Protein AF-A0AAD5L8I1-F1 (afdb_monomer)

Secondary structure (DSSP, 8-state):
--PPPP--PPPP-----------S---S------HHHHHHHHHHHHHHHHHHHHHHHHHHHHHHHGGGSTTHHHHHHH--S--GGGHHHHHHHHHHHHHHHHHHHHHHHHHHHHHHHHHHHHS----TTSHHHHHHHHHTT--HHHHHHHHHHHHHHSTTSTT-TT-TTHHHHHHHHHHHHHHHHHHHHHHHHHH---HHHHHHHHHHHHHHHHHHHHHHHH---HHHHHHHHHHHHHHHHHIIIIIHHHHHHHHTTTTEETTTTEE-HHHHT-HHHHHHHHHHHHHHHTSSHHHHHHHHHHHHHHHHHHHHHHHHSSSS--------HHHHHHHHHHHHHHHHHHHHHHHHHHTSPPPTTEEEE---SS--SB-EEEEEEE--TTSTT--TT--HHHHHHHHHTB-TTT--EEEEES-SS-------

Foldseek 3Di:
DDDDDDDDDDDDDDPDPPPDDDDPDDDPADDDDDPVRLVVLLVVLLVLLVLLLVQLLVLLVVLLCCVVFPVLVLLVVLLQFDRSVCSNVLSVVSNVLSVVSVVLSLVLVVVVVVVVVVVCVVPPDDDPPPDPVVVVSVVVCPDPVVVVVVVVCCQDENCPHPLHPVDLCNLVVVLVLLLLLLVLLLVVLLLCLQQALPPVLSVLSLVLSLCSLVVLVVLVVPPPRPLVSLLSNLVSLLVSLCCQLGVSLVVLVVVCPVQQDPVNSGGPPVQCVVLVSVSNCSSSVCQSRPSDPSSSVSSVSSSVVSSSSSSVSSVSSDPDDDPDNDDPPPSSVVSSVVSNVSSVLSVVLSVVQVPDDDQQQAPRFRRRSPDPFGAGQEGEAELDPPDPSHCVPPDPVNVCVSVVRYDPSRYNYYYYYPDPPDDDDDDD

pLDDT: mean 75.73, std 18.33, range [29.12, 96.94]

Solvent-accessible surface area (backbone atoms only — not comparable to full-atom values): 24523 Å² total; per-residue (Å²): 141,80,81,85,81,83,84,82,77,82,82,73,84,71,86,70,79,78,75,71,78,79,74,91,76,86,68,100,77,77,83,82,65,52,73,67,53,49,52,49,57,50,48,52,52,47,52,52,44,51,52,51,29,55,48,26,45,51,52,16,50,52,35,51,46,43,74,81,31,57,51,46,57,61,49,64,71,69,60,43,33,47,64,62,87,49,29,49,58,54,12,52,50,29,43,54,50,22,52,54,43,47,53,53,46,54,55,52,52,57,52,48,54,53,53,49,52,55,50,39,72,75,48,85,73,86,80,86,83,65,67,68,67,56,56,62,61,54,69,74,68,75,50,78,69,55,55,56,53,56,48,54,47,43,54,43,63,23,63,84,21,87,68,17,83,76,43,100,56,44,66,58,57,50,48,49,47,55,50,54,48,52,53,49,50,49,51,49,41,50,52,34,23,53,54,39,47,53,61,69,60,41,50,51,47,48,49,48,50,33,46,60,28,42,46,54,61,48,40,65,72,72,38,85,51,68,65,60,30,53,52,49,42,46,50,50,52,40,51,47,51,44,38,65,74,44,49,52,40,49,52,55,54,57,69,50,55,83,57,49,36,82,88,69,39,30,62,53,70,72,49,70,72,31,66,71,55,35,56,49,49,53,39,54,40,18,69,64,62,25,49,41,71,66,51,52,51,47,48,51,51,50,53,53,49,40,52,50,41,50,53,48,50,62,62,66,73,48,102,66,87,76,82,78,78,87,70,74,62,64,63,54,55,51,48,48,51,52,38,35,48,47,26,52,52,51,49,50,32,49,52,58,33,68,70,54,82,84,64,80,51,44,77,29,50,28,50,32,63,88,58,89,59,48,38,31,37,28,36,49,48,33,27,42,87,89,46,90,82,42,44,59,83,60,49,71,67,61,52,50,57,56,55,70,51,45,40,72,90,38,47,75,44,81,46,81,40,75,62,89,86,76,81,84,81,85,82,128

Nearest PDB structures (foldseek):
  6grj-assembly1_E  TM=1.477E-01  e=1.443E+00  Aeromonas hydrophila
  6h2f-assembly1_G  TM=1.610E-01  e=2.635E+00  Aeromonas hydrophila subsp. hydrophila AL09-71
  7r43-assembly1_L  TM=2.163E-01  e=3.881E+00  Bos taurus
  2wcd-assembly1_A  TM=1.870E-01  e=6.230E+00  Escherichia coli K-12

Organism: Pythium insidiosum (NCBI:txid114742)

Structure (mmCIF, N/CA/C/O backbone):
data_AF-A0AAD5L8I1-F1
#
_entry.id   AF-A0AAD5L8I1-F1
#
loop_
_atom_site.group_PDB
_atom_site.id
_atom_site.type_symbol
_atom_site.label_atom_id
_atom_site.label_alt_id
_atom_site.label_comp_id
_atom_site.label_asym_id
_atom_site.label_entity_id
_atom_site.label_seq_id
_atom_site.pdbx_PDB_ins_code
_atom_site.Cartn_x
_atom_site.Cartn_y
_atom_site.Cartn_z
_atom_site.occupancy
_atom_site.B_iso_or_equiv
_atom_site.auth_seq_id
_atom_site.auth_comp_id
_atom_site.auth_asym_id
_atom_site.auth_atom_id
_atom_site.pdbx_PDB_model_num
ATOM 1 N N . MET A 1 1 ? -50.549 -12.772 94.568 1.00 43.34 1 MET A N 1
ATOM 2 C CA . MET A 1 1 ? -49.186 -13.128 94.120 1.00 43.34 1 MET A CA 1
ATOM 3 C C . MET A 1 1 ? -49.274 -13.631 92.691 1.00 43.34 1 MET A C 1
ATOM 5 O O . MET A 1 1 ? -49.483 -14.811 92.450 1.00 43.34 1 MET A O 1
ATOM 9 N N . THR A 1 2 ? -49.234 -12.697 91.751 1.00 39.06 2 THR A N 1
ATOM 10 C CA . THR A 1 2 ? -49.361 -12.920 90.310 1.00 39.06 2 THR A CA 1
ATOM 11 C C . THR A 1 2 ? -47.970 -12.805 89.690 1.00 39.06 2 THR A C 1
ATOM 13 O O . THR A 1 2 ? -47.282 -11.804 89.871 1.00 39.06 2 THR A O 1
ATOM 16 N N . LYS A 1 3 ? -47.531 -13.884 89.032 1.00 35.38 3 LYS A N 1
ATOM 17 C CA . LYS A 1 3 ? -46.259 -13.980 88.300 1.00 35.38 3 LYS A CA 1
ATOM 18 C C . LYS A 1 3 ? -46.203 -12.934 87.171 1.00 35.38 3 LYS A C 1
ATOM 20 O O . LYS A 1 3 ? -47.226 -12.724 86.520 1.00 35.38 3 LYS A O 1
ATOM 25 N N . PRO A 1 4 ? -45.033 -12.337 86.889 1.00 37.59 4 PRO A N 1
ATOM 26 C CA . PRO A 1 4 ? -44.865 -11.426 85.765 1.00 37.59 4 PRO A CA 1
ATOM 27 C C . PRO A 1 4 ? -44.863 -12.192 84.433 1.00 37.59 4 PRO A C 1
ATOM 29 O O . PRO A 1 4 ? -44.172 -13.198 84.270 1.00 37.59 4 PRO A O 1
ATOM 32 N N . THR A 1 5 ? -45.655 -11.696 83.486 1.00 41.38 5 THR A N 1
ATOM 33 C CA . THR A 1 5 ? -45.680 -12.093 82.073 1.00 41.38 5 THR A CA 1
ATOM 34 C C . THR A 1 5 ? -44.367 -11.723 81.373 1.00 41.38 5 THR A C 1
ATOM 36 O O . THR A 1 5 ? -43.915 -10.586 81.521 1.00 41.38 5 THR A O 1
ATOM 39 N N . PRO A 1 6 ? -43.759 -12.628 80.584 1.00 36.66 6 PRO A N 1
ATOM 40 C CA . PRO A 1 6 ? -42.582 -12.308 79.790 1.00 36.66 6 PRO A CA 1
ATOM 41 C C . PRO A 1 6 ? -42.962 -11.482 78.553 1.00 36.66 6 PRO A C 1
ATOM 43 O O . PRO A 1 6 ? -43.906 -11.796 77.830 1.00 36.66 6 PRO A O 1
ATOM 46 N N . VAL A 1 7 ? -42.192 -10.419 78.328 1.00 37.28 7 VAL A N 1
ATOM 47 C CA . VAL A 1 7 ? -42.233 -9.556 77.144 1.00 37.28 7 VAL A CA 1
ATOM 48 C C . VAL A 1 7 ? -41.708 -10.348 75.944 1.00 37.28 7 VAL A C 1
ATOM 50 O O . VAL A 1 7 ? -40.542 -10.734 75.915 1.00 37.28 7 VAL A O 1
ATOM 53 N N . VAL A 1 8 ? -42.572 -10.593 74.959 1.00 37.41 8 VAL A N 1
ATOM 54 C CA . VAL A 1 8 ? -42.204 -11.164 73.657 1.00 37.41 8 VAL A CA 1
ATOM 55 C C . VAL A 1 8 ? -41.749 -10.016 72.753 1.00 37.41 8 VAL A C 1
ATOM 57 O O . VAL A 1 8 ? -42.535 -9.130 72.422 1.00 37.41 8 VAL A O 1
ATOM 60 N N . LEU A 1 9 ? -40.462 -10.008 72.401 1.00 36.94 9 LEU A N 1
ATOM 61 C CA . LEU A 1 9 ? -39.886 -9.131 71.377 1.00 36.94 9 LEU A CA 1
ATOM 62 C C . LEU A 1 9 ? -40.305 -9.628 69.981 1.00 36.94 9 LEU A C 1
ATOM 64 O O . LEU A 1 9 ? -40.369 -10.840 69.780 1.00 36.94 9 LEU A O 1
ATOM 68 N N . PRO A 1 10 ? -40.589 -8.730 69.021 1.00 36.06 10 PRO A N 1
ATOM 69 C CA . PRO A 1 10 ? -41.087 -9.121 67.709 1.00 36.06 10 PRO A CA 1
ATOM 70 C C . PRO A 1 10 ? -40.006 -9.814 66.876 1.00 36.06 10 PRO A C 1
ATOM 72 O O . PRO A 1 10 ? -38.883 -9.319 66.748 1.00 36.06 10 PRO A O 1
ATOM 75 N N . ASP A 1 11 ? -40.390 -10.945 66.284 1.00 35.94 11 ASP A N 1
ATOM 76 C CA . ASP A 1 11 ? -39.610 -11.697 65.310 1.00 35.94 11 ASP A CA 1
ATOM 77 C C . ASP A 1 11 ? -39.149 -10.789 64.163 1.00 35.94 11 ASP A C 1
ATOM 79 O O . ASP A 1 11 ? -39.946 -10.155 63.464 1.00 35.94 11 ASP A O 1
ATOM 83 N N . GLY A 1 12 ? -37.830 -10.724 63.975 1.00 33.53 12 GLY A N 1
ATOM 84 C CA . GLY A 1 12 ? -37.216 -10.043 62.844 1.00 33.53 12 GLY A CA 1
ATOM 85 C C . GLY A 1 12 ? -37.668 -10.673 61.521 1.00 33.53 12 GLY A C 1
ATOM 86 O O . GLY A 1 12 ? -37.890 -11.886 61.453 1.00 33.53 12 GLY A O 1
ATOM 87 N N . PRO A 1 13 ? -37.804 -9.882 60.444 1.00 36.78 13 PRO A N 1
ATOM 88 C CA . PRO A 1 13 ? -38.253 -10.407 59.170 1.00 36.78 13 PRO A CA 1
ATOM 89 C C . PRO A 1 13 ? -37.237 -11.424 58.647 1.00 36.78 13 PRO A C 1
ATOM 91 O O . PRO A 1 13 ? -36.091 -11.103 58.326 1.00 36.78 13 PRO A O 1
ATOM 94 N N . SER A 1 14 ? -37.707 -12.668 58.582 1.00 33.03 14 SER A N 1
ATOM 95 C CA . SER A 1 14 ? -37.165 -13.754 57.776 1.00 33.03 14 SER A CA 1
ATOM 96 C C . SER A 1 14 ? -36.602 -13.227 56.455 1.00 33.03 14 SER A C 1
ATOM 98 O O . SER A 1 14 ? -37.216 -12.395 55.787 1.00 33.03 14 SER A O 1
ATOM 100 N N . ALA A 1 15 ? -35.409 -13.705 56.094 1.00 36.78 15 ALA A N 1
ATOM 101 C CA . ALA A 1 15 ? -34.698 -13.351 54.874 1.00 36.78 15 ALA A CA 1
ATOM 102 C C . ALA A 1 15 ? -35.505 -13.767 53.631 1.00 36.78 15 ALA A C 1
ATOM 104 O O . ALA A 1 15 ? -35.252 -14.788 52.990 1.00 36.78 15 ALA A O 1
ATOM 105 N N . SER A 1 16 ? -36.491 -12.947 53.278 1.00 32.62 16 SER A N 1
ATOM 106 C CA . SER A 1 16 ? -37.147 -12.954 51.989 1.00 32.62 16 SER A CA 1
ATOM 107 C C . SER A 1 16 ? -36.071 -12.664 50.957 1.00 32.62 16 SER A C 1
ATOM 109 O O . SER A 1 16 ? -35.515 -11.566 50.902 1.00 32.62 16 SER A O 1
ATOM 111 N N . ARG A 1 17 ? -35.749 -13.684 50.163 1.00 34.34 17 ARG A N 1
ATOM 112 C CA . ARG A 1 17 ? -34.924 -13.601 48.962 1.00 34.34 17 ARG A CA 1
ATOM 113 C C . ARG A 1 17 ? -35.463 -12.436 48.122 1.00 34.34 17 ARG A C 1
ATOM 115 O O . ARG A 1 17 ? -36.494 -12.581 47.471 1.00 34.34 17 ARG A O 1
ATOM 122 N N . VAL A 1 18 ? -34.810 -11.274 48.200 1.00 31.14 18 VAL A N 1
ATOM 123 C CA . VAL A 1 18 ? -35.183 -10.068 47.453 1.00 31.14 18 VAL A CA 1
ATOM 124 C C . VAL A 1 18 ? -35.096 -10.424 45.972 1.00 31.14 18 VAL A C 1
ATOM 126 O O . VAL A 1 18 ? -34.017 -10.449 45.382 1.00 31.14 18 VAL A O 1
ATOM 129 N N . LYS A 1 19 ? -36.238 -10.760 45.365 1.00 31.47 19 LYS A N 1
ATOM 130 C CA . LYS A 1 19 ? -36.390 -10.737 43.914 1.00 31.47 19 LYS A CA 1
ATOM 131 C C . LYS A 1 19 ? -36.292 -9.269 43.525 1.00 31.47 19 LYS A C 1
ATOM 133 O O . LYS A 1 19 ? -37.266 -8.531 43.630 1.00 31.47 19 LYS A O 1
ATOM 138 N N . LEU A 1 20 ? -35.087 -8.852 43.135 1.00 32.81 20 LEU A N 1
ATOM 139 C CA . LEU A 1 20 ? -34.877 -7.602 42.414 1.00 32.81 20 LEU A CA 1
ATOM 140 C C . LEU A 1 20 ? -35.920 -7.535 41.285 1.00 32.81 20 LEU A C 1
ATOM 142 O O . LEU A 1 20 ? -36.077 -8.529 40.566 1.00 32.81 20 LEU A O 1
ATOM 146 N N . PRO A 1 21 ? -36.662 -6.425 41.147 1.00 29.12 21 PRO A N 1
ATOM 147 C CA . PRO A 1 21 ? -37.675 -6.309 40.113 1.00 29.12 21 PRO A CA 1
ATOM 148 C C . PRO A 1 21 ? -37.009 -6.500 38.750 1.00 29.12 21 PRO A C 1
ATOM 150 O O . PRO A 1 21 ? -36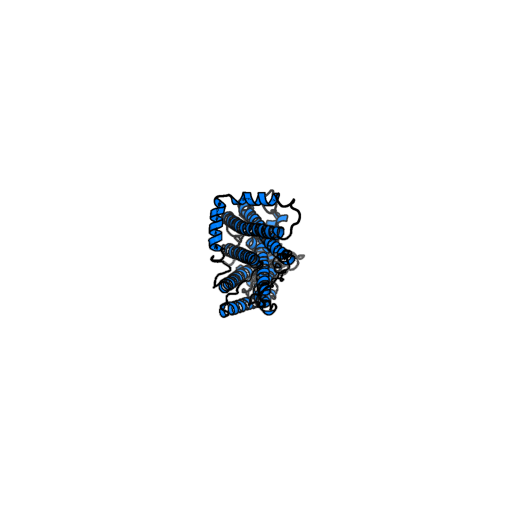.034 -5.821 38.421 1.00 29.12 21 PRO A O 1
ATOM 153 N N . ALA A 1 22 ? -37.523 -7.454 37.973 1.00 32.88 22 ALA A N 1
ATOM 154 C CA . ALA A 1 22 ? -37.152 -7.613 36.579 1.00 32.88 22 ALA A CA 1
ATOM 155 C C . ALA A 1 22 ? -37.431 -6.283 35.868 1.00 32.88 22 ALA A C 1
ATOM 157 O O . ALA A 1 22 ? -38.578 -5.839 35.805 1.00 32.88 22 ALA A O 1
ATOM 158 N N . CYS A 1 23 ? -36.383 -5.613 35.382 1.00 29.14 23 CYS A N 1
ATOM 159 C CA . CYS A 1 23 ? -36.555 -4.416 34.572 1.00 29.14 23 CYS A CA 1
ATOM 160 C C . CYS A 1 23 ? -37.359 -4.789 33.313 1.00 29.14 23 CYS A C 1
ATOM 162 O O . CYS A 1 23 ? -36.941 -5.690 32.581 1.00 29.14 23 CYS A O 1
ATOM 164 N N . PRO A 1 24 ? -38.480 -4.112 33.022 1.00 34.12 24 PRO A N 1
ATOM 165 C CA . PRO A 1 24 ? -39.236 -4.361 31.806 1.00 34.12 24 PRO A CA 1
ATOM 166 C C . PRO A 1 24 ? -38.445 -3.792 30.621 1.00 34.12 24 PRO A C 1
ATOM 168 O O . PRO A 1 24 ? -38.290 -2.579 30.495 1.00 34.12 24 PRO A O 1
ATOM 171 N N . GLY A 1 25 ? -37.887 -4.667 29.778 1.00 31.97 25 GLY A N 1
ATOM 172 C CA . GLY A 1 25 ? -37.191 -4.249 28.553 1.00 31.97 25 GLY A CA 1
ATOM 173 C C . GLY A 1 25 ? -36.072 -5.164 28.054 1.00 31.97 25 GLY A C 1
ATOM 174 O O . GLY A 1 25 ? -35.118 -4.666 27.449 1.00 31.97 25 GLY A O 1
ATOM 175 N N . ASP A 1 26 ? -36.137 -6.473 28.300 1.00 31.97 26 ASP A N 1
ATOM 176 C CA . ASP A 1 26 ? -35.226 -7.435 27.670 1.00 31.97 26 ASP A CA 1
ATOM 177 C C . ASP A 1 26 ? -35.725 -7.800 26.266 1.00 31.97 26 ASP A C 1
ATOM 179 O O . ASP A 1 26 ? -36.385 -8.808 26.035 1.00 31.97 26 ASP A O 1
ATOM 183 N N . GLY A 1 27 ? -35.396 -6.928 25.311 1.00 31.14 27 GLY A N 1
ATOM 184 C CA . GLY A 1 27 ? -35.338 -7.285 23.896 1.00 31.14 27 GLY A CA 1
ATOM 185 C C . GLY A 1 27 ? -34.046 -8.060 23.571 1.00 31.14 27 GLY A C 1
ATOM 186 O O . GLY A 1 27 ? -33.017 -7.858 24.226 1.00 31.14 27 GLY A O 1
ATOM 187 N N . PRO A 1 28 ? -34.048 -8.931 22.544 1.00 35.94 28 PRO A N 1
ATOM 188 C CA . PRO A 1 28 ? -32.955 -9.852 22.236 1.00 35.94 28 PRO A CA 1
ATOM 189 C C . PRO A 1 28 ? -31.828 -9.156 21.454 1.00 35.94 28 PRO A C 1
ATOM 191 O O . PRO A 1 28 ? -31.635 -9.400 20.267 1.00 35.94 28 PRO A O 1
ATOM 194 N N . THR A 1 29 ? -31.067 -8.257 22.082 1.00 38.78 29 THR A N 1
ATOM 195 C CA . THR A 1 29 ? -29.974 -7.536 21.393 1.00 38.78 29 THR A CA 1
ATOM 196 C C . THR A 1 29 ? -28.768 -7.271 22.293 1.00 38.78 29 THR A C 1
ATOM 198 O O . THR A 1 29 ? -28.293 -6.141 22.402 1.00 38.78 29 THR A O 1
ATOM 201 N N . ALA A 1 30 ? -28.239 -8.310 22.936 1.00 38.59 30 ALA A N 1
ATOM 202 C CA . ALA A 1 30 ? -26.958 -8.233 23.633 1.00 38.59 30 ALA A CA 1
ATOM 203 C C . ALA A 1 30 ? -26.091 -9.453 23.300 1.00 38.59 30 ALA A C 1
ATOM 205 O O . ALA A 1 30 ? -26.533 -10.595 23.399 1.00 38.59 30 ALA A O 1
ATOM 206 N N . VAL A 1 31 ? -24.847 -9.202 22.886 1.00 45.09 31 VAL A N 1
ATOM 207 C CA . VAL A 1 31 ? -23.821 -10.243 22.765 1.00 45.09 31 VAL A CA 1
ATOM 208 C C . VAL A 1 31 ? -23.055 -10.246 24.074 1.00 45.09 31 VAL A C 1
ATOM 210 O O . VAL A 1 31 ? -22.243 -9.363 24.340 1.00 45.09 31 VAL A O 1
ATOM 213 N N . TYR A 1 32 ? -23.350 -11.233 24.906 1.00 51.16 32 TYR A N 1
ATOM 214 C CA . TYR A 1 32 ? -22.566 -11.519 26.093 1.00 51.16 32 TYR A CA 1
ATOM 215 C C . TYR A 1 32 ? -21.377 -12.373 25.656 1.00 51.16 32 TYR A C 1
ATOM 217 O O . TYR A 1 32 ? -21.538 -13.551 25.345 1.00 51.16 32 TYR A O 1
ATOM 225 N N . LEU A 1 33 ? -20.187 -11.773 25.566 1.00 60.28 33 LEU A N 1
ATOM 226 C CA . LEU A 1 33 ? -18.966 -12.570 25.474 1.00 60.28 33 LEU A CA 1
ATOM 227 C C . LEU A 1 33 ? -18.700 -13.199 26.843 1.00 60.28 33 LEU A C 1
ATOM 229 O O . LEU A 1 33 ? -18.866 -12.545 27.875 1.00 60.28 33 LEU A O 1
ATOM 233 N N . SER A 1 34 ? -18.245 -14.453 26.847 1.00 66.38 34 SER A N 1
ATOM 234 C CA . SER A 1 34 ? -17.642 -15.041 28.041 1.00 66.38 34 SER A CA 1
ATOM 235 C C . SER A 1 34 ? -16.456 -14.180 28.489 1.00 66.38 34 SER A C 1
ATOM 237 O O . SER A 1 34 ? -15.844 -13.480 27.680 1.00 66.38 34 SER A O 1
ATOM 239 N N . PHE A 1 35 ? -16.099 -14.233 29.773 1.00 64.50 35 PHE A N 1
ATOM 240 C CA . PHE A 1 35 ? -14.941 -13.492 30.285 1.00 64.50 35 PHE A CA 1
ATOM 241 C C . PHE A 1 35 ? -13.662 -13.790 29.478 1.00 64.50 35 PHE A C 1
ATOM 243 O O . PHE A 1 35 ? -12.922 -12.870 29.128 1.00 64.50 35 PHE A O 1
ATOM 250 N N . GLY A 1 36 ? -13.468 -15.056 29.087 1.00 67.56 36 GLY A N 1
ATOM 251 C CA . GLY A 1 36 ? -12.388 -15.471 28.190 1.00 67.56 36 GLY A CA 1
ATOM 252 C C . GLY A 1 36 ? -12.485 -14.852 26.792 1.00 67.56 36 GLY A C 1
ATOM 253 O O . GLY A 1 36 ? -11.497 -14.324 26.293 1.00 67.56 36 GLY A O 1
ATOM 254 N N . GLY A 1 37 ? -13.674 -14.827 26.180 1.00 69.88 37 GLY A N 1
ATOM 255 C CA . GLY A 1 37 ? -13.884 -14.190 24.874 1.00 69.88 37 GLY A CA 1
ATOM 256 C C . GLY A 1 37 ? -13.658 -12.674 24.898 1.00 69.88 37 GLY A C 1
ATOM 257 O O . GLY A 1 37 ? -13.075 -12.118 23.971 1.00 69.88 37 GLY A O 1
ATOM 258 N N . TYR A 1 38 ? -14.061 -1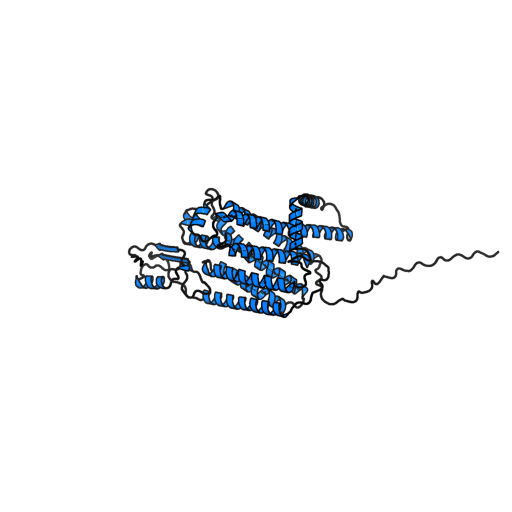2.003 25.979 1.00 72.38 38 TYR A N 1
ATOM 259 C CA . TYR A 1 38 ? -13.774 -10.586 26.209 1.00 72.38 38 TYR A CA 1
ATOM 260 C C . TYR A 1 38 ? -12.266 -10.323 26.305 1.00 72.38 38 TYR A C 1
ATOM 262 O O . TYR A 1 38 ? -11.762 -9.384 25.682 1.00 72.38 38 TYR A O 1
ATOM 270 N N . LEU A 1 39 ? -11.548 -11.151 27.072 1.00 75.19 39 LEU A N 1
ATOM 271 C CA . LEU A 1 39 ? -10.105 -11.021 27.247 1.00 75.19 39 LEU A CA 1
ATOM 272 C C . LEU A 1 39 ? -9.374 -11.243 25.919 1.00 75.19 39 LEU A C 1
ATOM 274 O O . LEU A 1 39 ? -8.536 -10.424 25.550 1.00 75.19 39 LEU A O 1
ATOM 278 N N . LEU A 1 40 ? -9.760 -12.287 25.179 1.00 81.06 40 LEU A N 1
ATOM 279 C CA . LEU A 1 40 ? -9.204 -12.615 23.870 1.00 81.06 40 LEU A CA 1
ATOM 280 C C . LEU A 1 40 ? -9.417 -11.475 22.868 1.00 81.06 40 LEU A C 1
ATOM 282 O O . LEU A 1 40 ? -8.448 -10.964 22.322 1.00 81.06 40 LEU A O 1
ATOM 286 N N . ALA A 1 41 ? -10.656 -11.009 22.684 1.00 78.75 41 ALA A N 1
ATOM 287 C CA . ALA A 1 41 ? -10.965 -9.951 21.720 1.00 78.75 41 ALA A CA 1
ATOM 288 C C . ALA A 1 41 ? -10.211 -8.644 22.023 1.00 78.75 41 ALA A C 1
ATOM 290 O O . ALA A 1 41 ? -9.709 -7.979 21.116 1.00 78.75 41 ALA A O 1
ATOM 291 N N . ARG A 1 42 ? -10.084 -8.273 23.304 1.00 82.44 42 ARG A N 1
ATOM 292 C CA . ARG A 1 42 ? -9.282 -7.107 23.701 1.00 82.44 42 ARG A CA 1
ATOM 293 C C . ARG A 1 42 ? -7.796 -7.319 23.461 1.00 82.44 42 ARG A C 1
ATOM 295 O O . ARG A 1 42 ? -7.151 -6.395 22.970 1.00 82.44 42 ARG A O 1
ATOM 302 N N . ALA A 1 43 ? -7.265 -8.489 23.812 1.00 84.81 43 ALA A N 1
ATOM 303 C CA . ALA A 1 43 ? -5.865 -8.822 23.587 1.00 84.81 43 ALA A CA 1
ATOM 304 C C . ALA A 1 43 ? -5.528 -8.742 22.094 1.00 84.81 43 ALA A C 1
ATOM 306 O O . ALA A 1 43 ? -4.565 -8.073 21.738 1.00 84.81 43 ALA A O 1
ATOM 307 N N . THR A 1 44 ? -6.370 -9.299 21.218 1.00 87.12 44 THR A N 1
ATOM 308 C CA . THR A 1 44 ? -6.194 -9.215 19.762 1.00 87.12 44 THR A CA 1
ATOM 309 C C . THR A 1 44 ? -6.132 -7.769 19.275 1.00 87.12 44 THR A C 1
ATOM 311 O O . THR A 1 44 ? -5.194 -7.405 18.573 1.00 87.12 44 THR A O 1
ATOM 314 N N . VAL A 1 45 ? -7.074 -6.909 19.681 1.00 87.19 45 VAL A N 1
ATOM 315 C CA . VAL A 1 45 ? -7.064 -5.499 19.249 1.00 87.19 45 VAL A CA 1
ATOM 316 C C . VAL A 1 45 ? -5.835 -4.750 19.775 1.00 87.19 45 VAL A C 1
ATOM 318 O O . VAL A 1 45 ? -5.246 -3.951 19.052 1.00 87.19 45 VAL A O 1
ATOM 321 N N . VAL A 1 46 ? -5.411 -5.013 21.015 1.00 88.38 46 VAL A N 1
ATOM 322 C CA . VAL A 1 46 ? -4.190 -4.414 21.579 1.00 88.38 46 VAL A CA 1
ATOM 323 C C . VAL A 1 46 ? -2.938 -4.897 20.844 1.00 88.38 46 VAL A C 1
ATOM 325 O O . VAL A 1 46 ? -2.069 -4.079 20.557 1.00 88.38 46 VAL A O 1
ATOM 328 N N . LEU A 1 47 ? -2.853 -6.181 20.492 1.00 90.75 47 LEU A N 1
ATOM 329 C CA . LEU A 1 47 ? -1.744 -6.731 19.707 1.00 90.75 47 LEU A CA 1
ATOM 330 C C . LEU A 1 47 ? -1.668 -6.087 18.320 1.00 90.75 47 LEU A C 1
ATOM 332 O O . LEU A 1 47 ? -0.586 -5.672 17.912 1.00 90.75 47 LEU A O 1
ATOM 336 N N . ILE A 1 48 ? -2.806 -5.921 17.638 1.00 91.12 48 ILE A N 1
ATOM 337 C CA . ILE A 1 48 ? -2.876 -5.215 16.350 1.00 91.12 48 ILE A CA 1
ATOM 338 C C . ILE A 1 48 ? -2.370 -3.774 16.501 1.00 91.12 48 ILE A C 1
ATOM 340 O O . ILE A 1 48 ? -1.530 -3.328 15.721 1.00 91.12 48 ILE A O 1
ATOM 344 N N . LEU A 1 49 ? -2.827 -3.048 17.527 1.00 91.38 49 LEU A N 1
ATOM 345 C CA . LEU A 1 49 ? -2.369 -1.679 17.777 1.00 91.38 49 LEU A CA 1
ATOM 346 C C . LEU A 1 49 ? -0.858 -1.617 18.045 1.00 91.38 49 LEU A C 1
ATOM 348 O O . LEU A 1 49 ? -0.189 -0.729 17.523 1.00 91.38 49 LEU A O 1
ATOM 352 N N . MET A 1 50 ? -0.312 -2.550 18.828 1.00 91.50 50 MET A N 1
ATOM 353 C CA . MET A 1 50 ? 1.128 -2.624 19.098 1.00 91.50 50 MET A CA 1
ATOM 354 C C . MET A 1 50 ? 1.937 -2.930 17.835 1.00 91.50 50 MET A C 1
ATOM 356 O O . MET A 1 50 ? 2.961 -2.287 17.609 1.00 91.50 50 MET A O 1
ATOM 360 N N . ALA A 1 51 ? 1.464 -3.848 16.988 1.00 93.62 51 ALA A N 1
ATOM 361 C CA . ALA A 1 51 ? 2.084 -4.135 15.697 1.00 93.62 51 ALA A CA 1
ATOM 362 C C . ALA A 1 51 ? 2.091 -2.893 14.787 1.00 93.62 51 ALA A C 1
ATOM 364 O O . ALA A 1 51 ? 3.117 -2.578 14.186 1.00 93.62 51 ALA A O 1
ATOM 365 N N . CYS A 1 52 ? 0.990 -2.131 14.759 1.00 94.56 52 CYS A N 1
ATOM 366 C CA . CYS A 1 52 ? 0.919 -0.866 14.024 1.00 94.56 52 CYS A CA 1
ATOM 367 C C . CYS A 1 52 ? 1.929 0.164 14.554 1.00 94.56 52 CYS A C 1
ATOM 369 O O . CYS A 1 52 ? 2.615 0.804 13.764 1.00 94.56 52 CYS A O 1
ATOM 371 N N . VAL A 1 53 ? 2.066 0.311 15.879 1.00 95.31 53 VAL A N 1
ATOM 372 C CA . VAL A 1 53 ? 3.066 1.214 16.484 1.00 95.31 53 VAL A CA 1
ATOM 373 C C . VAL A 1 53 ? 4.481 0.810 16.080 1.00 95.31 53 VAL A C 1
ATOM 375 O O . VAL A 1 53 ? 5.250 1.664 15.643 1.00 95.31 53 VAL A O 1
ATOM 378 N N . ALA A 1 54 ? 4.819 -0.476 16.201 1.00 95.69 54 ALA A N 1
ATOM 379 C CA . ALA A 1 54 ? 6.142 -0.984 15.850 1.00 95.69 54 ALA A CA 1
ATOM 380 C C . ALA A 1 54 ? 6.472 -0.711 14.376 1.00 95.69 54 ALA A C 1
ATOM 382 O O . ALA A 1 54 ? 7.542 -0.186 14.074 1.00 95.69 54 ALA A O 1
ATOM 383 N N . TYR A 1 55 ? 5.522 -0.985 13.476 1.00 95.62 55 TYR A N 1
ATOM 384 C CA . TYR A 1 55 ? 5.673 -0.695 12.055 1.00 95.62 55 TYR A CA 1
ATOM 385 C C . TYR A 1 55 ? 5.872 0.797 11.776 1.00 95.62 55 TYR A C 1
ATOM 387 O O . TYR A 1 55 ? 6.807 1.161 11.071 1.00 95.62 55 TYR A O 1
ATOM 395 N N . LEU A 1 56 ? 5.031 1.672 12.336 1.00 96.12 56 LEU A N 1
ATOM 396 C CA . LEU A 1 56 ? 5.113 3.115 12.088 1.00 96.12 56 LEU A CA 1
ATOM 397 C C . LEU A 1 56 ? 6.431 3.713 12.590 1.00 96.12 56 LEU A C 1
ATOM 399 O O . LEU A 1 56 ? 6.995 4.583 11.932 1.00 96.12 56 LEU A O 1
ATOM 403 N N . ILE A 1 57 ? 6.944 3.231 13.727 1.00 96.94 57 ILE A N 1
ATOM 404 C CA . ILE A 1 57 ? 8.263 3.630 14.228 1.00 96.94 57 ILE A CA 1
ATOM 405 C C . ILE A 1 57 ? 9.358 3.138 13.278 1.00 96.94 57 ILE A C 1
ATOM 407 O O . ILE A 1 57 ? 10.208 3.932 12.889 1.00 96.94 57 ILE A O 1
ATOM 411 N N . ALA A 1 58 ? 9.332 1.864 12.877 1.00 95.94 58 ALA A N 1
ATOM 412 C CA . ALA A 1 58 ? 10.332 1.300 11.972 1.00 95.94 58 ALA A CA 1
ATOM 413 C C . ALA A 1 58 ? 10.337 2.008 10.606 1.00 95.94 58 ALA A C 1
ATOM 415 O O . ALA A 1 58 ? 11.387 2.447 10.147 1.00 95.94 58 ALA A O 1
ATOM 416 N N . ALA A 1 59 ? 9.165 2.197 9.994 1.00 94.88 59 ALA A N 1
ATOM 417 C CA . ALA A 1 59 ? 9.010 2.919 8.735 1.00 94.88 59 ALA A CA 1
ATOM 418 C C . ALA A 1 59 ? 9.466 4.382 8.859 1.00 94.88 59 ALA A C 1
ATOM 420 O O . ALA A 1 59 ? 10.198 4.871 8.003 1.00 94.88 59 ALA A O 1
ATOM 421 N N . GLY A 1 60 ? 9.099 5.064 9.951 1.00 95.62 60 GLY A N 1
ATOM 422 C CA . GLY A 1 60 ? 9.554 6.427 10.230 1.00 95.62 60 GLY A CA 1
ATOM 423 C C . 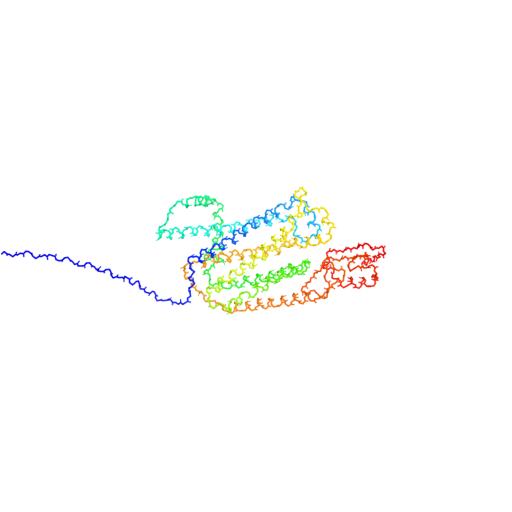GLY A 1 60 ? 11.075 6.531 10.367 1.00 95.62 60 GLY A C 1
ATOM 424 O O . GLY A 1 60 ? 11.676 7.453 9.821 1.00 95.62 60 GLY A O 1
ATOM 425 N N . LEU A 1 61 ? 11.713 5.564 11.038 1.00 95.19 61 LEU A N 1
ATOM 426 C CA . LEU A 1 61 ? 13.172 5.498 11.161 1.00 95.19 61 LEU A CA 1
ATOM 427 C C . LEU A 1 61 ? 13.840 5.295 9.800 1.00 95.19 61 LEU A C 1
ATOM 429 O O . LEU A 1 61 ? 14.753 6.047 9.470 1.00 95.19 61 LEU A O 1
ATOM 433 N N . VAL A 1 62 ? 13.361 4.338 9.000 1.00 93.25 62 VAL A N 1
ATOM 434 C CA . VAL A 1 62 ? 13.893 4.072 7.654 1.00 93.25 62 VAL A CA 1
ATOM 435 C C . VAL A 1 62 ? 13.798 5.325 6.781 1.00 93.25 62 VAL A C 1
ATOM 437 O O . VAL A 1 62 ? 14.805 5.753 6.221 1.00 93.25 62 VAL A O 1
ATOM 440 N N . LEU A 1 63 ? 12.632 5.977 6.731 1.00 93.75 63 LEU A N 1
ATOM 441 C CA . LEU A 1 63 ? 12.425 7.196 5.940 1.00 93.75 63 LEU A CA 1
ATOM 442 C C . LEU A 1 63 ? 13.346 8.347 6.368 1.00 93.75 63 LEU A C 1
ATOM 444 O O . LEU A 1 63 ? 13.863 9.066 5.519 1.00 93.75 63 LEU A O 1
ATOM 448 N N . CYS A 1 64 ? 13.601 8.506 7.668 1.00 94.50 64 CYS A N 1
ATOM 449 C CA . CYS A 1 64 ? 14.534 9.521 8.161 1.00 94.50 64 CYS A CA 1
ATOM 450 C C . CYS A 1 64 ? 16.011 9.168 7.917 1.00 94.50 64 CYS A C 1
ATOM 452 O O . CYS A 1 64 ? 16.846 10.070 7.883 1.00 94.50 64 CYS A O 1
ATOM 454 N N . MET A 1 65 ? 16.351 7.884 7.759 1.00 92.88 65 MET A N 1
ATOM 455 C CA . MET A 1 65 ? 17.723 7.438 7.504 1.00 92.88 65 MET A CA 1
ATOM 456 C C . MET A 1 65 ? 18.110 7.529 6.027 1.00 92.88 65 MET A C 1
ATOM 458 O O . MET A 1 65 ? 19.260 7.859 5.742 1.00 92.88 65 MET A O 1
ATOM 462 N N . ILE A 1 66 ? 17.178 7.281 5.096 1.00 91.25 66 ILE A N 1
ATOM 463 C CA . ILE A 1 66 ? 17.459 7.241 3.648 1.00 91.25 66 ILE A CA 1
ATOM 464 C C . ILE A 1 66 ? 18.223 8.479 3.138 1.00 91.25 66 ILE A C 1
ATOM 466 O O . ILE A 1 66 ? 19.211 8.278 2.432 1.00 91.25 66 ILE A O 1
ATOM 470 N N . PRO A 1 67 ? 17.882 9.733 3.508 1.00 90.56 67 PRO A N 1
ATOM 471 C CA . PRO A 1 67 ? 18.627 10.913 3.055 1.00 90.56 67 PRO A CA 1
ATOM 472 C C . PRO A 1 67 ? 20.127 10.910 3.402 1.00 90.56 67 PRO A C 1
ATOM 474 O O . PRO A 1 67 ? 20.903 11.597 2.747 1.00 90.56 67 PRO A O 1
ATOM 477 N N . GLY A 1 68 ? 20.545 10.150 4.422 1.00 88.56 68 GLY A N 1
ATOM 478 C CA . GLY A 1 68 ? 21.947 9.986 4.830 1.00 88.56 68 GLY A CA 1
ATOM 479 C C . GLY A 1 68 ? 22.654 8.766 4.221 1.00 88.56 68 GLY A C 1
ATOM 480 O O . GLY A 1 68 ? 23.731 8.388 4.695 1.00 88.56 68 GLY A O 1
ATOM 481 N N . THR A 1 69 ? 22.041 8.117 3.229 1.00 91.31 69 THR A N 1
ATOM 482 C CA . THR A 1 69 ? 22.555 6.918 2.548 1.00 91.31 69 THR A CA 1
ATOM 483 C C . THR A 1 69 ? 22.835 7.191 1.071 1.00 91.31 69 THR A C 1
ATOM 485 O O . THR A 1 69 ? 22.350 8.173 0.510 1.00 91.31 69 THR A O 1
ATOM 488 N N . ASN A 1 70 ? 23.586 6.302 0.419 1.00 89.38 70 ASN A N 1
ATOM 489 C CA . ASN A 1 70 ? 23.896 6.432 -1.009 1.00 89.38 70 ASN A CA 1
ATOM 490 C C . ASN A 1 70 ? 22.684 6.116 -1.913 1.00 89.38 70 ASN A C 1
ATOM 492 O O . ASN A 1 70 ? 22.666 6.511 -3.077 1.00 89.38 70 ASN A O 1
ATOM 496 N N . MET A 1 71 ? 21.609 5.552 -1.342 1.00 86.62 71 MET A N 1
ATOM 497 C CA . MET A 1 71 ? 20.316 5.307 -2.004 1.00 86.62 71 MET A CA 1
ATOM 498 C C . MET A 1 71 ? 19.652 6.544 -2.597 1.00 86.62 71 MET A C 1
ATOM 500 O O . MET A 1 71 ? 18.794 6.429 -3.470 1.00 86.62 71 MET A O 1
ATOM 504 N N . VAL A 1 72 ? 20.010 7.737 -2.124 1.00 89.56 72 VAL A N 1
ATOM 505 C CA . VAL A 1 72 ? 19.415 8.984 -2.615 1.00 89.56 72 VAL A CA 1
ATOM 506 C C . VAL A 1 72 ? 19.689 9.177 -4.106 1.00 89.56 72 VAL A C 1
ATOM 508 O O . VAL A 1 72 ? 18.819 9.680 -4.818 1.00 89.56 72 VAL A O 1
ATOM 511 N N . TRP A 1 73 ? 20.871 8.776 -4.589 1.00 86.19 73 TRP A N 1
ATOM 512 C CA . TRP A 1 73 ? 21.257 8.990 -5.982 1.00 86.19 73 TRP A CA 1
ATOM 513 C C . TRP A 1 73 ? 20.438 8.121 -6.952 1.00 86.19 73 TRP A C 1
ATOM 515 O O . TRP A 1 73 ? 19.807 8.699 -7.844 1.00 86.19 73 TRP A O 1
ATOM 525 N N . PRO A 1 74 ? 20.320 6.789 -6.761 1.00 85.94 74 PRO A N 1
ATOM 526 C CA . PRO A 1 74 ? 19.432 5.974 -7.588 1.00 85.94 74 PRO A CA 1
ATOM 527 C C . PRO A 1 74 ? 17.965 6.413 -7.503 1.00 85.94 74 PRO A C 1
ATOM 529 O O . PRO A 1 74 ? 17.325 6.596 -8.536 1.00 85.94 74 PRO A O 1
ATOM 532 N N . LEU A 1 75 ? 17.436 6.666 -6.299 1.00 88.00 75 LEU A N 1
ATOM 533 C CA . LEU A 1 75 ? 16.030 7.058 -6.121 1.00 88.00 75 LEU A CA 1
ATOM 534 C C . LEU A 1 75 ? 15.691 8.371 -6.843 1.00 88.00 75 LEU A C 1
ATOM 536 O O . LEU A 1 75 ? 14.644 8.480 -7.480 1.00 88.00 75 LEU A O 1
ATOM 540 N N . ARG A 1 76 ? 16.596 9.359 -6.802 1.00 88.06 76 ARG A N 1
ATOM 541 C CA . ARG A 1 76 ? 16.434 10.620 -7.544 1.00 88.06 76 ARG A CA 1
ATOM 542 C C . ARG A 1 76 ? 16.556 10.421 -9.056 1.00 88.06 76 ARG A C 1
ATOM 544 O O . ARG A 1 76 ? 15.872 11.113 -9.798 1.00 88.06 76 ARG A O 1
ATOM 551 N N . THR A 1 77 ? 17.410 9.502 -9.501 1.00 88.25 77 THR A N 1
ATOM 552 C CA . THR A 1 77 ? 17.664 9.253 -10.929 1.00 88.25 77 THR A CA 1
ATOM 553 C C . THR A 1 77 ? 16.459 8.623 -11.621 1.00 88.25 77 THR A C 1
ATOM 555 O O . THR A 1 77 ? 16.099 9.045 -12.714 1.00 88.25 77 THR A O 1
ATOM 558 N N . TYR A 1 78 ? 15.804 7.650 -10.980 1.00 84.44 78 TYR A N 1
ATOM 559 C CA . TYR A 1 78 ? 14.665 6.950 -11.582 1.00 84.44 78 TYR A CA 1
ATOM 560 C C . TYR A 1 78 ? 13.320 7.665 -11.381 1.00 84.44 78 TYR A C 1
ATOM 562 O O . TYR A 1 78 ? 12.364 7.363 -12.088 1.00 84.44 78 TYR A O 1
ATOM 570 N N . THR A 1 79 ? 13.228 8.648 -10.475 1.00 82.00 79 THR A N 1
ATOM 571 C CA . THR A 1 79 ? 12.038 9.506 -10.255 1.00 82.00 79 THR A CA 1
ATOM 572 C C . THR A 1 79 ? 10.717 8.768 -9.974 1.00 82.00 79 THR A C 1
ATOM 574 O O . THR A 1 79 ? 9.645 9.357 -10.086 1.00 82.00 79 THR A O 1
ATOM 577 N N . THR A 1 80 ? 10.763 7.491 -9.581 1.00 81.38 80 THR A N 1
ATOM 578 C CA . THR A 1 80 ? 9.563 6.682 -9.294 1.00 81.38 80 THR A CA 1
ATOM 579 C C . THR A 1 80 ? 9.028 6.858 -7.879 1.00 81.38 80 THR A C 1
ATOM 581 O O . THR A 1 80 ? 7.895 6.471 -7.597 1.00 81.38 80 THR A O 1
ATOM 584 N N . THR A 1 81 ? 9.828 7.436 -6.984 1.00 90.38 81 THR A N 1
ATOM 585 C CA . THR A 1 81 ? 9.443 7.752 -5.608 1.00 90.38 81 THR A CA 1
ATOM 586 C C . THR A 1 81 ? 9.342 9.259 -5.410 1.00 90.38 81 THR A C 1
ATOM 588 O O . THR A 1 81 ? 9.928 10.043 -6.158 1.00 90.38 81 THR A O 1
ATOM 591 N N . LEU A 1 82 ? 8.670 9.670 -4.336 1.00 91.50 82 LEU A N 1
ATOM 592 C CA . LEU A 1 82 ? 8.679 11.045 -3.857 1.00 91.50 82 LEU A CA 1
ATOM 593 C C . LEU A 1 82 ? 10.129 11.538 -3.695 1.00 91.50 82 LEU A C 1
ATOM 595 O O . LEU A 1 82 ? 11.016 10.761 -3.334 1.00 91.50 82 LEU A O 1
ATOM 599 N N . ASP A 1 83 ? 10.375 12.826 -3.960 1.00 91.06 83 ASP A N 1
ATOM 600 C CA . ASP A 1 83 ? 11.727 13.382 -3.846 1.00 91.06 83 ASP A CA 1
ATOM 601 C C . ASP A 1 83 ? 12.278 13.136 -2.424 1.00 91.06 83 ASP A C 1
ATOM 603 O O . ASP A 1 83 ? 11.606 13.500 -1.445 1.00 91.06 83 ASP A O 1
ATOM 607 N N . PRO A 1 84 ? 13.493 12.562 -2.292 1.00 88.81 84 PRO A N 1
ATOM 608 C CA . PRO A 1 84 ? 14.109 12.264 -1.002 1.00 88.81 84 PRO A CA 1
ATOM 609 C C . PRO A 1 84 ? 14.163 13.442 -0.017 1.00 88.81 84 PRO A C 1
ATOM 611 O O . PRO A 1 84 ? 14.213 13.217 1.193 1.00 88.81 84 PRO A O 1
ATOM 614 N N . GLN A 1 85 ? 14.092 14.694 -0.490 1.00 90.31 85 GLN A N 1
ATOM 615 C CA . GLN A 1 85 ? 13.997 15.881 0.374 1.00 90.31 85 GLN A CA 1
ATOM 616 C C . GLN A 1 85 ? 12.781 15.857 1.319 1.00 90.31 85 GLN A C 1
ATOM 618 O O . GLN A 1 85 ? 12.820 16.432 2.407 1.00 90.31 85 GLN A O 1
ATOM 623 N N . TYR A 1 86 ? 11.702 15.172 0.930 1.00 93.62 86 TYR A N 1
ATOM 624 C CA . TYR A 1 86 ? 10.471 15.083 1.713 1.00 93.62 86 TYR A CA 1
ATOM 625 C C . TYR A 1 86 ? 10.420 13.856 2.630 1.00 93.62 86 TYR A C 1
ATOM 627 O O . TYR A 1 86 ? 9.517 13.767 3.463 1.00 93.62 86 TYR A O 1
ATOM 635 N N . PHE A 1 87 ? 11.376 12.924 2.551 1.00 93.81 87 PHE A N 1
ATOM 636 C CA . PHE A 1 87 ? 11.328 11.688 3.340 1.00 93.81 87 PHE A CA 1
ATOM 637 C C . PHE A 1 87 ? 11.378 11.936 4.847 1.00 93.81 87 PHE A C 1
ATOM 639 O O . PHE A 1 87 ? 10.615 11.316 5.584 1.00 93.81 87 PHE A O 1
ATOM 646 N N . THR A 1 88 ? 12.163 12.908 5.317 1.00 94.06 88 THR A N 1
ATOM 647 C CA . THR A 1 88 ? 12.180 13.291 6.739 1.00 94.06 88 THR A CA 1
ATOM 648 C C . THR A 1 88 ? 10.826 13.837 7.201 1.00 94.06 88 THR A C 1
ATOM 650 O O . THR A 1 88 ? 10.378 13.553 8.312 1.00 94.06 88 THR A O 1
ATOM 653 N N . LEU A 1 89 ? 10.130 14.598 6.347 1.00 94.62 89 LEU A N 1
ATOM 654 C CA . LEU A 1 89 ? 8.787 15.098 6.648 1.00 94.62 89 LEU A CA 1
ATOM 655 C C . LEU A 1 89 ? 7.785 13.941 6.747 1.00 94.62 89 LEU A C 1
ATOM 657 O O . LEU A 1 89 ? 7.033 13.862 7.719 1.00 94.62 89 LEU A O 1
ATOM 661 N N . VAL A 1 90 ? 7.808 13.018 5.784 1.00 95.00 90 VAL A N 1
ATOM 662 C CA . VAL A 1 90 ? 6.944 11.829 5.795 1.00 95.00 90 VAL A CA 1
ATOM 663 C C . VAL A 1 90 ? 7.272 10.922 6.989 1.00 95.00 90 VAL A C 1
ATOM 665 O O . VAL A 1 90 ? 6.357 10.428 7.648 1.00 95.00 90 VAL A O 1
ATOM 668 N N . GLY A 1 91 ? 8.545 10.761 7.353 1.00 95.12 91 GLY A N 1
ATOM 669 C CA . GLY A 1 91 ? 8.972 10.033 8.551 1.00 95.12 91 GLY A CA 1
ATOM 670 C C . GLY A 1 91 ? 8.427 10.651 9.843 1.00 95.12 91 GLY A C 1
ATOM 671 O O . GLY A 1 91 ? 7.870 9.948 10.688 1.00 95.12 91 GLY A O 1
ATOM 672 N N . ASN A 1 92 ? 8.456 11.982 9.964 1.00 94.44 92 ASN A N 1
ATOM 673 C CA . ASN A 1 92 ? 7.842 12.695 11.090 1.00 94.44 92 ASN A CA 1
ATOM 674 C C . ASN A 1 92 ? 6.323 12.481 11.177 1.00 94.44 92 ASN A C 1
ATOM 676 O O . ASN A 1 92 ? 5.788 12.345 12.281 1.00 94.44 92 ASN A O 1
ATOM 680 N N . LEU A 1 93 ? 5.624 12.395 10.038 1.00 94.62 93 LEU A N 1
ATOM 681 C CA . LEU A 1 93 ? 4.201 12.037 10.013 1.00 94.62 93 LEU A CA 1
ATOM 682 C C . LEU A 1 93 ? 3.965 10.614 10.545 1.00 94.62 93 LEU A C 1
ATOM 684 O O . LEU A 1 93 ? 3.034 10.406 11.325 1.00 94.62 93 LEU A O 1
ATOM 688 N N . HIS A 1 94 ? 4.831 9.652 10.210 1.00 94.62 94 HIS A N 1
ATOM 689 C CA . HIS A 1 94 ? 4.751 8.291 10.756 1.00 94.62 94 HIS A CA 1
ATOM 690 C C . HIS A 1 94 ? 4.954 8.274 12.275 1.00 94.62 94 HIS A C 1
ATOM 692 O O . HIS A 1 94 ? 4.175 7.633 12.981 1.00 94.62 94 HIS A O 1
ATOM 698 N N . PHE A 1 95 ? 5.915 9.037 12.809 1.00 95.44 95 PHE A N 1
ATOM 699 C CA . PHE A 1 95 ? 6.092 9.172 14.260 1.00 95.44 95 PHE A CA 1
ATOM 700 C C . PHE A 1 95 ? 4.894 9.839 14.946 1.00 95.44 95 PHE A C 1
ATOM 702 O O . PHE A 1 95 ? 4.481 9.409 16.026 1.00 95.44 95 PHE A O 1
ATOM 709 N N . ALA A 1 96 ? 4.294 10.855 14.319 1.00 93.31 96 ALA A N 1
ATOM 710 C CA . ALA A 1 96 ? 3.082 11.487 14.832 1.00 93.31 96 ALA A CA 1
ATOM 711 C C . ALA A 1 96 ? 1.909 10.491 14.892 1.00 93.31 96 ALA A C 1
ATOM 713 O O . ALA A 1 96 ? 1.219 10.411 15.912 1.00 93.31 96 ALA A O 1
ATOM 714 N N . MET A 1 97 ? 1.720 9.675 13.849 1.00 92.88 97 MET A N 1
ATOM 715 C CA . MET A 1 97 ? 0.725 8.598 13.849 1.00 92.88 97 MET A CA 1
ATOM 716 C C . MET A 1 97 ? 1.046 7.530 14.902 1.00 92.88 97 MET A C 1
ATOM 718 O O . MET A 1 97 ? 0.158 7.147 15.663 1.00 92.88 97 MET A O 1
ATOM 722 N N . ALA A 1 98 ? 2.307 7.108 15.036 1.00 94.62 98 ALA A N 1
ATOM 723 C CA . ALA A 1 98 ? 2.727 6.145 16.055 1.00 94.62 98 ALA A CA 1
ATOM 724 C C . ALA A 1 98 ? 2.384 6.630 17.473 1.00 94.62 98 ALA A C 1
ATOM 726 O O . ALA A 1 98 ? 1.890 5.854 18.292 1.00 94.62 98 ALA A O 1
ATOM 727 N N . ALA A 1 99 ? 2.565 7.925 17.753 1.00 90.75 99 ALA A N 1
ATOM 728 C CA . ALA A 1 99 ? 2.191 8.523 19.031 1.00 90.75 99 ALA A CA 1
ATOM 729 C C . ALA A 1 99 ? 0.672 8.468 19.291 1.00 90.75 99 ALA A C 1
ATOM 731 O O . ALA A 1 99 ? 0.253 8.198 20.420 1.00 90.75 99 ALA A O 1
ATOM 732 N N . LEU A 1 100 ? -0.160 8.678 18.262 1.00 89.94 100 LEU A N 1
ATOM 733 C CA . LEU A 1 100 ? -1.620 8.544 18.371 1.00 89.94 100 LEU A CA 1
ATOM 734 C C . LEU A 1 100 ? -2.033 7.099 18.675 1.00 89.94 100 LEU A C 1
ATOM 736 O O . LEU A 1 100 ? -2.829 6.865 19.589 1.00 89.94 100 LEU A O 1
ATOM 740 N N . TYR A 1 101 ? -1.461 6.132 17.955 1.00 90.88 101 TYR A N 1
ATOM 741 C CA . TYR A 1 101 ? -1.702 4.710 18.193 1.00 90.88 101 TYR A CA 1
ATOM 742 C C . TYR A 1 101 ? -1.274 4.297 19.604 1.00 90.88 101 TYR A C 1
ATOM 744 O O . TYR A 1 101 ? -2.056 3.688 20.336 1.00 90.88 101 TYR A O 1
ATOM 752 N N . LEU A 1 102 ? -0.075 4.703 20.033 1.00 89.81 102 LEU A N 1
ATOM 753 C CA . LEU A 1 102 ? 0.438 4.418 21.371 1.00 89.81 102 LEU A CA 1
ATOM 754 C C . LEU A 1 102 ? -0.474 4.996 22.462 1.00 89.81 102 LEU A C 1
ATOM 756 O O . LEU A 1 102 ? -0.762 4.318 23.449 1.00 89.81 102 LEU A O 1
ATOM 760 N N . ALA A 1 103 ? -0.993 6.213 22.276 1.00 86.00 103 ALA A N 1
ATOM 761 C CA . ALA A 1 103 ? -1.926 6.825 23.219 1.00 86.00 103 ALA A CA 1
ATOM 762 C C . ALA A 1 103 ? -3.228 6.015 23.372 1.00 86.00 103 ALA A C 1
ATOM 764 O O . ALA A 1 103 ? -3.721 5.840 24.493 1.00 86.00 103 ALA A O 1
ATOM 765 N N . VAL A 1 104 ? -3.779 5.488 22.271 1.00 84.31 104 VAL A N 1
ATOM 766 C CA . VAL A 1 104 ? -4.962 4.608 22.302 1.00 84.31 104 VAL A CA 1
ATOM 767 C C . VAL A 1 104 ? -4.642 3.286 23.001 1.00 84.31 104 VAL A C 1
ATOM 769 O O . VAL A 1 104 ? -5.422 2.848 23.853 1.00 84.31 104 VAL A O 1
ATOM 772 N N . THR A 1 105 ? -3.483 2.688 22.721 1.00 85.75 105 THR A N 1
ATOM 773 C CA . THR A 1 105 ? -3.039 1.445 23.364 1.00 85.75 105 THR A CA 1
ATOM 774 C C . THR A 1 105 ? -2.881 1.603 24.873 1.00 85.75 105 THR A C 1
ATOM 776 O O . THR A 1 105 ? -3.476 0.840 25.635 1.00 85.75 105 THR A O 1
ATOM 779 N N . VAL A 1 106 ? -2.171 2.641 25.327 1.00 83.31 106 VAL A N 1
ATOM 780 C CA . VAL A 1 106 ? -1.975 2.928 26.758 1.00 83.31 106 VAL A CA 1
ATOM 781 C C . VAL A 1 106 ? -3.316 3.153 27.456 1.00 83.31 106 VAL A C 1
ATOM 783 O O . VAL A 1 106 ? -3.570 2.576 28.514 1.00 83.31 106 VAL A O 1
ATOM 786 N N . LYS A 1 107 ? -4.227 3.927 26.851 1.00 81.06 107 LYS A N 1
ATOM 787 C CA . LYS A 1 107 ? -5.581 4.136 27.390 1.00 81.06 107 LYS A CA 1
ATOM 788 C C . LYS A 1 107 ? -6.354 2.817 27.510 1.00 81.06 107 LYS A C 1
ATOM 790 O O . LYS A 1 107 ? -7.081 2.618 28.486 1.00 81.06 107 LYS A O 1
ATOM 795 N N . SER A 1 108 ? -6.222 1.930 26.524 1.00 79.75 108 SER A N 1
ATOM 796 C CA . SER A 1 108 ? -6.872 0.617 26.526 1.00 79.75 108 SER A CA 1
ATOM 797 C C . SER A 1 108 ? -6.360 -0.274 27.661 1.00 79.75 108 SER A C 1
ATOM 799 O O . SER A 1 108 ? -7.170 -0.885 28.367 1.00 79.75 108 SER A O 1
ATOM 801 N N . LEU A 1 109 ? -5.042 -0.292 27.881 1.00 78.62 109 LEU A N 1
ATOM 802 C CA . LEU A 1 109 ? -4.390 -1.043 28.957 1.00 78.62 109 LEU A CA 1
ATOM 803 C C . LEU A 1 109 ? -4.769 -0.500 30.345 1.00 78.62 109 LEU A C 1
ATOM 805 O O . LEU A 1 109 ? -5.209 -1.263 31.201 1.00 78.62 109 LEU A O 1
ATOM 809 N N . GLN A 1 110 ? -4.737 0.822 30.545 1.00 76.81 110 GLN A N 1
ATOM 810 C CA . GLN A 1 110 ? -5.135 1.456 31.814 1.00 76.81 110 GLN A CA 1
ATOM 811 C C . GLN A 1 110 ? -6.591 1.160 32.195 1.00 76.81 110 GLN A C 1
ATOM 813 O O . GLN A 1 110 ? -6.927 0.980 33.366 1.00 76.81 110 GLN A O 1
ATOM 818 N N . LEU A 1 111 ? -7.489 1.123 31.208 1.00 69.25 111 LEU A N 1
ATOM 819 C CA . LEU A 1 111 ? -8.883 0.769 31.453 1.00 69.25 111 LEU A CA 1
ATOM 820 C C . LEU A 1 111 ? -9.029 -0.705 31.856 1.00 69.25 111 LEU A C 1
ATOM 822 O O . LEU A 1 111 ? -9.876 -1.019 32.690 1.00 69.25 111 LEU A O 1
ATOM 826 N N . HIS A 1 112 ? -8.217 -1.593 31.278 1.00 69.94 112 HIS A N 1
ATOM 827 C CA . HIS A 1 112 ? -8.219 -3.012 31.614 1.00 69.94 112 HIS A CA 1
ATOM 828 C C . HIS A 1 112 ? -7.797 -3.249 33.067 1.00 69.94 112 HIS A C 1
ATOM 830 O O . HIS A 1 112 ? -8.507 -3.952 33.782 1.00 69.94 112 HIS A O 1
ATOM 836 N N . GLU A 1 113 ? -6.728 -2.597 33.532 1.00 68.94 113 GLU A N 1
ATOM 837 C CA . GLU A 1 113 ? -6.282 -2.697 34.927 1.00 68.94 113 GLU A CA 1
ATOM 838 C C . GLU A 1 113 ? -7.354 -2.233 35.917 1.00 68.94 113 GLU A C 1
ATOM 840 O O . GLU A 1 113 ? -7.592 -2.895 36.922 1.00 68.94 113 GLU A O 1
ATOM 845 N N . ARG A 1 114 ? -8.068 -1.139 35.615 1.00 65.38 114 ARG A N 1
ATOM 846 C CA . ARG A 1 114 ? -9.174 -0.657 36.462 1.00 65.38 114 ARG A CA 1
ATOM 847 C C . ARG A 1 114 ? -10.327 -1.654 36.532 1.00 65.38 114 ARG A C 1
ATOM 849 O O . ARG A 1 114 ? -10.880 -1.871 37.603 1.00 65.38 114 ARG A O 1
ATOM 856 N N . VAL A 1 115 ? -10.684 -2.266 35.403 1.00 63.91 115 VAL A N 1
ATOM 857 C CA . VAL A 1 115 ? -11.737 -3.293 35.353 1.00 63.91 115 VAL A CA 1
ATOM 858 C C . VAL A 1 115 ? -11.301 -4.547 36.112 1.00 63.91 115 VAL A C 1
ATOM 860 O O . VAL A 1 115 ? -12.078 -5.069 36.905 1.00 63.91 115 VAL A O 1
ATOM 863 N N . LEU A 1 116 ? -10.057 -4.998 35.932 1.00 64.50 116 LEU A N 1
ATOM 864 C CA . LEU A 1 116 ? -9.496 -6.117 36.688 1.00 64.50 116 LEU A CA 1
ATOM 865 C C . LEU A 1 116 ? -9.419 -5.822 38.188 1.00 64.50 116 LEU A C 1
ATOM 867 O O . LEU A 1 116 ? -9.710 -6.710 38.975 1.00 64.50 116 LEU A O 1
ATOM 871 N N . ALA A 1 117 ? -9.076 -4.600 38.599 1.00 65.38 117 ALA A N 1
ATOM 872 C CA . ALA A 1 117 ? -9.052 -4.209 40.008 1.00 65.38 117 ALA A CA 1
ATOM 873 C C . ALA A 1 117 ? -10.452 -4.263 40.644 1.00 65.38 117 ALA A C 1
ATOM 875 O O . ALA A 1 117 ? -10.600 -4.788 41.745 1.00 65.38 117 ALA A O 1
ATOM 876 N N . ILE A 1 118 ? -11.485 -3.801 39.929 1.00 62.97 118 ILE A N 1
ATOM 877 C CA . ILE A 1 118 ? -12.890 -3.874 40.371 1.00 62.97 118 ILE A CA 1
ATOM 878 C C . ILE A 1 118 ? -13.379 -5.332 40.436 1.00 62.97 118 ILE A C 1
ATOM 880 O O . ILE A 1 118 ? -14.072 -5.713 41.380 1.00 62.97 118 ILE A O 1
ATOM 884 N N . LEU A 1 119 ? -12.995 -6.165 39.460 1.00 58.66 119 LEU A N 1
ATOM 885 C CA . LEU A 1 119 ? -13.330 -7.594 39.438 1.00 58.66 119 LEU A CA 1
ATOM 886 C C . LEU A 1 119 ? -12.593 -8.378 40.534 1.00 58.66 119 LEU A C 1
ATOM 888 O O . LEU A 1 119 ? -13.206 -9.217 41.184 1.00 58.66 119 LEU A O 1
ATOM 892 N N . LYS A 1 120 ? -11.319 -8.065 40.806 1.00 56.88 120 LYS A N 1
ATOM 893 C CA . LYS A 1 120 ? -10.544 -8.625 41.929 1.00 56.88 120 LYS A CA 1
ATOM 894 C C . LYS A 1 120 ? -11.074 -8.173 43.292 1.00 56.88 120 LYS A C 1
ATOM 896 O O . LYS A 1 120 ? -10.959 -8.911 44.261 1.00 56.88 120 LYS A O 1
ATOM 901 N N . GLN A 1 121 ? -11.682 -6.988 43.375 1.00 58.50 121 GLN A N 1
ATOM 902 C CA . GLN A 1 121 ? -12.431 -6.560 44.562 1.00 58.50 121 GLN A CA 1
ATOM 903 C C . GLN A 1 121 ? -13.670 -7.432 44.816 1.00 58.50 121 GLN A C 1
ATOM 905 O O . GLN A 1 121 ? -14.063 -7.586 45.966 1.00 58.50 121 GLN A O 1
ATOM 910 N N . HIS A 1 122 ? -14.264 -8.007 43.764 1.00 51.66 122 HIS A N 1
ATOM 911 C CA . HIS A 1 122 ? -15.411 -8.914 43.868 1.00 51.66 122 HIS A CA 1
ATOM 912 C C . HIS A 1 122 ? -15.014 -10.398 43.988 1.00 51.66 122 HIS A C 1
ATOM 914 O O . HIS A 1 122 ? -15.811 -11.188 44.483 1.00 51.66 122 HIS A O 1
ATOM 920 N N . PHE A 1 123 ? -13.795 -10.778 43.583 1.00 45.69 123 PHE A N 1
ATOM 921 C CA . PHE A 1 123 ? -13.250 -12.137 43.699 1.00 45.69 123 PHE A CA 1
ATOM 922 C C . PHE A 1 123 ? -11.793 -12.088 44.196 1.00 45.69 123 PHE A C 1
ATOM 924 O O . PHE A 1 123 ? -10.880 -11.880 43.389 1.00 45.69 123 PHE A O 1
ATOM 931 N N . PRO A 1 124 ? -11.542 -12.254 45.507 1.00 40.19 124 PRO A N 1
ATOM 932 C CA . PRO A 1 124 ? -10.200 -12.137 46.057 1.00 40.19 124 PRO A CA 1
ATOM 933 C C . PRO A 1 124 ? -9.339 -13.331 45.627 1.00 40.19 124 PRO A C 1
ATOM 935 O O . PRO A 1 124 ? -9.618 -14.473 45.973 1.00 40.19 124 PRO A O 1
ATOM 938 N N . THR A 1 125 ? -8.272 -13.060 44.877 1.00 48.47 125 THR A N 1
ATOM 939 C CA . THR A 1 125 ? -7.128 -13.968 44.692 1.00 48.47 125 THR A CA 1
ATOM 940 C C . THR A 1 125 ? -5.823 -13.167 44.732 1.00 48.47 125 THR A C 1
ATOM 942 O O . THR A 1 125 ? -5.808 -11.963 44.464 1.00 48.47 125 THR A O 1
ATOM 945 N N . ASP A 1 126 ? -4.765 -13.853 45.160 1.00 43.88 126 ASP A N 1
ATOM 946 C CA . ASP A 1 126 ? -3.588 -13.347 45.876 1.00 43.88 126 ASP A CA 1
ATOM 947 C C . ASP A 1 126 ? -2.768 -12.224 45.189 1.00 43.88 126 ASP A C 1
ATOM 949 O O . ASP A 1 126 ? -2.732 -12.087 43.963 1.00 43.88 126 ASP A O 1
ATOM 953 N N . ARG A 1 127 ? -2.132 -11.369 46.004 1.00 52.59 127 ARG A N 1
ATOM 954 C CA . ARG A 1 127 ? -1.836 -9.947 45.706 1.00 52.59 127 ARG A CA 1
ATOM 955 C C . ARG A 1 127 ? -0.455 -9.603 45.124 1.00 52.59 127 ARG A C 1
ATOM 957 O O . ARG A 1 127 ? -0.220 -8.433 44.821 1.00 52.59 127 ARG A O 1
ATOM 964 N N . ASN A 1 128 ? 0.454 -10.547 44.902 1.00 42.25 128 ASN A N 1
ATOM 965 C CA . ASN A 1 128 ? 1.883 -10.180 44.888 1.00 42.25 128 ASN A CA 1
ATOM 966 C C . ASN A 1 128 ? 2.548 -9.888 43.524 1.00 42.25 128 ASN A C 1
ATOM 968 O O . ASN A 1 128 ? 3.717 -9.522 43.509 1.00 42.25 128 ASN A O 1
ATOM 972 N N . ALA A 1 129 ? 1.842 -9.946 42.386 1.00 45.12 129 ALA A N 1
ATOM 973 C CA . ALA A 1 129 ? 2.468 -9.758 41.058 1.00 45.12 129 ALA A CA 1
ATOM 974 C C . ALA A 1 129 ? 2.195 -8.403 40.357 1.00 45.12 129 ALA A C 1
ATOM 976 O O . ALA A 1 129 ? 2.752 -8.132 39.297 1.00 45.12 129 ALA A O 1
ATOM 977 N N . THR A 1 130 ? 1.332 -7.536 40.902 1.00 49.47 130 THR A N 1
ATOM 978 C CA . THR A 1 130 ? 0.759 -6.382 40.162 1.00 49.47 130 THR A CA 1
ATOM 979 C C . THR A 1 130 ? 1.397 -5.007 40.422 1.00 49.47 130 THR A C 1
ATOM 981 O O . THR A 1 130 ? 0.939 -4.018 39.854 1.00 49.47 130 THR A O 1
ATOM 984 N N . SER A 1 131 ? 2.430 -4.891 41.262 1.00 52.31 131 SER A N 1
ATOM 985 C CA . SER A 1 131 ? 2.933 -3.578 41.714 1.00 52.31 131 SER A CA 1
ATOM 986 C C . SER A 1 131 ? 3.952 -2.911 40.779 1.00 52.31 131 SER A C 1
ATOM 988 O O . SER A 1 131 ? 3.995 -1.683 40.722 1.00 52.31 131 SER A O 1
ATOM 990 N N . GLN A 1 132 ? 4.738 -3.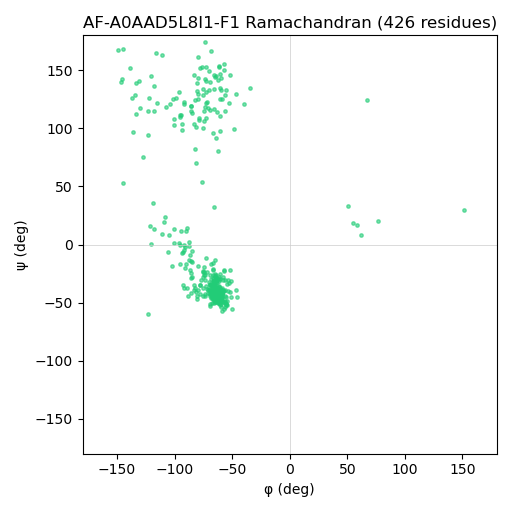676 40.013 1.00 46.78 132 GLN A N 1
ATOM 991 C CA . GLN A 1 132 ? 5.845 -3.112 39.223 1.00 46.78 132 GLN A CA 1
ATOM 992 C C . GLN A 1 132 ? 5.403 -2.504 37.878 1.00 46.78 132 GLN A C 1
ATOM 994 O O . GLN A 1 132 ? 5.891 -1.442 37.492 1.00 46.78 132 GLN A O 1
ATOM 999 N N . LEU A 1 133 ? 4.423 -3.104 37.189 1.00 42.78 133 LEU A N 1
ATOM 1000 C CA . LEU A 1 133 ? 3.929 -2.593 35.900 1.00 42.78 133 LEU A CA 1
ATOM 1001 C C . LEU A 1 133 ? 3.139 -1.278 36.058 1.00 42.78 133 LEU A C 1
ATOM 1003 O O . LEU A 1 133 ? 3.294 -0.350 35.264 1.00 42.78 133 LEU A O 1
ATOM 1007 N N . GLY A 1 134 ? 2.352 -1.161 37.134 1.00 46.16 134 GLY A N 1
ATOM 1008 C CA . GLY A 1 134 ? 1.548 0.032 37.418 1.00 46.16 134 GLY A CA 1
ATOM 1009 C C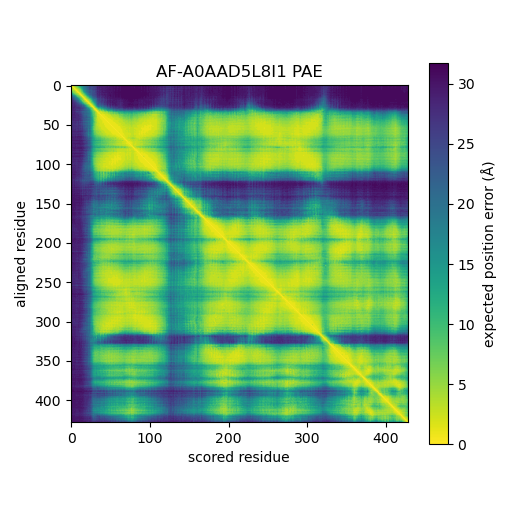 . GLY A 1 134 ? 2.386 1.279 37.724 1.00 46.16 134 GLY A C 1
ATOM 1010 O O . GLY A 1 134 ? 1.996 2.387 37.352 1.00 46.16 134 GLY A O 1
ATOM 1011 N N . GLN A 1 135 ? 3.562 1.112 38.341 1.00 46.84 135 GLN A N 1
ATOM 1012 C CA . GLN A 1 135 ? 4.484 2.220 38.619 1.00 46.84 135 GLN A CA 1
ATOM 1013 C C . GLN A 1 135 ? 5.156 2.746 37.342 1.00 46.84 135 GLN A C 1
ATOM 1015 O O . GLN A 1 135 ? 5.268 3.960 37.168 1.00 46.84 135 GLN A O 1
ATOM 1020 N N . MET A 1 136 ? 5.515 1.860 36.405 1.00 41.59 136 MET A N 1
ATOM 1021 C CA . MET A 1 136 ? 6.082 2.263 35.114 1.00 41.59 136 MET A CA 1
ATOM 1022 C C . MET A 1 136 ? 5.060 3.020 34.247 1.00 41.59 136 MET A C 1
ATOM 1024 O O . MET A 1 136 ? 5.419 3.981 33.579 1.00 41.59 136 MET A O 1
ATOM 1028 N N . VAL A 1 137 ? 3.771 2.659 34.290 1.00 48.22 137 VAL A N 1
ATOM 1029 C CA . VAL A 1 137 ? 2.713 3.326 33.502 1.00 48.22 137 VAL A CA 1
ATOM 1030 C C . VAL A 1 137 ? 2.356 4.720 34.044 1.00 48.22 137 VAL A C 1
ATOM 1032 O O . VAL A 1 137 ? 1.981 5.606 33.270 1.00 48.22 137 VAL A O 1
ATOM 1035 N N . GLN A 1 138 ? 2.470 4.949 35.357 1.00 49.25 138 GLN A N 1
ATOM 1036 C CA . GLN A 1 138 ? 2.126 6.240 35.969 1.00 49.25 138 GLN A CA 1
ATOM 1037 C C . GLN A 1 138 ? 3.146 7.343 35.653 1.00 49.25 138 GLN A C 1
ATOM 1039 O O . GLN A 1 138 ? 2.740 8.483 35.400 1.00 49.25 138 GLN A O 1
ATOM 1044 N N . SER A 1 139 ? 4.440 7.019 35.572 1.00 46.34 139 SER A N 1
ATOM 1045 C CA . SER A 1 139 ? 5.506 7.995 35.290 1.00 46.34 139 SER A CA 1
ATOM 1046 C C . SER A 1 139 ? 5.398 8.629 33.893 1.00 46.34 139 SER A C 1
ATOM 1048 O O . SER A 1 139 ? 5.702 9.811 33.728 1.00 46.34 139 SER A O 1
ATOM 1050 N N . PHE A 1 140 ? 4.839 7.920 32.904 1.00 47.62 140 PHE A N 1
ATOM 1051 C CA . PHE A 1 140 ? 4.597 8.459 31.557 1.00 47.62 140 PHE A CA 1
ATOM 1052 C C . PHE A 1 140 ? 3.519 9.561 31.498 1.00 47.62 140 PHE A C 1
ATOM 1054 O O . PHE A 1 140 ? 3.445 10.302 30.516 1.00 47.62 140 PHE A O 1
ATOM 1061 N N . THR A 1 141 ? 2.673 9.712 32.526 1.00 46.66 141 THR A N 1
ATOM 1062 C CA . THR A 1 141 ? 1.475 10.576 32.458 1.00 46.66 141 THR A CA 1
ATOM 1063 C C . THR A 1 141 ? 1.668 12.025 32.931 1.00 46.66 141 THR A C 1
ATOM 1065 O O . THR A 1 141 ? 0.759 12.842 32.764 1.00 46.66 141 THR A O 1
ATOM 1068 N N . ALA A 1 142 ? 2.844 12.382 33.459 1.00 45.22 142 ALA A N 1
ATOM 1069 C CA . ALA A 1 142 ? 3.080 13.663 34.137 1.00 45.22 142 ALA A CA 1
ATOM 1070 C C . ALA A 1 142 ? 3.606 14.819 33.249 1.00 45.22 142 ALA A C 1
ATOM 1072 O O . ALA A 1 142 ? 3.800 15.933 33.739 1.00 45.22 142 ALA A O 1
ATOM 1073 N N . SER A 1 143 ? 3.832 14.621 31.943 1.00 51.84 143 SER A N 1
ATOM 1074 C CA . SER A 1 143 ? 4.477 15.651 31.105 1.00 51.84 143 SER A CA 1
ATOM 1075 C C . SER A 1 143 ? 3.513 16.732 30.569 1.00 51.84 143 SER A C 1
ATOM 1077 O O . SER A 1 143 ? 2.355 16.485 30.222 1.00 51.84 143 SER A O 1
ATOM 1079 N N . ARG A 1 144 ? 4.000 17.979 30.447 1.00 51.00 144 ARG A N 1
ATOM 1080 C CA . ARG A 1 144 ? 3.234 19.143 29.940 1.00 51.00 144 ARG A CA 1
ATOM 1081 C C . ARG A 1 144 ? 2.802 18.974 28.471 1.00 51.00 144 ARG A C 1
ATOM 1083 O O . ARG A 1 144 ? 1.728 19.452 28.115 1.00 51.00 144 ARG A O 1
ATOM 1090 N N . ARG A 1 145 ? 3.569 18.221 27.667 1.00 52.78 145 ARG A N 1
ATOM 1091 C CA . ARG A 1 145 ? 3.256 17.861 26.268 1.00 52.78 145 ARG A CA 1
ATOM 1092 C C . ARG A 1 145 ? 2.074 16.885 26.156 1.00 52.78 145 ARG A C 1
ATOM 1094 O O . ARG A 1 145 ? 1.248 17.038 25.260 1.00 52.78 145 ARG A O 1
ATOM 1101 N N . LEU A 1 146 ? 1.904 15.965 27.114 1.00 53.50 146 LEU A N 1
ATOM 1102 C CA . LEU A 1 146 ? 0.764 15.036 27.139 1.00 53.50 146 LEU A CA 1
ATOM 1103 C C . LEU A 1 146 ? -0.592 15.739 27.323 1.00 53.50 146 LEU A C 1
ATOM 1105 O O . LEU A 1 146 ? -1.615 15.221 26.881 1.00 53.50 146 LEU A O 1
ATOM 1109 N N . ARG A 1 147 ? -0.631 16.925 27.947 1.00 53.03 147 ARG A N 1
ATOM 1110 C CA . ARG A 1 147 ? -1.880 17.686 28.140 1.00 53.03 147 ARG A CA 1
ATOM 1111 C C . ARG A 1 147 ? -2.447 18.235 26.828 1.00 53.03 147 ARG A C 1
ATOM 1113 O O . ARG A 1 147 ? -3.656 18.152 26.634 1.00 53.03 147 ARG A O 1
ATOM 1120 N N . ALA A 1 148 ? -1.598 18.722 25.922 1.00 55.09 148 ALA A N 1
ATOM 1121 C CA . ALA A 1 148 ? -2.018 19.187 24.597 1.00 55.09 148 ALA A CA 1
ATOM 1122 C C . ALA A 1 148 ? -2.540 18.022 23.738 1.00 55.09 148 ALA A C 1
ATOM 1124 O O . ALA A 1 148 ? -3.633 18.105 23.178 1.00 55.09 148 ALA A O 1
ATOM 1125 N N . VAL A 1 149 ? -1.828 16.888 23.755 1.00 56.72 149 VAL A N 1
ATOM 1126 C CA . VAL A 1 149 ? -2.251 15.635 23.101 1.00 56.72 149 VAL A CA 1
ATOM 1127 C C . VAL A 1 149 ? -3.597 15.151 23.651 1.00 56.72 149 VAL A C 1
ATOM 1129 O O . VAL A 1 149 ? -4.494 14.794 22.892 1.00 56.72 149 VAL A O 1
ATOM 1132 N N . LYS A 1 150 ? -3.801 15.219 24.972 1.00 59.50 150 LYS A N 1
ATOM 1133 C CA . LYS A 1 150 ? -5.066 14.855 25.630 1.00 59.50 150 LYS A CA 1
ATOM 1134 C C . LYS A 1 150 ? -6.225 15.793 25.268 1.00 59.50 150 LYS A C 1
ATOM 1136 O O . LYS A 1 150 ? -7.382 15.383 25.350 1.00 59.50 150 LYS A O 1
ATOM 1141 N N . THR A 1 151 ? -5.955 17.041 24.893 1.00 56.88 151 THR A N 1
ATOM 1142 C CA . THR A 1 151 ? -6.975 17.997 24.432 1.00 56.88 151 THR A CA 1
ATOM 1143 C C . THR A 1 151 ? -7.331 17.765 22.964 1.00 56.88 151 THR A C 1
ATOM 1145 O O . THR A 1 151 ? -8.514 17.608 22.672 1.00 56.88 151 THR A O 1
ATOM 1148 N N . GLY A 1 152 ? -6.345 17.604 22.074 1.00 59.53 152 GLY A N 1
ATOM 1149 C CA . GLY A 1 152 ? -6.593 17.245 20.668 1.00 59.53 152 GLY A CA 1
ATOM 1150 C C . GLY A 1 152 ? -7.307 15.896 20.518 1.00 59.53 152 GLY A C 1
ATOM 1151 O O . GLY A 1 152 ? -8.292 15.779 19.792 1.00 59.53 152 GLY A O 1
ATOM 1152 N N . TYR A 1 153 ? -6.904 14.897 21.310 1.00 58.88 153 TYR A N 1
ATOM 1153 C CA . TYR A 1 153 ? -7.570 13.594 21.363 1.00 58.88 153 TYR A CA 1
ATOM 1154 C C . TYR A 1 153 ? -9.032 13.688 21.829 1.00 58.88 153 TYR A C 1
ATOM 1156 O O . TYR A 1 153 ? -9.893 12.977 21.316 1.00 58.88 153 TYR A O 1
ATOM 1164 N N . ARG A 1 154 ? -9.346 14.564 22.795 1.00 60.31 154 ARG A N 1
ATOM 1165 C CA . ARG A 1 154 ? -10.732 14.774 23.249 1.00 60.31 154 ARG A CA 1
ATOM 1166 C C . ARG A 1 154 ? -11.589 15.462 22.183 1.00 60.31 154 ARG A C 1
ATOM 1168 O O . ARG A 1 154 ? -12.761 15.124 22.065 1.00 60.31 154 ARG A O 1
ATOM 1175 N N . LEU A 1 155 ? -11.018 16.371 21.397 1.00 56.94 155 LEU A N 1
ATOM 1176 C CA . LEU A 1 155 ? -11.742 17.050 20.321 1.00 56.94 155 LEU A CA 1
ATOM 1177 C C . LEU A 1 155 ? -12.132 16.078 19.192 1.00 56.94 155 LEU A C 1
ATOM 1179 O O . LEU A 1 155 ? -13.273 16.079 18.738 1.00 56.94 155 LEU A O 1
ATOM 1183 N N . LEU A 1 156 ? -11.206 15.204 18.789 1.00 58.00 156 LEU A N 1
ATOM 1184 C CA . LEU A 1 156 ? -11.413 14.281 17.668 1.00 58.00 156 LEU A CA 1
ATOM 1185 C C . LEU A 1 156 ? -12.119 12.970 18.074 1.00 58.00 156 LEU A C 1
ATOM 1187 O O . LEU A 1 156 ? -13.022 12.524 17.371 1.00 58.00 156 LEU A O 1
ATOM 1191 N N . TRP A 1 157 ? -11.759 12.376 19.222 1.00 55.84 157 TRP A N 1
ATOM 1192 C CA . TRP A 1 157 ? -12.174 11.023 19.644 1.00 55.84 157 TRP A CA 1
ATOM 1193 C C . TRP A 1 157 ? -12.934 10.963 20.986 1.00 55.84 157 TRP A C 1
ATOM 1195 O O . TRP A 1 157 ? -13.055 9.883 21.580 1.00 55.84 157 TRP A O 1
ATOM 1205 N N . SER A 1 158 ? -13.458 12.077 21.523 1.00 55.06 158 SER A N 1
ATOM 1206 C CA . SER A 1 158 ? -14.409 11.964 22.647 1.00 55.06 158 SER A CA 1
ATOM 1207 C C . SER A 1 158 ? -15.733 11.336 22.202 1.00 55.06 158 SER A C 1
ATOM 1209 O O . SER A 1 158 ? -16.024 11.237 21.013 1.00 55.06 158 SER A O 1
ATOM 1211 N N . ARG A 1 159 ? -16.564 10.926 23.170 1.00 52.22 159 ARG A N 1
ATOM 1212 C CA . ARG A 1 159 ? -17.911 10.385 22.908 1.00 52.22 159 ARG A CA 1
ATOM 1213 C C . ARG A 1 159 ? -18.768 11.284 22.006 1.00 52.22 159 ARG A C 1
ATOM 1215 O O . ARG A 1 159 ? -19.558 10.752 21.240 1.00 52.22 159 ARG A O 1
ATOM 1222 N N . GLN A 1 160 ? -18.558 12.600 22.076 1.00 44.81 160 GLN A N 1
ATOM 1223 C CA . GLN A 1 160 ? -19.251 13.631 21.292 1.00 44.81 160 GLN A CA 1
ATOM 1224 C C . GLN A 1 160 ? -18.333 14.323 20.261 1.00 44.81 160 GLN A C 1
ATOM 1226 O O . GLN A 1 160 ? -18.711 15.340 19.694 1.00 44.81 160 GLN A O 1
ATOM 1231 N N . GLY A 1 161 ? -17.107 13.828 20.053 1.00 53.88 161 GLY A N 1
ATOM 1232 C CA . GLY A 1 161 ? -16.172 14.394 19.076 1.00 53.88 161 GLY A CA 1
ATOM 1233 C C . GLY A 1 161 ? -16.569 14.069 17.634 1.00 53.88 161 GLY A C 1
ATOM 1234 O O . GLY A 1 161 ? -17.472 13.268 17.400 1.00 53.88 161 GLY A O 1
ATOM 1235 N N . LEU A 1 162 ? -15.844 14.635 16.665 1.00 50.94 162 LEU A N 1
ATOM 1236 C CA . LEU A 1 162 ? -16.077 14.429 15.223 1.00 50.94 162 LEU A CA 1
ATOM 1237 C C . LEU A 1 162 ? -16.103 12.943 14.806 1.00 50.94 162 LEU A C 1
ATOM 1239 O O . LEU A 1 162 ? -16.846 12.574 13.902 1.00 50.94 162 LEU A O 1
ATOM 1243 N N . PHE A 1 163 ? -15.349 12.080 15.498 1.00 53.44 163 PHE A N 1
ATOM 1244 C CA . PHE A 1 163 ? -15.350 10.624 15.295 1.00 53.44 163 PHE A CA 1
ATOM 1245 C C . PHE A 1 163 ? -16.003 9.839 16.450 1.00 53.44 163 PHE A C 1
ATOM 1247 O O . PHE A 1 163 ? -15.744 8.642 16.614 1.00 53.44 163 PHE A O 1
ATOM 1254 N N . GLY A 1 164 ? -16.822 10.505 17.267 1.00 48.03 164 GLY A N 1
ATOM 1255 C CA . GLY A 1 164 ? -17.497 9.946 18.436 1.00 48.03 164 GLY A CA 1
ATOM 1256 C C . GLY A 1 164 ? -18.537 8.873 18.098 1.00 48.03 164 GLY A C 1
ATOM 1257 O O . GLY A 1 164 ? -19.215 8.922 17.076 1.00 48.03 164 GLY A O 1
ATOM 1258 N N . ILE A 1 165 ? -18.653 7.880 18.982 1.00 51.91 165 ILE A N 1
ATOM 1259 C CA . ILE A 1 165 ? -19.516 6.693 18.822 1.00 51.91 165 ILE A CA 1
ATOM 1260 C C . ILE A 1 165 ? -21.005 7.011 19.058 1.00 51.91 165 ILE A C 1
ATOM 1262 O O . ILE A 1 165 ? -21.858 6.294 18.548 1.00 51.91 165 ILE A O 1
ATOM 1266 N N . ASP A 1 166 ? -21.317 8.087 19.788 1.00 50.97 166 ASP A N 1
ATOM 1267 C CA . ASP A 1 166 ? -22.683 8.420 20.226 1.00 50.97 166 ASP A CA 1
ATOM 1268 C C . ASP A 1 166 ? -23.352 9.509 19.347 1.00 50.97 166 ASP A C 1
ATOM 1270 O O . ASP A 1 166 ? -24.363 10.091 19.738 1.00 50.97 166 ASP A O 1
ATOM 1274 N N . GLY A 1 167 ? -22.787 9.826 18.173 1.00 51.97 167 GLY A N 1
ATOM 1275 C CA . GLY A 1 167 ? -23.312 10.857 17.269 1.00 51.97 167 GLY A CA 1
ATOM 1276 C C . GLY A 1 167 ? -24.505 10.381 16.418 1.00 51.97 167 GLY A C 1
ATOM 1277 O O . GLY A 1 167 ? -24.487 9.252 15.924 1.00 51.97 167 GLY A O 1
ATOM 1278 N N . PRO A 1 168 ? -25.514 11.236 16.153 1.00 53.25 168 PRO A N 1
ATOM 1279 C CA . PRO A 1 168 ? -26.707 10.866 15.378 1.00 53.25 168 PRO A CA 1
ATOM 1280 C C . PRO A 1 168 ? -26.427 10.508 13.903 1.00 53.25 168 PRO A C 1
ATOM 1282 O O . PRO A 1 168 ? -27.278 9.918 13.246 1.00 53.25 168 PRO A O 1
ATOM 1285 N N . HIS A 1 169 ? -25.233 10.819 13.382 1.00 60.38 169 HIS A N 1
ATOM 1286 C CA . HIS A 1 169 ? -24.808 10.552 11.997 1.00 60.38 169 HIS A CA 1
ATOM 1287 C C . HIS A 1 169 ? -23.760 9.429 11.880 1.00 60.38 169 HIS A C 1
ATOM 1289 O O . HIS A 1 169 ? -22.996 9.380 10.918 1.00 60.38 169 HIS A O 1
ATOM 1295 N N . PHE A 1 170 ? -23.694 8.527 12.863 1.00 59.88 170 PHE A N 1
ATOM 1296 C CA . PHE A 1 170 ? -22.658 7.492 12.953 1.00 59.88 170 PHE A CA 1
ATOM 1297 C C . PHE A 1 170 ? -22.556 6.597 11.706 1.00 59.88 170 PHE A C 1
ATOM 1299 O O . PHE A 1 170 ? -21.466 6.440 11.154 1.00 59.88 170 PHE A O 1
ATOM 1306 N N . ASP A 1 171 ? -23.677 6.033 11.246 1.00 65.75 171 ASP A N 1
ATOM 1307 C CA . ASP A 1 171 ? -23.682 5.114 10.098 1.00 65.75 171 ASP A CA 1
ATOM 1308 C C . ASP A 1 171 ? -23.352 5.838 8.782 1.00 65.75 171 ASP A C 1
ATOM 1310 O O . ASP A 1 171 ? -22.739 5.258 7.892 1.00 65.75 171 ASP A O 1
ATOM 1314 N N . LEU A 1 172 ? -23.696 7.127 8.681 1.00 69.81 172 LEU A N 1
ATOM 1315 C CA . LEU A 1 172 ? -23.369 7.969 7.530 1.00 69.81 172 LEU A CA 1
ATOM 1316 C C . LEU A 1 172 ? -21.859 8.226 7.441 1.00 69.81 172 LEU A C 1
ATOM 1318 O O . LEU A 1 172 ? -21.274 8.072 6.375 1.00 69.81 172 LEU A O 1
ATOM 1322 N N . LEU A 1 173 ? -21.219 8.574 8.563 1.00 69.12 173 LEU A N 1
ATOM 1323 C CA . LEU A 1 173 ? -19.767 8.775 8.626 1.00 69.12 173 LEU A CA 1
ATOM 1324 C C . LEU A 1 173 ? -18.998 7.477 8.358 1.00 69.12 173 LEU A C 1
ATOM 1326 O O . LEU A 1 173 ? -17.931 7.511 7.750 1.00 69.12 173 LEU A O 1
ATOM 1330 N N . PHE A 1 174 ? -19.535 6.341 8.809 1.00 69.69 174 PHE A N 1
ATOM 1331 C CA . PHE A 1 174 ? -18.958 5.028 8.540 1.00 69.69 174 PHE A CA 1
ATOM 1332 C C . PHE A 1 174 ? -19.057 4.660 7.053 1.00 69.69 174 PHE A C 1
ATOM 1334 O O . PHE A 1 174 ? -18.037 4.365 6.440 1.00 69.69 174 PHE A O 1
ATOM 1341 N N . ALA A 1 175 ? -20.244 4.777 6.454 1.00 75.50 175 ALA A N 1
ATOM 1342 C CA . ALA A 1 175 ? -20.442 4.519 5.029 1.00 75.50 175 ALA A CA 1
ATOM 1343 C C . ALA A 1 175 ? -19.620 5.474 4.145 1.00 75.50 175 ALA A C 1
ATOM 1345 O O . ALA A 1 175 ? -19.052 5.054 3.143 1.00 75.50 175 ALA A O 1
ATOM 1346 N N . TRP A 1 176 ? -19.502 6.751 4.527 1.00 80.25 176 TRP A N 1
ATOM 1347 C CA . TRP A 1 176 ? -18.620 7.699 3.841 1.00 80.25 176 TRP A CA 1
ATOM 1348 C C . TRP A 1 176 ? -17.155 7.260 3.897 1.00 80.25 176 TRP A C 1
ATOM 1350 O O . TRP A 1 176 ? -16.471 7.294 2.876 1.00 80.25 176 TRP A O 1
ATOM 1360 N N . ARG A 1 177 ? -16.678 6.815 5.067 1.00 81.88 177 ARG A N 1
ATOM 1361 C CA . ARG A 1 177 ? -15.316 6.293 5.213 1.00 81.88 177 ARG A CA 1
ATOM 1362 C C . ARG A 1 177 ? -15.085 5.092 4.299 1.00 81.88 177 ARG A C 1
ATOM 1364 O O . ARG A 1 177 ? -14.113 5.120 3.560 1.00 81.88 177 ARG A O 1
ATOM 1371 N N . GLU A 1 178 ? -15.977 4.099 4.311 1.00 82.75 178 GLU A N 1
ATOM 1372 C CA . GLU A 1 178 ? -15.867 2.915 3.442 1.00 82.75 178 GLU A CA 1
ATOM 1373 C C . GLU A 1 178 ? -15.822 3.300 1.953 1.00 82.75 178 GLU A C 1
ATOM 1375 O O . GLU A 1 178 ? -15.044 2.731 1.190 1.00 82.75 178 GLU A O 1
ATOM 1380 N N . VAL A 1 179 ? -16.607 4.297 1.525 1.00 86.88 179 VAL A N 1
ATOM 1381 C CA . VAL A 1 179 ? -16.575 4.796 0.139 1.00 86.88 179 VAL A CA 1
ATOM 1382 C C . VAL A 1 179 ? -15.235 5.455 -0.184 1.00 86.88 179 VAL A C 1
ATOM 1384 O O . VAL A 1 179 ? -14.618 5.109 -1.190 1.00 86.88 179 VAL A O 1
ATOM 1387 N N . VAL A 1 180 ? -14.768 6.386 0.655 1.00 88.00 180 VAL A N 1
ATOM 1388 C CA . VAL A 1 180 ? -13.475 7.067 0.456 1.00 88.00 180 VAL A CA 1
ATOM 1389 C C . VAL A 1 180 ? -12.335 6.053 0.423 1.00 88.00 180 VAL A C 1
ATOM 1391 O O . VAL A 1 180 ? -11.469 6.120 -0.445 1.00 88.00 180 VAL A O 1
ATOM 1394 N N . GLU A 1 181 ? -12.363 5.088 1.334 1.00 86.38 181 GLU A N 1
ATOM 1395 C CA . GLU A 1 181 ? -11.391 4.009 1.425 1.00 86.38 181 GLU A CA 1
ATOM 1396 C C . GLU A 1 181 ? -11.385 3.139 0.170 1.00 86.38 181 GLU A C 1
ATOM 1398 O O . GLU A 1 181 ? -10.336 2.964 -0.443 1.00 86.38 181 GLU A O 1
ATOM 1403 N N . THR A 1 182 ? -12.561 2.707 -0.290 1.00 89.56 182 THR A N 1
ATOM 1404 C CA . THR A 1 182 ? -12.713 1.922 -1.522 1.00 89.56 182 THR A CA 1
ATOM 1405 C C . THR A 1 182 ? -12.172 2.671 -2.741 1.00 89.56 182 THR A C 1
ATOM 1407 O O . THR A 1 182 ? -11.483 2.079 -3.572 1.00 89.56 182 THR A O 1
ATOM 1410 N N . VAL A 1 183 ? -12.446 3.974 -2.864 1.00 90.81 183 VAL A N 1
ATOM 1411 C CA . VAL A 1 183 ? -11.956 4.796 -3.984 1.00 90.81 183 VAL A CA 1
ATOM 1412 C C . VAL A 1 183 ? -10.432 4.895 -3.960 1.00 90.81 183 VAL A C 1
ATOM 1414 O O . VAL A 1 183 ? -9.784 4.660 -4.980 1.00 90.81 183 VAL A O 1
ATOM 1417 N N . LEU A 1 184 ? -9.847 5.192 -2.798 1.00 89.56 184 LEU A N 1
ATOM 1418 C CA . LEU A 1 184 ? -8.396 5.302 -2.651 1.00 89.56 184 LEU A CA 1
ATOM 1419 C C . LEU A 1 184 ? -7.699 3.947 -2.851 1.00 89.56 184 LEU A C 1
ATOM 1421 O O . LEU A 1 184 ? -6.668 3.895 -3.516 1.00 89.56 184 LEU A O 1
ATOM 1425 N N . GLN A 1 185 ? -8.269 2.847 -2.346 1.00 90.25 185 GLN A N 1
ATOM 1426 C CA . GLN A 1 185 ? -7.751 1.492 -2.566 1.00 90.25 185 GLN A CA 1
ATOM 1427 C C . GLN A 1 185 ? -7.873 1.082 -4.045 1.00 90.25 185 GLN A C 1
ATOM 1429 O O . GLN A 1 185 ? -6.971 0.437 -4.572 1.00 90.25 185 GLN A O 1
ATOM 1434 N N . THR A 1 186 ? -8.933 1.506 -4.747 1.00 91.94 186 THR A N 1
ATOM 1435 C CA . THR A 1 186 ? -9.088 1.288 -6.200 1.00 91.94 186 THR A CA 1
ATOM 1436 C C . THR A 1 186 ? -8.038 2.058 -6.994 1.00 91.94 186 THR A C 1
ATOM 1438 O O . THR A 1 186 ? -7.422 1.492 -7.893 1.00 91.94 186 THR A O 1
ATOM 1441 N N . TYR A 1 187 ? -7.783 3.320 -6.633 1.00 90.06 187 TYR A N 1
ATOM 1442 C CA . TYR A 1 187 ? -6.714 4.117 -7.237 1.00 90.06 187 TYR A CA 1
ATOM 1443 C C . TYR A 1 187 ? -5.342 3.466 -7.033 1.00 90.06 187 TYR A C 1
ATOM 1445 O O . TYR A 1 187 ? -4.591 3.300 -7.992 1.00 90.06 187 TYR A O 1
ATOM 1453 N N . GLN A 1 188 ? -5.036 3.040 -5.805 1.00 87.25 188 GLN A N 1
ATOM 1454 C CA . GLN A 1 188 ? -3.784 2.346 -5.519 1.00 87.25 188 GLN A CA 1
ATOM 1455 C C . GLN A 1 188 ? -3.680 1.048 -6.317 1.00 87.25 188 GLN A C 1
ATOM 1457 O O . GLN A 1 188 ? -2.687 0.835 -6.995 1.00 87.25 188 GLN A O 1
ATOM 1462 N N . ALA A 1 189 ? -4.708 0.202 -6.321 1.00 89.31 189 ALA A N 1
ATOM 1463 C CA . ALA A 1 189 ? -4.666 -1.058 -7.053 1.00 89.31 189 ALA A CA 1
ATOM 1464 C C . ALA A 1 189 ? -4.552 -0.857 -8.581 1.00 89.31 189 ALA A C 1
ATOM 1466 O O . ALA A 1 189 ? -3.870 -1.632 -9.251 1.00 89.31 189 ALA A O 1
ATOM 1467 N N . TYR A 1 190 ? -5.115 0.226 -9.126 1.00 89.94 190 TYR A N 1
ATOM 1468 C CA . TYR A 1 190 ? -4.875 0.627 -10.512 1.00 89.94 190 TYR A CA 1
ATOM 1469 C C . TYR A 1 190 ? -3.408 1.006 -10.755 1.00 89.94 190 TYR A C 1
ATOM 1471 O O . TYR A 1 190 ? -2.799 0.467 -11.678 1.00 89.94 190 TYR A O 1
ATOM 1479 N N . GLN A 1 191 ? -2.814 1.862 -9.914 1.00 86.06 191 GLN A N 1
ATOM 1480 C CA . GLN A 1 191 ? -1.389 2.215 -10.022 1.00 86.06 191 GLN A CA 1
ATOM 1481 C C . GLN A 1 191 ? -0.503 0.968 -9.977 1.00 86.06 191 GLN A C 1
ATOM 1483 O O . GLN A 1 191 ? 0.434 0.819 -10.755 1.00 86.06 191 GLN A O 1
ATOM 1488 N N . MET A 1 192 ? -0.870 0.009 -9.135 1.00 84.62 192 MET A N 1
ATOM 1489 C CA . MET A 1 192 ? -0.176 -1.265 -9.006 1.00 84.62 192 MET A CA 1
ATOM 1490 C C . MET A 1 192 ? -0.301 -2.128 -10.258 1.00 84.62 192 MET A C 1
ATOM 1492 O O . MET A 1 192 ? 0.666 -2.772 -10.643 1.00 84.62 192 MET A O 1
ATOM 1496 N N . SER A 1 193 ? -1.442 -2.099 -10.949 1.00 87.50 193 SER A N 1
ATOM 1497 C CA . SER A 1 193 ? -1.604 -2.801 -12.229 1.00 87.50 193 SER A CA 1
ATOM 1498 C C . SER A 1 193 ? -0.712 -2.251 -13.350 1.00 87.50 193 SER A C 1
ATOM 1500 O O . SER A 1 193 ? -0.356 -2.997 -14.262 1.00 87.50 193 SER A O 1
ATOM 1502 N N . VAL A 1 194 ? -0.352 -0.966 -13.269 1.00 85.44 194 VAL A N 1
ATOM 1503 C CA . VAL A 1 194 ? 0.482 -0.262 -14.253 1.00 85.44 194 VAL A CA 1
ATOM 1504 C C . VAL A 1 194 ? 1.967 -0.405 -13.918 1.00 85.44 194 VAL A C 1
ATOM 1506 O O . VAL A 1 194 ? 2.774 -0.656 -14.806 1.00 85.44 194 VAL A O 1
ATOM 1509 N N . LEU A 1 195 ? 2.327 -0.243 -12.642 1.00 79.56 195 LEU A N 1
ATOM 1510 C CA . LEU A 1 195 ? 3.719 -0.123 -12.211 1.00 79.56 195 LEU A CA 1
ATOM 1511 C C . LEU A 1 195 ? 4.347 -1.463 -11.818 1.00 79.56 195 LEU A C 1
ATOM 1513 O O . LEU A 1 195 ? 5.539 -1.656 -12.040 1.00 79.56 195 LEU A O 1
ATOM 1517 N N . LEU A 1 196 ? 3.597 -2.403 -11.229 1.00 83.44 196 LEU A N 1
ATOM 1518 C CA . LEU A 1 196 ? 4.182 -3.645 -10.715 1.00 83.44 196 LEU A CA 1
ATOM 1519 C C . LEU A 1 196 ? 4.303 -4.733 -11.786 1.00 83.44 196 LEU A C 1
ATOM 1521 O O . LEU A 1 196 ? 3.282 -5.278 -12.214 1.00 83.44 196 LEU A O 1
ATOM 1525 N N . PRO A 1 197 ? 5.525 -5.202 -12.095 1.00 79.62 197 PRO A N 1
ATOM 1526 C CA . PRO A 1 197 ? 5.698 -6.338 -12.993 1.00 79.62 197 PRO A CA 1
ATOM 1527 C C . PRO A 1 197 ? 5.449 -7.687 -12.301 1.00 79.62 197 PRO A C 1
ATOM 1529 O O . PRO A 1 197 ? 5.204 -8.711 -12.939 1.00 79.62 197 PRO A O 1
ATOM 1532 N N . ARG A 1 198 ? 5.488 -7.730 -10.962 1.00 83.25 198 ARG A N 1
ATOM 1533 C CA . ARG A 1 198 ? 5.176 -8.944 -10.198 1.00 83.25 198 ARG A CA 1
ATOM 1534 C C . ARG A 1 198 ? 3.670 -9.193 -10.164 1.00 83.25 198 ARG A C 1
ATOM 1536 O O . ARG A 1 198 ? 2.952 -8.673 -9.307 1.00 83.25 198 ARG A O 1
ATOM 1543 N N . ALA A 1 199 ? 3.214 -10.106 -11.019 1.00 82.62 199 ALA A N 1
ATOM 1544 C CA . ALA A 1 199 ? 1.813 -10.525 -11.090 1.00 82.62 199 ALA A CA 1
ATOM 1545 C C . ALA A 1 199 ? 1.242 -11.013 -9.742 1.00 82.62 199 ALA A C 1
ATOM 1547 O O . ALA A 1 199 ? 0.072 -10.774 -9.451 1.00 82.62 199 ALA A O 1
ATOM 1548 N N . ALA A 1 200 ? 2.052 -11.664 -8.898 1.00 86.19 200 ALA A N 1
ATOM 1549 C CA . ALA A 1 200 ? 1.610 -12.137 -7.585 1.00 86.19 200 ALA A CA 1
ATOM 1550 C C . ALA A 1 200 ? 1.212 -10.984 -6.646 1.00 86.19 200 ALA A C 1
ATOM 1552 O O . ALA A 1 200 ? 0.160 -11.051 -6.013 1.00 86.19 200 ALA A O 1
ATOM 1553 N N . LEU A 1 201 ? 2.008 -9.909 -6.597 1.00 85.19 201 LEU A N 1
ATOM 1554 C CA . LEU A 1 201 ? 1.706 -8.739 -5.769 1.00 85.19 201 LEU A CA 1
ATOM 1555 C C . LEU A 1 201 ? 0.457 -8.019 -6.282 1.00 85.19 201 LEU A C 1
ATOM 1557 O O . LEU A 1 201 ? -0.447 -7.743 -5.498 1.00 85.19 201 LEU A O 1
ATOM 1561 N N . ASN A 1 202 ? 0.357 -7.807 -7.598 1.00 88.75 202 ASN A N 1
ATOM 1562 C CA . ASN A 1 202 ? -0.825 -7.204 -8.218 1.00 88.75 202 ASN A CA 1
ATOM 1563 C C . ASN A 1 202 ? -2.113 -7.984 -7.871 1.00 88.75 202 ASN A C 1
ATOM 1565 O O . ASN A 1 202 ? -3.104 -7.404 -7.429 1.00 88.75 202 ASN A O 1
ATOM 1569 N N . ARG A 1 203 ? -2.074 -9.323 -7.954 1.00 91.00 203 ARG A N 1
ATOM 1570 C CA . ARG A 1 203 ? -3.201 -10.190 -7.567 1.00 91.00 203 ARG A CA 1
ATOM 1571 C C . ARG A 1 203 ? -3.572 -10.060 -6.090 1.00 91.00 203 ARG A C 1
ATOM 1573 O O . ARG A 1 203 ? -4.760 -10.072 -5.770 1.00 91.00 203 ARG A O 1
ATOM 1580 N N . ILE A 1 204 ? -2.594 -9.923 -5.191 1.00 90.19 204 ILE A N 1
ATOM 1581 C CA . ILE A 1 204 ? -2.852 -9.722 -3.755 1.00 90.19 204 ILE A CA 1
ATOM 1582 C C . ILE A 1 204 ? -3.608 -8.407 -3.527 1.00 90.19 204 ILE A C 1
ATOM 1584 O O . ILE A 1 204 ? -4.629 -8.423 -2.844 1.00 90.19 204 ILE A O 1
ATOM 1588 N N . PHE A 1 205 ? -3.176 -7.296 -4.134 1.00 88.81 205 PHE A N 1
ATOM 1589 C CA . PHE A 1 205 ? -3.863 -6.003 -3.991 1.00 88.81 205 PHE A CA 1
ATOM 1590 C C . PHE A 1 205 ? -5.294 -6.035 -4.525 1.00 88.81 205 PHE A C 1
ATOM 1592 O O . PHE A 1 205 ? -6.211 -5.576 -3.845 1.00 88.81 205 PHE A O 1
ATOM 1599 N N . VAL A 1 206 ? -5.507 -6.641 -5.696 1.00 92.12 206 VAL A N 1
ATOM 1600 C CA . VAL A 1 206 ? -6.856 -6.825 -6.250 1.00 92.12 206 VAL A CA 1
ATOM 1601 C C . VAL A 1 206 ? -7.717 -7.677 -5.330 1.00 92.12 206 VAL A C 1
ATOM 1603 O O . VAL A 1 206 ? -8.864 -7.330 -5.065 1.00 92.12 206 VAL A O 1
ATOM 1606 N N . THR A 1 207 ? -7.166 -8.769 -4.801 1.00 92.50 207 THR A N 1
ATOM 1607 C CA . THR A 1 207 ? -7.899 -9.661 -3.897 1.00 92.50 207 THR A CA 1
ATOM 1608 C C . THR A 1 207 ? -8.294 -8.940 -2.610 1.00 92.50 207 THR A C 1
ATOM 1610 O O . THR A 1 207 ? -9.435 -9.072 -2.174 1.00 92.50 207 THR A O 1
ATOM 1613 N N . LEU A 1 208 ? -7.393 -8.145 -2.024 1.00 91.81 208 LEU A N 1
ATOM 1614 C CA . LEU A 1 208 ? -7.683 -7.339 -0.835 1.00 91.81 208 LEU A CA 1
ATOM 1615 C C . LEU A 1 208 ? -8.778 -6.301 -1.108 1.00 91.81 208 LEU A C 1
ATOM 1617 O O . LEU A 1 208 ? -9.713 -6.189 -0.319 1.00 91.81 208 LEU A O 1
ATOM 1621 N N . LEU A 1 209 ? -8.718 -5.609 -2.248 1.00 92.62 209 LEU A N 1
ATOM 1622 C CA . LEU A 1 209 ? -9.731 -4.634 -2.656 1.00 92.62 209 LEU A CA 1
ATOM 1623 C C . LEU A 1 209 ? -11.104 -5.285 -2.881 1.00 92.62 209 LEU A C 1
ATOM 1625 O O . LEU A 1 209 ? -12.117 -4.796 -2.382 1.00 92.62 209 LEU A O 1
ATOM 1629 N N . VAL A 1 210 ? -11.157 -6.414 -3.591 1.00 94.31 210 VAL A N 1
ATOM 1630 C CA . VAL A 1 210 ? -12.407 -7.157 -3.825 1.00 94.31 210 VAL A CA 1
ATOM 1631 C C . VAL A 1 210 ? -12.971 -7.695 -2.508 1.00 94.31 210 VAL A C 1
ATOM 1633 O O . VAL A 1 210 ? -14.175 -7.589 -2.264 1.00 94.31 210 VAL A O 1
ATOM 1636 N N . ALA A 1 211 ? -12.114 -8.213 -1.623 1.00 92.31 211 ALA A N 1
ATOM 1637 C CA . ALA A 1 211 ? -12.517 -8.656 -0.293 1.00 92.31 211 ALA A CA 1
ATOM 1638 C C . ALA A 1 211 ? -13.085 -7.499 0.540 1.00 92.31 211 ALA A C 1
ATOM 1640 O O . ALA A 1 211 ? -14.139 -7.667 1.154 1.00 92.31 211 ALA A O 1
ATOM 1641 N N . SER A 1 212 ? -12.450 -6.323 0.507 1.00 90.75 212 SER A N 1
ATOM 1642 C CA . SER A 1 212 ? -12.957 -5.104 1.148 1.00 90.75 212 SER A CA 1
ATOM 1643 C C . SER A 1 212 ? -14.363 -4.779 0.637 1.00 90.75 212 SER A C 1
ATOM 1645 O O . SER A 1 212 ? -15.311 -4.694 1.420 1.00 90.75 212 SER A O 1
ATOM 1647 N N . CYS A 1 213 ? -14.543 -4.782 -0.689 1.00 92.12 213 CYS A N 1
ATOM 1648 C CA . CYS A 1 213 ? -15.813 -4.453 -1.334 1.00 92.12 213 CYS A CA 1
ATOM 1649 C C . CYS A 1 213 ? -16.965 -5.417 -0.990 1.00 92.12 213 CYS A C 1
ATOM 1651 O O . CYS A 1 213 ? -18.136 -5.027 -0.976 1.00 92.12 213 CYS A O 1
ATOM 1653 N N . TRP A 1 214 ? -16.668 -6.699 -0.773 1.00 93.25 214 TRP A N 1
ATOM 1654 C CA . TRP A 1 214 ? -17.692 -7.733 -0.581 1.00 93.25 214 TRP A CA 1
ATOM 1655 C C . TRP A 1 214 ? -17.890 -8.149 0.876 1.00 93.25 214 TRP A C 1
ATOM 1657 O O . TRP A 1 214 ? -18.942 -8.704 1.205 1.00 93.25 214 TRP A O 1
ATOM 1667 N N . SER A 1 215 ? -16.933 -7.861 1.759 1.00 89.69 215 SER A N 1
ATOM 1668 C CA . SER A 1 215 ? -16.965 -8.275 3.164 1.00 89.69 215 SER A CA 1
ATOM 1669 C C . SER A 1 215 ? -18.201 -7.750 3.902 1.00 89.69 215 SER A C 1
ATOM 1671 O O . SER A 1 215 ? -19.006 -8.541 4.401 1.00 89.69 215 SER A O 1
ATOM 1673 N N . THR A 1 216 ? -18.412 -6.433 3.916 1.00 84.25 216 THR A N 1
ATOM 1674 C CA . THR A 1 216 ? -19.545 -5.782 4.585 1.00 84.25 216 THR A CA 1
ATOM 1675 C C . THR A 1 216 ? -20.905 -6.307 4.097 1.00 84.25 216 THR A C 1
ATOM 1677 O O . THR A 1 216 ? -21.682 -6.784 4.937 1.00 84.25 216 THR A O 1
ATOM 1680 N N . PRO A 1 217 ? -21.233 -6.315 2.787 1.00 84.56 217 PRO A N 1
ATOM 1681 C CA . PRO A 1 217 ? -22.525 -6.817 2.317 1.00 84.56 217 PRO A CA 1
ATOM 1682 C C . PRO A 1 217 ? -22.710 -8.327 2.535 1.00 84.56 217 PRO A C 1
ATOM 1684 O O . PRO A 1 217 ? -23.835 -8.766 2.789 1.00 84.56 217 PRO A O 1
ATOM 1687 N N . LEU A 1 218 ? -21.644 -9.134 2.473 1.00 87.50 218 LEU A N 1
ATOM 1688 C CA . LEU A 1 218 ? -21.723 -10.572 2.741 1.00 87.50 218 LEU A CA 1
ATOM 1689 C C . LEU A 1 218 ? -22.037 -10.848 4.216 1.00 87.50 218 LEU A C 1
ATOM 1691 O O . LEU A 1 218 ? -22.953 -11.614 4.521 1.00 87.50 218 LEU A O 1
ATOM 1695 N N . VAL A 1 219 ? -21.345 -10.170 5.136 1.00 85.94 219 VAL A N 1
ATOM 1696 C CA . VAL A 1 219 ? -21.584 -10.296 6.582 1.00 85.94 219 VAL A CA 1
ATOM 1697 C C . VAL A 1 219 ? -23.014 -9.887 6.944 1.00 85.94 219 VAL A C 1
ATOM 1699 O O . VAL A 1 219 ? -23.652 -10.566 7.748 1.00 85.94 219 VAL A O 1
ATOM 1702 N N . HIS A 1 220 ? -23.555 -8.843 6.304 1.00 81.44 220 HIS A N 1
ATOM 1703 C CA . HIS A 1 220 ? -24.948 -8.415 6.484 1.00 81.44 220 HIS A CA 1
ATOM 1704 C C . HIS A 1 220 ? -25.977 -9.464 6.040 1.00 81.44 220 HIS A C 1
ATOM 1706 O O . HIS A 1 220 ? -27.068 -9.514 6.605 1.00 81.44 220 HIS A O 1
ATOM 1712 N N . ARG A 1 221 ? -25.657 -10.297 5.041 1.00 85.06 221 ARG A N 1
ATOM 1713 C CA . ARG A 1 221 ? -26.550 -11.374 4.581 1.00 85.06 221 ARG A CA 1
ATOM 1714 C C . ARG A 1 221 ? -26.462 -12.625 5.449 1.00 85.06 221 ARG A C 1
ATOM 1716 O O . ARG A 1 221 ? -27.485 -13.249 5.716 1.00 85.06 221 ARG A O 1
ATOM 1723 N N . VAL A 1 222 ? -25.253 -13.005 5.862 1.00 87.44 222 VAL A N 1
ATOM 1724 C CA . VAL A 1 222 ? -25.005 -14.279 6.556 1.00 87.44 222 VAL A CA 1
ATOM 1725 C C . VAL A 1 222 ? -25.298 -14.179 8.056 1.00 87.44 222 VAL A C 1
ATOM 1727 O O . VAL A 1 222 ? -25.857 -15.105 8.644 1.00 87.44 222 VAL A O 1
ATOM 1730 N N . ILE A 1 223 ? -24.946 -13.062 8.701 1.00 82.25 223 ILE A N 1
ATOM 1731 C CA . ILE A 1 223 ? -25.018 -12.927 10.160 1.00 82.25 223 ILE A CA 1
ATOM 1732 C C . ILE A 1 223 ? -26.272 -12.156 10.575 1.00 82.25 223 ILE A C 1
ATOM 1734 O O . ILE A 1 223 ? -26.335 -10.938 10.482 1.00 82.25 223 ILE A O 1
ATOM 1738 N N . GLN A 1 224 ? -27.245 -12.868 11.146 1.00 79.62 224 GLN A N 1
ATOM 1739 C CA . GLN A 1 224 ? -28.516 -12.289 11.615 1.00 79.62 224 GLN A CA 1
ATOM 1740 C C . GLN A 1 224 ? -28.381 -11.499 12.933 1.00 79.62 224 GLN A C 1
ATOM 1742 O O . GLN A 1 224 ? -29.188 -10.626 13.260 1.00 79.62 224 GLN A O 1
ATOM 1747 N N . ARG A 1 225 ? -27.351 -11.801 13.737 1.00 74.19 225 ARG A N 1
ATOM 1748 C CA . ARG A 1 225 ? -27.115 -11.137 15.029 1.00 74.19 225 ARG A CA 1
ATOM 1749 C C . ARG A 1 225 ? -26.412 -9.798 14.815 1.00 74.19 225 ARG A C 1
ATOM 1751 O O . ARG A 1 225 ? -25.188 -9.764 14.716 1.00 74.19 225 ARG A O 1
ATOM 1758 N N . ARG A 1 226 ? -27.166 -8.692 14.869 1.00 69.69 226 ARG A N 1
ATOM 1759 C CA . ARG A 1 226 ? -26.675 -7.316 14.616 1.00 69.69 226 ARG A CA 1
ATOM 1760 C C . ARG A 1 226 ? -25.367 -6.946 15.328 1.00 69.69 226 ARG A C 1
ATOM 1762 O O . ARG A 1 226 ? -24.523 -6.266 14.757 1.00 69.69 226 ARG A O 1
ATOM 1769 N N . ALA A 1 227 ? -25.182 -7.372 16.575 1.00 66.56 227 ALA A N 1
ATOM 1770 C CA . ALA A 1 227 ? -23.967 -7.059 17.331 1.00 66.56 227 ALA A CA 1
ATOM 1771 C C . ALA A 1 227 ? -22.746 -7.893 16.890 1.00 66.56 227 ALA A C 1
ATOM 1773 O O . ALA A 1 227 ? -21.648 -7.348 16.812 1.00 66.56 227 ALA A O 1
ATOM 1774 N N . VAL A 1 228 ? -22.931 -9.173 16.540 1.00 71.12 228 VAL A N 1
ATOM 1775 C CA . VAL A 1 228 ? -21.857 -10.016 15.973 1.00 71.12 228 VAL A CA 1
ATOM 1776 C C . VAL A 1 228 ? -21.503 -9.536 14.570 1.00 71.12 228 VAL A C 1
ATOM 1778 O O . VAL A 1 228 ? -20.332 -9.401 14.246 1.00 71.12 228 VAL A O 1
ATOM 1781 N N . GLN A 1 229 ? -22.518 -9.211 13.774 1.00 76.19 229 GLN A N 1
ATOM 1782 C CA . GLN A 1 229 ? -22.384 -8.661 12.431 1.00 76.19 229 GLN A CA 1
ATOM 1783 C C . GLN A 1 229 ? -21.507 -7.401 12.424 1.00 76.19 229 GLN A C 1
ATOM 1785 O O . GLN A 1 229 ? -20.518 -7.347 11.704 1.00 76.19 229 GLN A O 1
ATOM 1790 N N . ARG A 1 230 ? -21.809 -6.418 13.287 1.00 74.81 230 ARG A N 1
ATOM 1791 C CA . ARG A 1 230 ? -21.016 -5.181 13.410 1.00 74.81 230 ARG A CA 1
ATOM 1792 C C . ARG A 1 230 ? -19.579 -5.445 13.849 1.00 74.81 230 ARG A C 1
ATOM 1794 O O . ARG A 1 230 ? -18.662 -4.848 13.298 1.00 74.81 230 ARG A O 1
ATOM 1801 N N . LEU A 1 231 ? -19.381 -6.325 14.831 1.00 73.56 231 LEU A N 1
ATOM 1802 C CA . LEU A 1 231 ? -18.042 -6.668 15.308 1.00 73.56 231 LEU A CA 1
ATOM 1803 C C . LEU A 1 231 ? -17.211 -7.344 14.210 1.00 73.56 231 LEU A C 1
ATOM 1805 O O . LEU A 1 231 ? -16.039 -7.021 14.052 1.00 73.56 231 LEU A O 1
ATOM 1809 N N . LEU A 1 232 ? -17.829 -8.246 13.445 1.00 80.75 232 LEU A N 1
ATOM 1810 C CA . LEU A 1 232 ? -17.176 -8.966 12.360 1.00 80.75 232 LEU A CA 1
ATOM 1811 C C . LEU A 1 232 ? -16.828 -8.036 11.191 1.00 80.75 232 LEU A C 1
ATOM 1813 O O . LEU A 1 232 ? -15.705 -8.106 10.709 1.00 80.75 232 LEU A O 1
ATOM 1817 N N . CYS A 1 233 ? -17.731 -7.129 10.797 1.00 80.25 233 CYS A N 1
ATOM 1818 C CA . CYS A 1 233 ? -17.436 -6.088 9.806 1.00 80.25 233 CYS A CA 1
ATOM 1819 C C . CYS A 1 233 ? -16.216 -5.260 10.220 1.00 80.25 233 CYS A C 1
ATOM 1821 O O . CYS A 1 233 ? -15.260 -5.186 9.463 1.00 80.25 233 CYS A O 1
ATOM 1823 N N . ILE A 1 234 ? -16.207 -4.724 11.448 1.00 79.12 234 ILE A N 1
ATOM 1824 C CA . ILE A 1 234 ? -15.091 -3.906 11.955 1.00 79.12 234 ILE A CA 1
ATOM 1825 C C . ILE A 1 234 ? -13.778 -4.698 11.987 1.00 79.12 234 ILE A C 1
ATOM 1827 O O . ILE A 1 234 ? -12.717 -4.138 11.730 1.00 79.12 234 ILE A O 1
ATOM 1831 N N . PHE A 1 235 ? -13.826 -5.982 12.345 1.00 82.75 235 PHE A N 1
ATOM 1832 C CA . PHE A 1 235 ? -12.622 -6.804 12.428 1.00 82.75 235 PHE A CA 1
ATOM 1833 C C . PHE A 1 235 ? -12.067 -7.170 11.047 1.00 82.75 235 PHE A C 1
ATOM 1835 O O . PHE A 1 235 ? -10.861 -7.084 10.848 1.00 82.75 235 PHE A O 1
ATOM 1842 N N . ILE A 1 236 ? -12.929 -7.563 10.104 1.00 87.50 236 ILE A N 1
ATOM 1843 C CA . ILE A 1 236 ? -12.517 -7.901 8.735 1.00 87.50 236 ILE A CA 1
ATOM 1844 C C . ILE A 1 236 ? -11.931 -6.670 8.039 1.00 87.50 236 ILE A C 1
ATOM 1846 O O . ILE A 1 236 ? -10.823 -6.757 7.522 1.00 87.50 236 ILE A O 1
ATOM 1850 N N . ASP A 1 237 ? -12.633 -5.537 8.106 1.00 85.50 237 ASP A N 1
ATOM 1851 C CA . ASP A 1 237 ? -12.177 -4.218 7.644 1.00 85.50 237 ASP A CA 1
ATOM 1852 C C . ASP A 1 237 ? -10.782 -3.899 8.203 1.00 85.50 237 ASP A C 1
ATOM 1854 O O . ASP A 1 237 ? -9.814 -3.795 7.455 1.00 85.50 237 ASP A O 1
ATOM 1858 N N . ALA A 1 238 ? -10.626 -3.945 9.532 1.00 85.69 238 ALA A N 1
ATOM 1859 C CA . ALA A 1 238 ? -9.345 -3.674 10.175 1.00 85.69 238 ALA A CA 1
ATOM 1860 C C . ALA A 1 238 ? -8.203 -4.608 9.722 1.00 85.69 238 ALA A C 1
ATOM 1862 O O . ALA A 1 238 ? -7.058 -4.169 9.616 1.00 85.69 238 ALA A O 1
ATOM 1863 N N . VAL A 1 239 ? -8.474 -5.895 9.481 1.00 89.31 239 VAL A N 1
ATOM 1864 C CA . VAL A 1 239 ? -7.457 -6.853 9.011 1.00 89.31 239 VAL A CA 1
ATOM 1865 C C . VAL A 1 239 ? -7.061 -6.578 7.561 1.00 89.31 239 VAL A C 1
ATOM 1867 O O . VAL A 1 239 ? -5.871 -6.645 7.236 1.00 89.31 239 VAL A O 1
ATOM 1870 N N . ILE A 1 240 ? -8.033 -6.278 6.699 1.00 90.38 240 ILE A N 1
ATOM 1871 C CA . ILE A 1 240 ? -7.795 -5.965 5.287 1.00 90.38 240 ILE A CA 1
ATOM 1872 C C . ILE A 1 240 ? -6.971 -4.681 5.173 1.00 90.38 240 ILE A C 1
ATOM 1874 O O . ILE A 1 240 ? -5.918 -4.701 4.532 1.00 90.38 240 ILE A O 1
ATOM 1878 N N . ASP A 1 241 ? -7.363 -3.618 5.878 1.00 88.62 241 ASP A N 1
ATOM 1879 C CA . ASP A 1 241 ? -6.663 -2.330 5.833 1.00 88.62 241 ASP A CA 1
ATOM 1880 C C . ASP A 1 241 ? -5.256 -2.434 6.420 1.00 88.62 241 ASP A C 1
ATOM 1882 O O . ASP A 1 241 ? -4.297 -1.895 5.867 1.00 88.62 241 ASP A O 1
ATOM 1886 N N . MET A 1 242 ? -5.090 -3.192 7.511 1.00 90.56 242 MET A N 1
ATOM 1887 C CA . MET A 1 242 ? -3.766 -3.482 8.065 1.00 90.56 242 MET A CA 1
ATOM 1888 C C . MET A 1 242 ? -2.905 -4.241 7.053 1.00 90.56 242 MET A C 1
ATOM 1890 O O . MET A 1 242 ? -1.717 -3.951 6.899 1.00 90.56 242 MET A O 1
ATOM 1894 N N . THR A 1 243 ? -3.480 -5.210 6.346 1.00 91.38 243 THR A N 1
ATOM 1895 C CA . THR A 1 243 ? -2.720 -6.006 5.385 1.00 91.38 243 THR A CA 1
ATOM 1896 C C . THR A 1 243 ? -2.270 -5.146 4.206 1.00 91.38 243 THR A C 1
ATOM 1898 O O . THR A 1 243 ? -1.089 -5.162 3.861 1.00 91.38 243 THR A O 1
ATOM 1901 N N . ALA A 1 244 ? -3.170 -4.333 3.652 1.00 89.12 244 ALA A N 1
ATOM 1902 C CA . ALA A 1 244 ? -2.870 -3.439 2.540 1.00 89.12 244 ALA A CA 1
ATOM 1903 C C . ALA A 1 244 ? -1.883 -2.318 2.923 1.00 89.12 244 ALA A C 1
ATOM 1905 O O . ALA A 1 244 ? -0.907 -2.085 2.212 1.00 89.12 244 ALA A O 1
ATOM 1906 N N . ALA A 1 245 ? -2.095 -1.638 4.056 1.00 89.69 245 ALA A N 1
ATOM 1907 C CA . ALA A 1 245 ? -1.326 -0.446 4.424 1.00 89.69 245 ALA A CA 1
ATOM 1908 C C . ALA A 1 245 ? -0.014 -0.742 5.171 1.00 89.69 245 ALA A C 1
ATOM 1910 O O . ALA A 1 245 ? 0.880 0.112 5.197 1.00 89.69 245 ALA A O 1
ATOM 1911 N N . ILE A 1 246 ? 0.106 -1.911 5.808 1.00 92.00 246 ILE A N 1
ATOM 1912 C CA . ILE A 1 246 ? 1.242 -2.259 6.674 1.00 92.00 246 ILE A CA 1
ATOM 1913 C C . ILE A 1 246 ? 1.928 -3.539 6.204 1.00 92.00 246 ILE A C 1
ATOM 1915 O O . ILE A 1 246 ? 3.116 -3.503 5.889 1.00 92.00 246 ILE A O 1
ATOM 1919 N N . VAL A 1 247 ? 1.203 -4.661 6.153 1.00 92.19 247 VAL A N 1
ATOM 1920 C CA . VAL A 1 247 ? 1.825 -5.981 5.949 1.00 92.19 247 VAL A CA 1
ATOM 1921 C C . VAL A 1 247 ? 2.478 -6.078 4.577 1.00 92.19 247 VAL A C 1
ATOM 1923 O O . VAL A 1 247 ? 3.646 -6.445 4.498 1.00 92.19 247 VAL A O 1
ATOM 1926 N N . VAL A 1 248 ? 1.771 -5.720 3.503 1.00 90.88 248 VAL A N 1
ATOM 1927 C CA . VAL A 1 248 ? 2.317 -5.855 2.146 1.00 90.88 248 VAL A CA 1
ATOM 1928 C C . VAL A 1 248 ? 3.574 -4.994 1.948 1.00 90.88 248 VAL A C 1
ATOM 1930 O O . VAL A 1 248 ? 4.602 -5.551 1.561 1.00 90.88 248 VAL A O 1
ATOM 1933 N N . PRO A 1 249 ? 3.584 -3.688 2.278 1.00 91.69 249 PRO A N 1
ATOM 1934 C CA . PRO A 1 249 ? 4.791 -2.879 2.112 1.00 91.69 249 PRO A CA 1
ATOM 1935 C C . PRO A 1 249 ? 5.934 -3.295 3.048 1.00 91.69 249 PRO A C 1
ATOM 1937 O O . PRO A 1 249 ? 7.096 -3.193 2.665 1.00 91.69 249 PRO A O 1
ATOM 1940 N N . ALA A 1 250 ? 5.631 -3.796 4.253 1.00 92.56 250 ALA A N 1
ATOM 1941 C CA . ALA A 1 250 ? 6.646 -4.353 5.146 1.00 92.56 250 ALA A CA 1
ATOM 1942 C C . ALA A 1 250 ? 7.298 -5.610 4.554 1.00 92.56 250 ALA A C 1
ATOM 1944 O O . ALA A 1 250 ? 8.518 -5.724 4.578 1.00 92.56 250 ALA A O 1
ATOM 1945 N N . LEU A 1 251 ? 6.509 -6.533 3.995 1.00 92.19 251 LEU A N 1
ATOM 1946 C CA . LEU A 1 251 ? 7.029 -7.752 3.369 1.00 92.19 251 LEU A CA 1
ATOM 1947 C C . LEU A 1 251 ? 7.897 -7.444 2.147 1.00 92.19 251 LEU A C 1
ATOM 1949 O O . LEU A 1 251 ? 8.955 -8.050 1.993 1.00 92.19 251 LEU A O 1
ATOM 1953 N N . ILE A 1 252 ? 7.487 -6.477 1.321 1.00 91.31 252 ILE A N 1
ATOM 1954 C CA . ILE A 1 252 ? 8.299 -6.007 0.191 1.00 91.31 252 ILE A CA 1
ATOM 1955 C C . ILE A 1 252 ? 9.628 -5.452 0.713 1.00 91.31 252 ILE A C 1
ATOM 1957 O O . ILE A 1 252 ? 10.681 -5.926 0.299 1.00 91.31 252 ILE A O 1
ATOM 1961 N N . ALA A 1 253 ? 9.602 -4.529 1.679 1.00 91.50 253 ALA A N 1
ATOM 1962 C CA . ALA A 1 253 ? 10.821 -3.950 2.246 1.00 91.50 253 ALA A CA 1
ATOM 1963 C C . ALA A 1 253 ? 11.755 -5.010 2.861 1.00 91.50 253 ALA A C 1
ATOM 1965 O O . ALA A 1 253 ? 12.964 -4.973 2.645 1.00 91.50 253 ALA A O 1
ATOM 1966 N N . LEU A 1 254 ? 11.199 -5.988 3.583 1.00 91.75 254 LEU A N 1
ATOM 1967 C CA . LEU A 1 254 ? 11.963 -7.085 4.181 1.00 91.75 254 LEU A CA 1
ATOM 1968 C C . LEU A 1 254 ? 12.598 -8.000 3.131 1.00 91.75 254 LEU A C 1
ATOM 1970 O O . LEU A 1 254 ? 13.681 -8.524 3.377 1.00 91.75 254 LEU A O 1
ATOM 1974 N N . SER A 1 255 ? 11.969 -8.167 1.963 1.00 92.44 255 SER A N 1
ATOM 1975 C CA . SER A 1 255 ? 12.533 -8.985 0.884 1.00 92.44 255 SER A CA 1
ATOM 1976 C C . SER A 1 255 ? 13.841 -8.421 0.318 1.00 92.44 255 SER A C 1
ATOM 1978 O O . SER A 1 255 ? 14.674 -9.194 -0.139 1.00 92.44 255 SER A O 1
ATOM 1980 N N . TYR A 1 256 ? 14.056 -7.105 0.426 1.00 90.94 256 TYR A N 1
ATOM 1981 C CA . TYR A 1 256 ? 15.282 -6.429 -0.009 1.00 90.94 256 TYR A CA 1
ATOM 1982 C C . TYR A 1 256 ? 16.332 -6.290 1.099 1.00 90.94 256 TYR A C 1
ATOM 1984 O O . TYR A 1 256 ? 17.454 -5.868 0.834 1.00 90.94 256 TYR A O 1
ATOM 1992 N N . LEU A 1 257 ? 16.009 -6.649 2.346 1.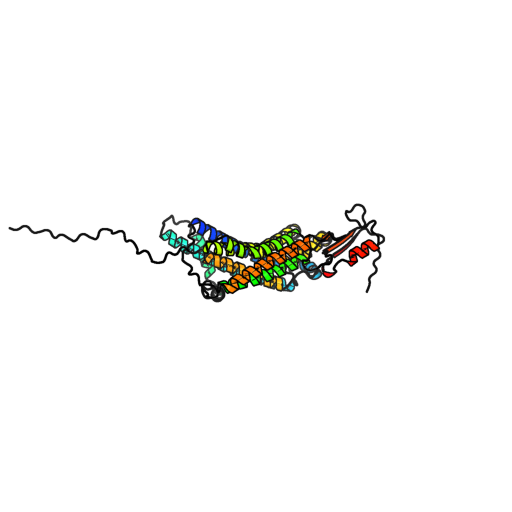00 89.06 257 LEU A N 1
ATOM 1993 C CA . LEU A 1 257 ? 16.926 -6.447 3.470 1.00 89.06 257 LEU A CA 1
ATOM 1994 C C . LEU A 1 257 ? 18.200 -7.300 3.348 1.00 89.06 257 LEU A C 1
ATOM 1996 O O . LEU A 1 257 ? 19.255 -6.872 3.801 1.00 89.06 257 LEU A O 1
ATOM 2000 N N . GLY A 1 258 ? 18.104 -8.483 2.731 1.00 88.75 258 GLY A N 1
ATOM 2001 C CA . GLY A 1 258 ? 19.253 -9.364 2.493 1.00 88.75 258 GLY A CA 1
ATOM 2002 C C . GLY A 1 258 ? 20.215 -8.864 1.411 1.00 88.75 258 GLY A C 1
ATOM 2003 O O . GLY A 1 258 ? 21.390 -9.213 1.446 1.00 88.75 258 GLY A O 1
ATOM 2004 N N . ASP A 1 259 ? 19.730 -8.024 0.494 1.00 90.00 259 ASP A N 1
ATOM 2005 C CA . ASP A 1 259 ? 20.516 -7.463 -0.611 1.00 90.00 259 ASP A CA 1
ATOM 2006 C C . ASP A 1 259 ? 21.246 -6.163 -0.208 1.00 90.00 259 ASP A C 1
ATOM 2008 O O . ASP A 1 259 ? 22.103 -5.667 -0.943 1.00 90.00 259 ASP A O 1
ATOM 2012 N N . TYR A 1 260 ? 20.883 -5.574 0.937 1.00 90.12 260 TYR A N 1
ATOM 2013 C CA . TYR A 1 260 ? 21.393 -4.286 1.406 1.00 90.12 260 TYR A CA 1
ATOM 2014 C C . TYR A 1 260 ? 22.754 -4.429 2.098 1.00 90.12 260 TYR A C 1
ATOM 2016 O O . TYR A 1 260 ? 22.875 -5.150 3.090 1.00 90.12 260 TYR A O 1
ATOM 2024 N N . ASP A 1 261 ? 23.767 -3.687 1.634 1.00 89.88 261 ASP A N 1
ATOM 2025 C CA . ASP A 1 261 ? 25.085 -3.659 2.267 1.00 89.88 261 ASP A CA 1
ATOM 2026 C C . ASP A 1 261 ? 25.191 -2.481 3.258 1.00 89.88 261 ASP A C 1
ATOM 2028 O O . ASP A 1 261 ? 25.245 -1.309 2.851 1.00 89.88 261 ASP A O 1
ATOM 2032 N N . PRO A 1 262 ? 25.264 -2.751 4.576 1.00 88.44 262 PRO A N 1
ATOM 2033 C CA . PRO A 1 262 ? 25.335 -1.700 5.583 1.00 88.44 262 PRO A CA 1
ATOM 2034 C C . PRO A 1 262 ? 26.642 -0.894 5.536 1.00 88.44 262 PRO A C 1
ATOM 2036 O O . PRO A 1 262 ? 26.659 0.237 6.023 1.00 88.44 262 PRO A O 1
ATOM 2039 N N . ASN A 1 263 ? 27.723 -1.425 4.952 1.00 87.88 263 ASN A N 1
ATOM 2040 C CA . ASN A 1 263 ? 29.011 -0.729 4.882 1.00 87.88 263 ASN A CA 1
ATOM 2041 C C . ASN A 1 263 ? 28.982 0.386 3.836 1.00 87.88 263 ASN A C 1
ATOM 2043 O O . ASN A 1 263 ? 29.429 1.504 4.096 1.00 87.88 263 ASN A O 1
ATOM 2047 N N . PHE A 1 264 ? 28.416 0.092 2.664 1.00 85.94 264 PHE A N 1
ATOM 2048 C CA . PHE A 1 264 ? 28.289 1.054 1.569 1.00 85.94 264 PHE A CA 1
ATOM 2049 C C . PHE A 1 264 ? 27.030 1.914 1.677 1.00 85.94 264 PHE A C 1
ATOM 2051 O O . PHE A 1 264 ? 26.894 2.882 0.927 1.00 85.94 264 PHE A O 1
ATOM 2058 N N . LYS A 1 265 ? 26.123 1.589 2.611 1.00 88.94 265 LYS A N 1
ATOM 2059 C CA . LYS A 1 265 ? 24.797 2.211 2.737 1.00 88.94 265 LYS A CA 1
ATOM 2060 C C . LYS A 1 265 ? 24.043 2.210 1.400 1.00 88.94 265 LYS A C 1
ATOM 2062 O O . LYS A 1 265 ? 23.310 3.155 1.098 1.00 88.94 265 LYS A O 1
ATOM 2067 N N . ASP A 1 266 ? 24.279 1.173 0.604 1.00 90.00 266 ASP A N 1
ATOM 2068 C CA . ASP A 1 266 ? 23.758 0.965 -0.744 1.00 90.00 266 ASP A CA 1
ATOM 2069 C C . ASP A 1 266 ? 23.489 -0.540 -0.966 1.00 90.00 266 ASP A C 1
ATOM 2071 O O . ASP A 1 266 ? 23.918 -1.381 -0.176 1.00 90.00 266 ASP A O 1
ATOM 2075 N N . PHE A 1 267 ? 22.795 -0.892 -2.042 1.00 89.94 267 PHE A N 1
ATOM 2076 C CA . PHE A 1 267 ? 22.736 -2.244 -2.573 1.00 89.94 267 PHE A CA 1
ATOM 2077 C C . PHE A 1 267 ? 24.042 -2.523 -3.314 1.00 89.94 267 PHE A C 1
ATOM 2079 O O . PHE A 1 267 ? 24.699 -1.609 -3.823 1.00 89.94 267 PHE A O 1
ATOM 2086 N N . THR A 1 268 ? 24.438 -3.793 -3.387 1.00 87.69 268 THR A N 1
ATOM 2087 C CA . THR A 1 268 ? 25.653 -4.174 -4.111 1.00 87.69 268 THR A CA 1
ATOM 2088 C C . THR A 1 268 ? 25.594 -3.676 -5.556 1.00 87.69 268 THR A C 1
ATOM 2090 O O . THR A 1 268 ? 24.607 -3.891 -6.255 1.00 87.69 268 THR A O 1
ATOM 2093 N N . LEU A 1 269 ? 26.675 -3.051 -6.032 1.00 84.56 269 LEU A N 1
ATOM 2094 C CA . LEU A 1 269 ? 26.736 -2.432 -7.361 1.00 84.56 269 LEU A CA 1
ATOM 2095 C C . LEU A 1 269 ? 26.322 -3.388 -8.497 1.00 84.56 269 LEU A C 1
ATOM 2097 O O . LEU A 1 269 ? 25.700 -2.966 -9.465 1.00 84.56 269 LEU A O 1
ATOM 2101 N N . THR A 1 270 ? 26.609 -4.684 -8.370 1.00 87.12 270 THR A N 1
ATOM 2102 C CA . THR A 1 270 ? 26.219 -5.721 -9.341 1.00 87.12 270 THR A CA 1
ATOM 2103 C C . THR A 1 270 ? 24.703 -5.854 -9.522 1.00 87.12 270 THR A C 1
ATOM 2105 O O . THR A 1 270 ? 24.244 -6.169 -10.621 1.00 87.12 270 THR A O 1
ATOM 2108 N N . LEU A 1 271 ? 23.915 -5.586 -8.477 1.00 89.19 271 LEU A N 1
ATOM 2109 C CA . LEU A 1 271 ? 22.455 -5.642 -8.519 1.00 89.19 271 LEU A CA 1
ATOM 2110 C C . LEU A 1 271 ? 21.878 -4.491 -9.348 1.00 89.19 271 LEU A C 1
ATOM 2112 O O . LEU A 1 271 ? 20.982 -4.718 -10.159 1.00 89.19 271 LEU A O 1
ATOM 2116 N N . TRP A 1 272 ? 22.460 -3.293 -9.242 1.00 86.69 272 TRP A N 1
ATOM 2117 C CA . TRP A 1 272 ? 22.062 -2.126 -10.037 1.00 86.69 272 TRP A CA 1
ATOM 2118 C C . TRP A 1 272 ? 22.246 -2.326 -11.551 1.00 86.69 272 TRP A C 1
ATOM 2120 O O . TRP A 1 272 ? 21.483 -1.761 -12.329 1.00 86.69 272 TRP A O 1
ATOM 2130 N N . TYR A 1 273 ? 23.200 -3.165 -11.973 1.00 86.06 273 TYR A N 1
ATOM 2131 C CA . TYR A 1 273 ? 23.406 -3.549 -13.382 1.00 86.06 273 TYR A CA 1
ATOM 2132 C C . TYR A 1 273 ? 22.576 -4.762 -13.825 1.00 86.06 273 TYR A C 1
ATOM 2134 O O . TYR A 1 273 ? 22.661 -5.200 -14.973 1.00 86.06 273 TYR A O 1
ATOM 2142 N N . THR A 1 274 ? 21.792 -5.346 -12.921 1.00 89.06 274 THR A N 1
ATOM 2143 C CA . THR A 1 274 ? 20.902 -6.457 -13.248 1.00 89.06 274 THR A CA 1
ATOM 2144 C C . THR A 1 274 ? 19.523 -5.901 -13.588 1.00 89.06 274 THR A C 1
ATOM 2146 O O . THR A 1 274 ? 18.723 -5.657 -12.688 1.00 89.06 274 THR A O 1
ATOM 2149 N N . ASP A 1 275 ? 19.220 -5.754 -14.883 1.00 87.62 275 ASP A N 1
ATOM 2150 C CA . ASP A 1 275 ? 17.991 -5.124 -15.408 1.00 87.62 275 ASP A CA 1
ATOM 2151 C C . ASP A 1 275 ? 16.717 -5.606 -14.694 1.00 87.62 275 ASP A C 1
ATOM 2153 O O . ASP A 1 275 ? 15.875 -4.815 -14.270 1.00 87.62 275 ASP A O 1
ATOM 2157 N N . LYS A 1 276 ? 16.598 -6.924 -14.483 1.00 88.56 276 LYS A N 1
ATOM 2158 C CA . LYS A 1 276 ? 15.451 -7.522 -13.790 1.00 88.56 276 LYS A CA 1
ATOM 2159 C C . LYS A 1 276 ? 15.344 -7.078 -12.331 1.00 88.56 276 LYS A C 1
ATOM 2161 O O . LYS A 1 276 ? 14.238 -6.842 -11.850 1.00 88.56 276 LYS A O 1
ATOM 2166 N N . TRP A 1 277 ? 16.457 -7.038 -11.604 1.00 91.19 277 TRP A N 1
ATOM 2167 C CA . TRP A 1 277 ? 16.450 -6.610 -10.206 1.00 91.19 277 TRP A CA 1
ATOM 2168 C C . TRP A 1 277 ? 16.159 -5.111 -10.123 1.00 91.19 277 TRP A C 1
ATOM 2170 O O . TRP A 1 277 ? 15.276 -4.719 -9.367 1.00 91.19 277 TRP A O 1
ATOM 2180 N N . LEU A 1 278 ? 16.805 -4.313 -10.979 1.00 89.94 278 LEU A N 1
ATOM 2181 C CA . LEU A 1 278 ? 16.639 -2.866 -11.058 1.00 89.94 278 LEU A CA 1
ATOM 2182 C C . LEU A 1 278 ? 15.179 -2.471 -11.302 1.00 89.94 278 LEU A C 1
ATOM 2184 O O . LEU A 1 278 ? 14.613 -1.724 -10.509 1.00 89.94 278 LEU A O 1
ATOM 2188 N N . VAL A 1 279 ? 14.552 -2.990 -12.364 1.00 88.81 279 VAL A N 1
ATOM 2189 C CA . VAL A 1 279 ? 13.164 -2.638 -12.716 1.00 88.81 279 VAL A CA 1
ATOM 2190 C C . VAL A 1 279 ? 12.192 -3.067 -11.616 1.00 88.81 279 VAL A C 1
ATOM 2192 O O . VAL A 1 279 ? 11.293 -2.306 -11.260 1.00 88.81 279 VAL A O 1
ATOM 2195 N N . ASN A 1 280 ? 12.392 -4.248 -11.016 1.00 90.50 280 ASN A N 1
ATOM 2196 C CA . ASN A 1 280 ? 11.575 -4.668 -9.877 1.00 90.50 280 ASN A CA 1
ATOM 2197 C C . ASN A 1 280 ? 11.768 -3.733 -8.679 1.00 90.50 280 ASN A C 1
ATOM 2199 O O . ASN A 1 280 ? 10.782 -3.269 -8.126 1.00 90.50 280 ASN A O 1
ATOM 2203 N N . PHE A 1 281 ? 13.007 -3.410 -8.301 1.00 90.56 281 PHE A N 1
ATOM 2204 C CA . PHE A 1 281 ? 13.287 -2.526 -7.171 1.00 90.56 281 PHE A CA 1
ATOM 2205 C C . PHE A 1 281 ? 12.710 -1.118 -7.379 1.00 90.56 281 PHE A C 1
ATOM 2207 O O . PHE A 1 281 ? 12.037 -0.585 -6.499 1.00 90.56 281 PHE A O 1
ATOM 2214 N N . VAL A 1 282 ? 12.928 -0.515 -8.548 1.00 88.88 282 VAL A N 1
ATOM 2215 C CA . VAL A 1 282 ? 12.466 0.841 -8.881 1.00 88.88 282 VAL A CA 1
ATOM 2216 C C . VAL A 1 282 ? 10.938 0.938 -8.844 1.00 88.88 282 VAL A C 1
ATOM 2218 O O . VAL A 1 282 ? 10.399 1.909 -8.309 1.00 88.88 282 VAL A O 1
ATOM 2221 N N . ASN A 1 283 ? 10.235 -0.086 -9.331 1.00 88.06 283 ASN A N 1
ATOM 2222 C CA . ASN A 1 283 ? 8.776 -0.115 -9.301 1.00 88.06 283 ASN A CA 1
ATOM 2223 C C . ASN A 1 283 ? 8.238 -0.490 -7.911 1.00 88.06 283 ASN A C 1
ATOM 2225 O O . ASN A 1 283 ? 7.305 0.144 -7.422 1.00 88.06 283 ASN A O 1
ATOM 2229 N N . GLU A 1 284 ? 8.832 -1.473 -7.231 1.00 90.38 284 GLU A N 1
ATOM 2230 C CA . GLU A 1 284 ? 8.387 -1.923 -5.905 1.00 90.38 284 GLU A CA 1
ATOM 2231 C C . GLU A 1 284 ? 8.666 -0.890 -4.803 1.00 90.38 284 GLU A C 1
ATOM 2233 O O . GLU A 1 284 ? 7.879 -0.738 -3.864 1.00 90.38 284 GLU A O 1
ATOM 2238 N N . SER A 1 285 ? 9.749 -0.124 -4.933 1.00 89.00 285 SER A N 1
ATOM 2239 C CA . SER A 1 285 ? 10.095 0.947 -3.996 1.00 89.00 285 SER A CA 1
ATOM 2240 C C . SER A 1 285 ? 9.072 2.082 -3.997 1.00 89.00 285 SER A C 1
ATOM 2242 O O . SER A 1 285 ? 8.859 2.667 -2.940 1.00 89.00 285 SER A O 1
ATOM 2244 N N . SER A 1 286 ? 8.348 2.333 -5.094 1.00 88.44 286 SER A N 1
ATOM 2245 C CA . SER A 1 286 ? 7.251 3.321 -5.128 1.00 88.44 286 SER A CA 1
ATOM 2246 C C . SER A 1 286 ? 6.114 3.005 -4.140 1.00 88.44 286 SER A C 1
ATOM 2248 O O . SER A 1 286 ? 5.446 3.903 -3.631 1.00 88.44 286 SER A O 1
ATOM 2250 N N . ILE A 1 287 ? 5.940 1.733 -3.772 1.00 88.00 287 ILE A N 1
ATOM 2251 C CA . ILE A 1 287 ? 4.927 1.275 -2.806 1.00 88.00 287 ILE A CA 1
ATOM 2252 C C . ILE A 1 287 ? 5.394 1.521 -1.372 1.00 88.00 287 ILE A C 1
ATOM 2254 O O . ILE A 1 287 ? 4.615 1.869 -0.478 1.00 88.00 287 ILE A O 1
ATOM 2258 N N . VAL A 1 288 ? 6.684 1.288 -1.136 1.00 90.69 288 VAL A N 1
ATOM 2259 C CA . VAL A 1 288 ? 7.305 1.396 0.186 1.00 90.69 288 VAL A CA 1
ATOM 2260 C C . VAL A 1 288 ? 7.617 2.857 0.517 1.00 90.69 288 VAL A C 1
ATOM 2262 O O . VAL A 1 288 ? 7.333 3.303 1.626 1.00 90.69 288 VAL A O 1
ATOM 2265 N N . LEU A 1 289 ? 8.163 3.594 -0.451 1.00 91.38 289 LEU A N 1
ATOM 2266 C CA . LEU A 1 289 ? 8.686 4.959 -0.338 1.00 91.38 289 LEU A CA 1
ATOM 2267 C C . LEU A 1 289 ? 7.774 6.024 -0.954 1.00 91.38 289 LEU A C 1
ATOM 2269 O O . LEU A 1 289 ? 8.161 7.190 -0.983 1.00 91.38 289 LEU A O 1
ATOM 2273 N N . PHE A 1 290 ? 6.559 5.638 -1.354 1.00 91.44 290 PHE A N 1
ATOM 2274 C CA . PHE A 1 290 ? 5.521 6.495 -1.934 1.00 91.44 290 PHE A CA 1
ATOM 2275 C C . PHE A 1 290 ? 5.901 7.040 -3.317 1.00 91.44 290 PHE A C 1
ATOM 2277 O O . PHE A 1 290 ? 6.910 7.720 -3.462 1.00 91.44 290 PHE A O 1
ATOM 2284 N N . GLY A 1 291 ? 5.072 6.805 -4.337 1.00 87.75 291 GLY A N 1
ATOM 2285 C CA . GLY A 1 291 ? 5.264 7.400 -5.664 1.00 87.75 291 GLY A CA 1
ATOM 2286 C C . GLY A 1 291 ? 4.837 8.868 -5.715 1.00 87.75 291 GLY A C 1
ATOM 2287 O O . GLY A 1 291 ? 5.403 9.673 -6.447 1.00 87.75 291 GLY A O 1
ATOM 2288 N N . SER A 1 292 ? 3.847 9.241 -4.903 1.00 91.38 292 SER A N 1
ATOM 2289 C CA . SER A 1 292 ? 3.224 10.563 -4.936 1.00 91.38 292 SER A CA 1
ATOM 2290 C C . SER A 1 292 ? 2.709 11.027 -3.568 1.00 91.38 292 SER A C 1
ATOM 2292 O O . SER A 1 292 ? 2.536 10.250 -2.627 1.00 91.38 292 SER A O 1
ATOM 2294 N N . TRP A 1 293 ? 2.374 12.317 -3.464 1.00 91.75 293 TRP A N 1
ATOM 2295 C CA . TRP A 1 293 ? 1.685 12.864 -2.287 1.00 91.75 293 TRP A CA 1
ATOM 2296 C C . TRP A 1 293 ? 0.312 12.229 -2.048 1.00 91.75 293 TRP A C 1
ATOM 2298 O O . TRP A 1 293 ? -0.108 12.112 -0.897 1.00 91.75 293 TRP A O 1
ATOM 2308 N N . LEU A 1 294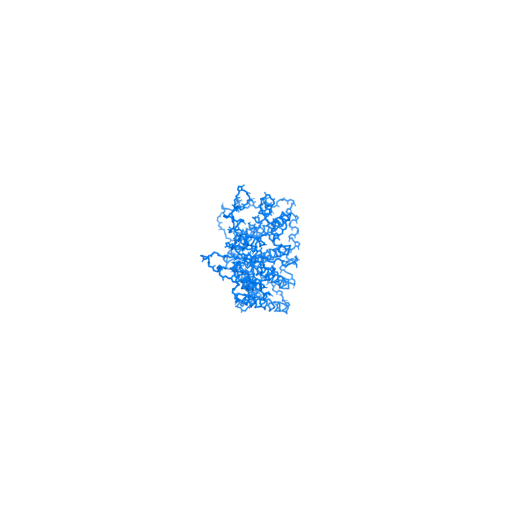 ? -0.378 11.787 -3.104 1.00 89.19 294 LEU A N 1
ATOM 2309 C CA . LEU A 1 294 ? -1.649 11.075 -2.964 1.00 89.19 294 LEU A CA 1
ATOM 2310 C C . LEU A 1 294 ? -1.457 9.719 -2.275 1.00 89.19 294 LEU A C 1
ATOM 2312 O O . LEU A 1 294 ? -2.313 9.323 -1.483 1.00 89.19 294 LEU A O 1
ATOM 2316 N N . ASP A 1 295 ? -0.321 9.052 -2.476 1.00 89.50 295 ASP A N 1
ATOM 2317 C CA . ASP A 1 295 ? -0.001 7.796 -1.786 1.00 89.50 295 ASP A CA 1
ATOM 2318 C C . ASP A 1 295 ? 0.253 8.037 -0.294 1.00 89.50 295 ASP A C 1
ATOM 2320 O O . ASP A 1 295 ? -0.219 7.285 0.558 1.00 89.50 295 ASP A O 1
ATOM 2324 N N . VAL A 1 296 ? 0.925 9.142 0.047 1.00 92.19 296 VAL A N 1
ATOM 2325 C CA . VAL A 1 296 ? 1.124 9.555 1.446 1.00 92.19 296 VAL A CA 1
ATOM 2326 C C . VAL A 1 296 ? -0.217 9.880 2.111 1.00 92.19 296 VAL A C 1
ATOM 2328 O O . VAL A 1 296 ? -0.509 9.390 3.203 1.00 92.19 296 VAL A O 1
ATOM 2331 N N . ILE A 1 297 ? -1.055 10.690 1.457 1.00 90.88 297 ILE A N 1
ATOM 2332 C CA . ILE A 1 297 ? -2.356 11.112 1.992 1.00 90.88 297 ILE A CA 1
ATOM 2333 C C . ILE A 1 297 ? -3.290 9.911 2.154 1.00 90.88 297 ILE A C 1
ATOM 2335 O O . ILE A 1 297 ? -3.888 9.745 3.217 1.00 90.88 297 ILE A O 1
ATOM 2339 N N . SER A 1 298 ? -3.397 9.057 1.135 1.00 89.12 298 SER A N 1
ATOM 2340 C CA . SER A 1 298 ? -4.249 7.864 1.185 1.00 89.12 298 SER A CA 1
ATOM 2341 C C . SER A 1 298 ? -3.834 6.923 2.310 1.00 89.12 298 SER A C 1
ATOM 2343 O O . SER A 1 298 ? -4.682 6.482 3.082 1.00 89.12 298 SER A O 1
ATOM 2345 N N . ARG A 1 299 ? -2.530 6.708 2.505 1.00 90.75 299 ARG A N 1
ATOM 2346 C CA . ARG A 1 299 ? -2.033 5.872 3.601 1.00 90.75 299 ARG A CA 1
ATOM 2347 C C . ARG A 1 299 ? -2.293 6.475 4.978 1.00 90.75 299 ARG A C 1
ATOM 2349 O O . ARG A 1 299 ? -2.658 5.745 5.895 1.00 90.75 299 ARG A O 1
ATOM 2356 N N . CYS A 1 300 ? -2.181 7.795 5.128 1.00 90.44 300 CYS A N 1
ATOM 2357 C CA . CYS A 1 300 ? -2.610 8.482 6.348 1.00 90.44 300 CYS A CA 1
ATOM 2358 C C . CYS A 1 300 ? -4.111 8.281 6.609 1.00 90.44 300 CYS A C 1
ATOM 2360 O O . CYS A 1 300 ? -4.497 8.009 7.744 1.00 90.44 300 CYS A O 1
ATOM 2362 N N . ILE A 1 301 ? -4.957 8.374 5.576 1.00 88.62 301 ILE A N 1
ATOM 2363 C CA . ILE A 1 301 ? -6.403 8.140 5.695 1.00 88.62 301 ILE A CA 1
ATOM 2364 C C . ILE A 1 301 ? -6.683 6.702 6.145 1.00 88.62 301 ILE A C 1
ATOM 2366 O O . ILE A 1 301 ? -7.437 6.525 7.100 1.00 88.62 301 ILE A O 1
ATOM 2370 N N . PHE A 1 302 ? -6.035 5.699 5.546 1.00 89.06 302 PHE A N 1
ATOM 2371 C CA . PHE A 1 302 ? -6.198 4.292 5.937 1.00 89.06 302 PHE A CA 1
ATOM 2372 C C . PHE A 1 302 ? -5.737 4.028 7.369 1.00 89.06 302 PHE A C 1
ATOM 2374 O O . PHE A 1 302 ? -6.453 3.411 8.150 1.00 89.06 302 PHE A O 1
ATOM 2381 N N . LEU A 1 303 ? -4.579 4.556 7.774 1.00 90.44 303 LEU A N 1
ATOM 2382 C CA . LEU A 1 303 ? -4.079 4.398 9.143 1.00 90.44 303 LEU A CA 1
ATOM 2383 C C . LEU A 1 303 ? -5.000 5.090 10.164 1.00 90.44 303 LEU A C 1
ATOM 2385 O O . LEU A 1 303 ? -5.321 4.537 11.215 1.00 90.44 303 LEU A O 1
ATOM 2389 N N . LEU A 1 304 ? -5.509 6.283 9.864 1.00 88.88 304 LEU A N 1
ATOM 2390 C CA . LEU A 1 304 ? -6.484 6.945 10.736 1.00 88.88 304 LEU A CA 1
ATOM 2391 C C . LEU A 1 304 ? -7.832 6.202 10.765 1.00 88.88 304 LEU A C 1
ATOM 2393 O O . LEU A 1 304 ? -8.460 6.106 11.827 1.00 88.88 304 LEU A O 1
ATOM 2397 N N . GLY A 1 305 ? -8.255 5.644 9.628 1.00 85.06 305 GLY A N 1
ATOM 2398 C CA . GLY A 1 305 ? -9.427 4.782 9.483 1.00 85.06 305 GLY A CA 1
ATOM 2399 C C . GLY A 1 305 ? -9.326 3.529 10.351 1.00 85.06 305 GLY A C 1
ATOM 2400 O O . GLY A 1 305 ? -10.213 3.295 11.180 1.00 85.06 305 GLY A O 1
ATOM 2401 N N . LEU A 1 306 ? -8.203 2.816 10.256 1.00 88.50 306 LEU A N 1
ATOM 2402 C CA . LEU A 1 306 ? -7.854 1.642 11.052 1.00 88.50 306 LEU A CA 1
ATOM 2403 C C . LEU A 1 306 ? -7.811 1.964 12.552 1.00 88.50 306 LEU A C 1
ATOM 2405 O O . LEU A 1 306 ? -8.423 1.261 13.359 1.00 88.50 306 LEU A O 1
ATOM 2409 N N . LEU A 1 307 ? -7.155 3.059 12.954 1.00 87.81 307 LEU A N 1
ATOM 2410 C CA . LEU A 1 307 ? -7.124 3.498 14.355 1.00 87.81 307 LEU A CA 1
ATOM 2411 C C . LEU A 1 307 ? -8.537 3.765 14.896 1.00 87.81 307 LEU A C 1
ATOM 2413 O O . LEU A 1 307 ? -8.864 3.388 16.027 1.00 87.81 307 LEU A O 1
ATOM 2417 N N . SER A 1 308 ? -9.388 4.396 14.083 1.00 81.81 308 SER A N 1
ATOM 2418 C CA . SER A 1 308 ? -10.794 4.631 14.411 1.00 81.81 308 SER A CA 1
ATOM 2419 C C . SER A 1 308 ? -11.563 3.311 14.558 1.00 81.81 308 SER A C 1
ATOM 2421 O O . SER A 1 308 ? -12.238 3.135 15.576 1.00 81.81 308 SER A O 1
ATOM 2423 N N . SER A 1 309 ? -11.407 2.360 13.624 1.00 79.38 309 SER A N 1
ATOM 2424 C CA . SER A 1 309 ? -11.995 1.007 13.689 1.00 79.38 309 SER A CA 1
ATOM 2425 C C . SER A 1 309 ? -11.605 0.278 14.977 1.00 79.38 309 SER A C 1
ATOM 2427 O O . SER A 1 309 ? -12.472 -0.181 15.724 1.00 79.38 309 SER A O 1
ATOM 2429 N N . LEU A 1 310 ? -10.311 0.230 15.304 1.00 83.19 310 LEU A N 1
ATOM 2430 C CA . LEU A 1 310 ? -9.798 -0.483 16.479 1.00 83.19 310 LEU A CA 1
ATOM 2431 C C . LEU A 1 310 ? -10.245 0.170 17.796 1.00 83.19 310 LEU A C 1
ATOM 2433 O O . LEU A 1 310 ? -10.661 -0.518 18.732 1.00 83.19 310 LEU A O 1
ATOM 2437 N N . ASN A 1 311 ? -10.235 1.504 17.878 1.00 79.56 311 ASN A N 1
ATOM 2438 C CA . ASN A 1 311 ? -10.742 2.220 19.052 1.00 79.56 311 ASN A CA 1
ATOM 2439 C C . ASN A 1 311 ? -12.259 2.012 19.237 1.00 79.56 311 ASN A C 1
ATOM 2441 O O . ASN A 1 311 ? -12.729 1.866 20.371 1.00 79.56 311 ASN A O 1
ATOM 2445 N N . ARG A 1 312 ? -13.026 1.934 18.139 1.00 72.12 312 ARG A N 1
ATOM 2446 C CA . ARG A 1 312 ? -14.453 1.570 18.164 1.00 72.12 312 ARG A CA 1
ATOM 2447 C C . ARG A 1 312 ? -14.641 0.133 18.641 1.00 72.12 312 ARG A C 1
ATOM 2449 O O . ARG A 1 312 ? -15.429 -0.072 19.563 1.00 72.12 312 ARG A O 1
ATOM 2456 N N . ALA A 1 313 ? -13.879 -0.832 18.126 1.00 74.38 313 ALA A N 1
ATOM 2457 C CA . ALA A 1 313 ? -13.919 -2.219 18.590 1.00 74.38 313 ALA A CA 1
ATOM 2458 C C . ALA A 1 313 ? -13.689 -2.309 20.110 1.00 74.38 313 ALA A C 1
ATOM 2460 O O . ALA A 1 313 ? -14.508 -2.876 20.830 1.00 74.38 313 ALA A O 1
ATOM 2461 N N . LEU A 1 314 ? -12.661 -1.635 20.641 1.00 74.81 314 LEU A N 1
ATOM 2462 C CA . LEU A 1 314 ? -12.389 -1.580 22.087 1.00 74.81 314 LEU A CA 1
ATOM 2463 C C . LEU A 1 314 ? -13.519 -0.950 22.912 1.00 74.81 314 LEU A C 1
ATOM 2465 O O . LEU A 1 314 ? -13.681 -1.277 24.093 1.00 74.81 314 LEU A O 1
ATOM 2469 N N . SER A 1 315 ? -14.271 -0.018 22.326 1.00 67.25 315 SER A N 1
ATOM 2470 C CA . SER A 1 315 ? -15.415 0.621 22.980 1.00 67.25 315 SER A CA 1
ATOM 2471 C C . SER A 1 315 ? -16.663 -0.266 22.997 1.00 67.25 315 SER A C 1
ATOM 2473 O O . SER A 1 315 ? -17.389 -0.250 23.992 1.00 67.25 315 SER A O 1
ATOM 2475 N N . LEU A 1 316 ? -16.866 -1.055 21.935 1.00 63.75 316 LEU A N 1
ATOM 2476 C CA . LEU A 1 316 ? -17.970 -2.003 21.780 1.00 63.75 316 LEU A CA 1
ATOM 2477 C C . LEU A 1 316 ? -17.760 -3.261 22.625 1.00 63.75 316 LEU A C 1
ATOM 2479 O O . LEU A 1 316 ? -18.727 -3.852 23.097 1.00 63.75 316 LEU A O 1
ATOM 2483 N N . ILE A 1 317 ? -16.504 -3.632 22.892 1.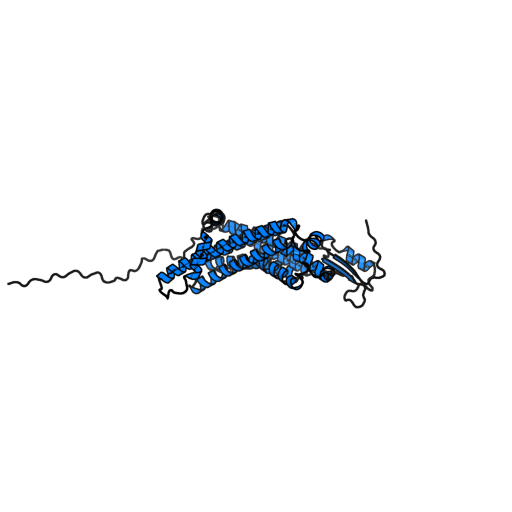00 64.25 317 ILE A N 1
ATOM 2484 C CA . ILE A 1 317 ? -16.134 -4.710 23.819 1.00 64.25 317 ILE A CA 1
ATOM 2485 C C . ILE A 1 317 ? -16.297 -4.227 25.281 1.00 64.25 317 ILE A C 1
ATOM 2487 O O . ILE A 1 317 ? -15.375 -4.278 26.090 1.00 64.25 317 ILE A O 1
ATOM 2491 N N . LYS A 1 318 ? -17.477 -3.710 25.650 1.00 57.38 318 LYS A N 1
ATOM 2492 C CA . LYS A 1 318 ? -17.864 -3.345 27.025 1.00 57.38 318 LYS A CA 1
ATOM 2493 C C . LYS A 1 318 ? -19.238 -3.926 27.358 1.00 57.38 318 LYS A C 1
ATOM 2495 O O . LYS A 1 318 ? -20.148 -3.889 26.543 1.00 57.38 318 LYS A O 1
ATOM 2500 N N . TYR A 1 319 ? -19.390 -4.408 28.591 1.00 40.62 319 TYR A N 1
ATOM 2501 C CA . TYR A 1 319 ? -20.565 -5.101 29.149 1.00 40.62 319 TYR A CA 1
ATOM 2502 C C . TYR A 1 319 ? -21.854 -4.237 29.278 1.00 40.62 319 TYR A C 1
ATOM 2504 O O . TYR A 1 319 ? -22.651 -4.432 30.188 1.00 40.62 319 TYR A O 1
ATOM 2512 N N . ARG A 1 320 ? -22.134 -3.250 28.413 1.00 41.44 320 ARG A N 1
ATOM 2513 C CA . ARG A 1 320 ? -23.402 -2.499 28.530 1.00 41.44 320 ARG A CA 1
ATOM 2514 C C . ARG A 1 320 ? -23.989 -2.032 27.204 1.00 41.44 320 ARG A C 1
ATOM 2516 O O . ARG A 1 320 ? -23.270 -1.589 26.318 1.00 41.44 320 ARG A O 1
ATOM 2523 N N . ARG A 1 321 ? -25.323 -2.148 27.146 1.00 40.00 321 ARG A N 1
ATOM 2524 C CA . ARG A 1 321 ? -26.248 -1.887 26.033 1.00 40.00 321 ARG A CA 1
ATOM 2525 C C . ARG A 1 321 ? -25.867 -0.634 25.235 1.00 40.00 321 ARG A C 1
ATOM 2527 O O . ARG A 1 321 ? -25.852 0.465 25.784 1.00 40.00 321 ARG A O 1
ATOM 2534 N N . VAL A 1 322 ? -25.625 -0.809 23.937 1.00 44.97 322 VAL A N 1
ATOM 2535 C CA . VAL A 1 322 ? -25.660 0.285 22.960 1.00 44.97 322 VAL A CA 1
ATOM 2536 C C . VAL A 1 322 ? -27.112 0.424 22.516 1.00 44.97 322 VAL A C 1
ATOM 2538 O O . VAL A 1 322 ? -27.664 -0.499 21.917 1.00 44.97 322 VAL A O 1
ATOM 2541 N N . ALA A 1 323 ? -27.737 1.557 22.833 1.00 37.44 323 ALA A N 1
ATOM 2542 C CA . ALA A 1 323 ? -28.972 1.958 22.176 1.00 37.44 323 ALA A CA 1
ATOM 2543 C C . ALA A 1 323 ? -28.628 2.243 20.709 1.00 37.44 323 ALA A C 1
ATOM 2545 O O . ALA A 1 323 ? -27.794 3.095 20.410 1.00 37.44 323 ALA A O 1
ATOM 2546 N N . VAL A 1 324 ? -29.200 1.463 19.796 1.00 44.62 324 VAL A N 1
ATOM 2547 C CA . VAL A 1 324 ? -28.979 1.639 18.362 1.00 44.62 324 VAL A CA 1
ATOM 2548 C C . VAL A 1 324 ? -29.856 2.798 17.904 1.00 44.62 324 VAL A C 1
ATOM 2550 O O . VAL A 1 324 ? -31.071 2.645 17.823 1.00 44.62 324 VAL A O 1
ATOM 2553 N N . ALA A 1 325 ? -29.244 3.947 17.617 1.00 44.22 325 ALA A N 1
ATOM 2554 C CA . ALA A 1 325 ? -29.912 5.005 16.871 1.00 44.22 325 ALA A CA 1
ATOM 2555 C C . ALA A 1 325 ? -30.331 4.456 15.496 1.00 44.22 325 ALA A C 1
ATOM 2557 O O . ALA A 1 325 ? -29.571 3.742 14.835 1.00 44.22 325 ALA A O 1
ATOM 2558 N N . GLN A 1 326 ? -31.575 4.722 15.106 1.00 44.34 326 GLN A N 1
ATOM 2559 C CA . GLN A 1 326 ? -32.161 4.237 13.864 1.00 44.34 326 GLN A CA 1
ATOM 2560 C C . GLN A 1 326 ? -31.585 5.034 12.685 1.00 44.34 326 GLN A C 1
ATOM 2562 O O . GLN A 1 326 ? -31.763 6.243 12.585 1.00 44.34 326 GLN A O 1
ATOM 2567 N N . SER A 1 327 ? -30.850 4.327 11.829 1.00 51.94 327 SER A N 1
ATOM 2568 C CA . SER A 1 327 ? -30.119 4.846 10.673 1.00 51.94 327 SER A CA 1
ATOM 2569 C C . SER A 1 327 ? -31.020 5.322 9.534 1.00 51.94 327 SER A C 1
ATOM 2571 O O . SER A 1 327 ? -32.050 4.703 9.251 1.00 51.94 327 SER A O 1
ATOM 2573 N N . THR A 1 328 ? -30.566 6.327 8.786 1.00 53.41 328 THR A N 1
ATOM 2574 C CA . THR A 1 328 ? -31.016 6.627 7.421 1.00 53.41 328 THR A CA 1
ATOM 2575 C C . THR A 1 328 ? -30.655 5.465 6.479 1.00 53.41 328 THR A C 1
ATOM 2577 O O . THR A 1 328 ? -29.580 5.409 5.889 1.00 53.41 328 THR A O 1
ATOM 2580 N N . GLN A 1 329 ? -31.588 4.520 6.325 1.00 65.56 329 GLN A N 1
ATOM 2581 C CA . GLN A 1 329 ? -31.428 3.247 5.596 1.00 65.56 329 GLN A CA 1
ATOM 2582 C C . GLN A 1 329 ? -31.016 3.392 4.120 1.00 65.56 329 GLN A C 1
ATOM 2584 O O . GLN A 1 329 ? -30.357 2.507 3.572 1.00 65.56 329 GLN A O 1
ATOM 2589 N N . LEU A 1 330 ? -31.410 4.482 3.456 1.00 69.31 330 LEU A N 1
ATOM 2590 C CA . LEU A 1 330 ? -31.241 4.624 2.009 1.00 69.31 330 LEU A CA 1
ATOM 2591 C C . LEU A 1 330 ? -29.769 4.776 1.610 1.00 69.31 330 LEU A C 1
ATOM 2593 O O . LEU A 1 330 ? -29.292 3.987 0.799 1.00 69.31 330 LEU A O 1
ATOM 2597 N N . PHE A 1 331 ? -29.031 5.722 2.200 1.00 73.44 331 PHE A N 1
ATOM 2598 C CA . PHE A 1 331 ? -27.634 5.978 1.818 1.00 73.44 331 PHE A CA 1
ATOM 2599 C C . PHE A 1 331 ? -26.735 4.762 2.058 1.00 73.44 331 PHE A C 1
ATOM 2601 O O . PHE A 1 331 ? -25.994 4.375 1.165 1.00 73.44 331 PHE A O 1
ATOM 2608 N N . VAL A 1 332 ? -26.866 4.114 3.219 1.00 72.94 332 VAL A N 1
ATOM 2609 C CA . VAL A 1 332 ? -26.082 2.921 3.583 1.00 72.94 332 VAL A CA 1
ATOM 2610 C C . VAL A 1 332 ? -26.367 1.750 2.635 1.00 72.94 332 VAL A C 1
ATOM 2612 O O . VAL A 1 332 ? -25.471 1.014 2.229 1.00 72.94 332 VAL A O 1
ATOM 2615 N N . THR A 1 333 ? -27.627 1.568 2.233 1.00 77.56 333 THR A N 1
ATOM 2616 C CA . THR A 1 333 ? -27.984 0.497 1.294 1.00 77.56 333 THR A CA 1
ATOM 2617 C C . THR A 1 333 ? -27.439 0.779 -0.107 1.00 77.56 333 THR A C 1
ATOM 2619 O O . THR A 1 333 ? -26.944 -0.135 -0.769 1.00 77.56 333 THR A O 1
ATOM 2622 N N . TRP A 1 334 ? -27.510 2.032 -0.563 1.00 83.12 334 TRP A N 1
ATOM 2623 C CA . TRP A 1 334 ? -26.946 2.445 -1.848 1.00 83.12 334 TRP A CA 1
ATOM 2624 C C . TRP A 1 334 ? -25.416 2.367 -1.858 1.00 83.12 334 TRP A C 1
ATOM 2626 O O . TRP A 1 334 ? -24.861 1.838 -2.819 1.00 83.12 334 TRP A O 1
ATOM 2636 N N . SER A 1 335 ? -24.737 2.795 -0.789 1.00 83.06 335 SER A N 1
ATOM 2637 C CA . SER A 1 335 ? -23.276 2.729 -0.688 1.00 83.06 335 SER A CA 1
ATOM 2638 C C . SER A 1 335 ? -22.777 1.288 -0.754 1.00 83.06 335 SER A C 1
ATOM 2640 O O . SER A 1 335 ? -21.917 0.990 -1.575 1.00 83.06 335 SER A O 1
ATOM 2642 N N . HIS A 1 336 ? -23.377 0.359 -0.001 1.00 84.44 336 HIS A N 1
ATOM 2643 C CA . HIS A 1 336 ? -22.991 -1.055 -0.063 1.00 84.44 336 HIS A CA 1
ATOM 2644 C C . HIS A 1 336 ? -23.200 -1.668 -1.456 1.00 84.44 336 HIS A C 1
ATOM 2646 O O . HIS A 1 336 ? -22.405 -2.502 -1.885 1.00 84.44 336 HIS A O 1
ATOM 2652 N N . ARG A 1 337 ? -24.257 -1.271 -2.184 1.00 86.81 337 ARG A N 1
ATOM 2653 C CA . ARG A 1 337 ? -24.488 -1.733 -3.565 1.00 86.81 337 ARG A CA 1
ATOM 2654 C C . ARG A 1 337 ? -23.428 -1.198 -4.523 1.00 86.81 337 ARG A C 1
ATOM 2656 O O . ARG A 1 337 ? -22.929 -1.967 -5.339 1.00 86.81 337 ARG A O 1
ATOM 2663 N N . LEU A 1 338 ? -23.082 0.084 -4.413 1.00 88.75 338 LEU A N 1
ATOM 2664 C CA . LEU A 1 338 ? -22.049 0.713 -5.239 1.00 88.75 338 LEU A CA 1
ATOM 2665 C C . LEU A 1 338 ? -20.667 0.110 -4.968 1.00 88.75 338 LEU A C 1
ATOM 2667 O O . LEU A 1 338 ? -19.959 -0.223 -5.911 1.00 88.75 338 LEU A O 1
ATOM 2671 N N . ILE A 1 339 ? -20.317 -0.103 -3.699 1.00 87.88 339 ILE A N 1
ATOM 2672 C CA . ILE A 1 339 ? -19.060 -0.744 -3.297 1.00 87.88 339 ILE A CA 1
ATOM 2673 C C . ILE A 1 339 ? -19.005 -2.190 -3.820 1.00 87.88 339 ILE A C 1
ATOM 2675 O O . ILE A 1 339 ? -18.017 -2.594 -4.431 1.00 87.88 339 ILE A O 1
ATOM 2679 N N . ALA A 1 340 ? -20.086 -2.962 -3.670 1.00 89.88 340 ALA A N 1
ATOM 2680 C CA . ALA A 1 340 ? -20.138 -4.327 -4.192 1.00 89.88 340 ALA A CA 1
ATOM 2681 C C . ALA A 1 340 ? -19.997 -4.374 -5.724 1.00 89.88 340 ALA A C 1
ATOM 2683 O O . ALA A 1 340 ? -19.281 -5.233 -6.246 1.00 89.88 340 ALA A O 1
ATOM 2684 N N . LEU A 1 341 ? -20.646 -3.439 -6.429 1.00 92.94 341 LEU A N 1
ATOM 2685 C CA . LEU A 1 341 ? -20.526 -3.281 -7.878 1.00 92.94 341 LEU A CA 1
ATOM 2686 C C . LEU A 1 341 ? -19.093 -2.918 -8.283 1.00 92.94 341 LEU A C 1
ATOM 2688 O O . LEU A 1 341 ? -18.577 -3.514 -9.224 1.00 92.94 341 LEU A O 1
ATOM 2692 N N . ASN A 1 342 ? -18.431 -2.015 -7.554 1.00 92.12 342 ASN A N 1
ATOM 2693 C CA . ASN A 1 342 ? -17.026 -1.679 -7.784 1.00 92.12 342 ASN A CA 1
ATOM 2694 C C . ASN A 1 342 ? -16.136 -2.926 -7.704 1.00 92.12 342 ASN A C 1
ATOM 2696 O O . ASN A 1 342 ? -15.327 -3.153 -8.597 1.00 92.12 342 ASN A O 1
ATOM 2700 N N . GLY A 1 343 ? -16.352 -3.791 -6.706 1.00 92.31 343 GLY A N 1
ATOM 2701 C CA . GLY A 1 343 ? -15.639 -5.068 -6.602 1.00 92.31 343 GLY A CA 1
ATOM 2702 C C . GLY A 1 343 ? -15.829 -5.977 -7.826 1.00 92.31 343 GLY A C 1
ATOM 2703 O O . GLY A 1 343 ? -14.865 -6.572 -8.299 1.00 92.31 343 GLY A O 1
ATOM 2704 N N . VAL A 1 344 ? -17.044 -6.047 -8.390 1.00 94.44 344 VAL A N 1
ATOM 2705 C CA . VAL A 1 344 ? -17.314 -6.815 -9.625 1.00 94.44 344 VAL A CA 1
ATOM 2706 C C . VAL A 1 344 ? -16.602 -6.201 -10.829 1.00 94.44 344 VAL A C 1
ATOM 2708 O O . VAL A 1 344 ? -15.979 -6.928 -11.600 1.00 94.44 344 VAL A O 1
ATOM 2711 N N . VAL A 1 345 ? -16.672 -4.877 -10.985 1.00 94.00 345 VAL A N 1
ATOM 2712 C CA . VAL A 1 345 ? -16.027 -4.159 -12.095 1.00 94.00 345 VAL A CA 1
ATOM 2713 C C . VAL A 1 345 ? -14.512 -4.336 -12.039 1.00 94.00 345 VAL A C 1
ATOM 2715 O O . VAL A 1 345 ? -13.918 -4.752 -13.029 1.00 94.00 345 VAL A O 1
ATOM 2718 N N . VAL A 1 346 ? -13.892 -4.093 -10.883 1.00 93.56 346 VAL A N 1
ATOM 2719 C CA . VAL A 1 346 ? -12.443 -4.242 -10.691 1.00 93.56 346 VAL A CA 1
ATOM 2720 C C . VAL A 1 346 ? -11.996 -5.678 -10.948 1.00 93.56 346 VAL A C 1
ATOM 2722 O O . VAL A 1 346 ? -11.019 -5.891 -11.664 1.00 93.56 346 VAL A O 1
ATOM 2725 N N . LEU A 1 347 ? -12.717 -6.673 -10.418 1.00 94.06 347 LEU A N 1
ATOM 2726 C CA . LEU A 1 347 ? -12.387 -8.075 -10.664 1.00 94.06 347 LEU A CA 1
ATOM 2727 C C . LEU A 1 347 ? -12.499 -8.419 -12.153 1.00 94.06 347 LEU A C 1
ATOM 2729 O O . LEU A 1 347 ? -11.603 -9.058 -12.695 1.00 94.06 347 LEU A O 1
ATOM 2733 N N . GLY A 1 348 ? -13.564 -7.970 -12.822 1.00 93.44 348 GLY A N 1
ATOM 2734 C CA . GLY A 1 348 ? -13.758 -8.176 -14.257 1.00 93.44 348 GLY A CA 1
ATOM 2735 C C . GLY A 1 348 ? -12.640 -7.554 -15.093 1.00 93.44 348 GLY A C 1
ATOM 2736 O O . GLY A 1 348 ? -12.088 -8.224 -15.963 1.00 93.44 348 GLY A O 1
ATOM 2737 N N . LEU A 1 349 ? -12.253 -6.314 -14.785 1.00 91.81 349 LEU A N 1
ATOM 2738 C CA . LEU A 1 349 ? -11.138 -5.630 -15.441 1.00 91.81 349 LEU A CA 1
ATOM 2739 C C . LEU A 1 349 ? -9.802 -6.349 -15.207 1.00 91.81 349 LEU A C 1
ATOM 2741 O O . LEU A 1 349 ? -9.040 -6.549 -16.151 1.00 91.81 349 LEU A O 1
ATOM 2745 N N . HIS A 1 350 ? -9.528 -6.788 -13.976 1.00 92.81 350 HIS A N 1
ATOM 2746 C CA . HIS A 1 350 ? -8.303 -7.521 -13.657 1.00 92.81 350 HIS A CA 1
ATOM 2747 C C . HIS A 1 350 ? -8.231 -8.871 -14.378 1.00 92.81 350 HIS A C 1
ATOM 2749 O O . HIS A 1 350 ? -7.185 -9.235 -14.917 1.00 92.81 350 HIS A O 1
ATOM 2755 N N . VAL A 1 351 ? -9.344 -9.607 -14.409 1.00 91.94 351 VAL A N 1
ATOM 2756 C CA . VAL A 1 351 ? -9.454 -10.885 -15.116 1.00 91.94 351 VAL A CA 1
ATOM 2757 C C . VAL A 1 351 ? -9.252 -10.678 -16.616 1.00 91.94 351 VAL A C 1
ATOM 2759 O O . VAL A 1 351 ? -8.431 -11.372 -17.211 1.00 91.94 351 VAL A O 1
ATOM 2762 N N . TYR A 1 352 ? -9.924 -9.687 -17.207 1.00 91.38 352 TYR A N 1
ATOM 2763 C CA . TYR A 1 352 ? -9.762 -9.332 -18.616 1.00 91.38 352 TYR A CA 1
ATOM 2764 C C . TYR A 1 352 ? -8.302 -9.003 -18.959 1.00 91.38 352 TYR A C 1
ATOM 2766 O O . TYR A 1 352 ? -7.750 -9.581 -19.892 1.00 91.38 352 TYR A O 1
ATOM 2774 N N . ALA A 1 353 ? -7.645 -8.155 -18.160 1.00 86.69 353 ALA A N 1
ATOM 2775 C CA . ALA A 1 353 ? -6.243 -7.794 -18.366 1.00 86.69 353 ALA A CA 1
ATOM 2776 C C . ALA A 1 353 ? -5.286 -8.993 -18.203 1.00 86.69 353 ALA A C 1
ATOM 2778 O O . ALA A 1 353 ? -4.276 -9.081 -18.894 1.00 86.69 353 ALA A O 1
ATOM 2779 N N . THR A 1 354 ? -5.604 -9.942 -17.316 1.00 87.25 354 THR A N 1
ATOM 2780 C CA . THR A 1 354 ? -4.765 -11.128 -17.055 1.00 87.25 354 THR A CA 1
ATOM 2781 C C . THR A 1 354 ? -4.837 -12.170 -18.176 1.00 87.25 354 THR A C 1
ATOM 2783 O O . THR A 1 354 ? -3.892 -12.935 -18.348 1.00 87.25 354 THR A O 1
ATOM 2786 N N . PHE A 1 355 ? -5.936 -12.215 -18.934 1.00 87.19 355 PHE A N 1
ATOM 2787 C CA . PHE A 1 355 ? -6.133 -13.174 -20.028 1.00 87.19 355 PHE A CA 1
ATOM 2788 C C . PHE A 1 355 ? -5.586 -12.708 -21.386 1.00 87.19 355 PHE A C 1
ATOM 2790 O O . PHE A 1 355 ? -5.731 -13.432 -22.372 1.00 87.19 355 PHE A O 1
ATOM 2797 N N . GLY A 1 356 ? -4.959 -11.531 -21.461 1.00 81.38 356 GLY A N 1
ATOM 2798 C CA . GLY A 1 356 ? -4.309 -11.080 -22.689 1.00 81.38 356 GLY A CA 1
ATOM 2799 C C . GLY A 1 356 ? -3.175 -12.023 -23.130 1.00 81.38 356 GLY A C 1
ATOM 2800 O O . GLY A 1 356 ? -2.562 -12.691 -22.292 1.00 81.38 356 GLY A O 1
ATOM 2801 N N . PRO A 1 357 ? -2.860 -12.092 -24.437 1.00 82.50 357 PRO A N 1
ATOM 2802 C CA . PRO A 1 357 ? -1.719 -12.866 -24.920 1.00 82.50 357 PRO A CA 1
ATOM 2803 C C . PRO A 1 357 ? -0.403 -12.322 -24.331 1.00 82.50 357 PRO A C 1
ATOM 2805 O O . PRO A 1 357 ? -0.352 -11.153 -23.938 1.00 82.50 357 PRO A O 1
ATOM 2808 N N . PRO A 1 358 ? 0.644 -13.153 -24.191 1.00 80.50 358 PRO A N 1
ATOM 2809 C CA . PRO A 1 358 ? 1.954 -12.692 -23.743 1.00 80.50 358 PRO A CA 1
ATOM 2810 C C . PRO A 1 358 ? 2.621 -11.814 -24.807 1.00 80.50 358 PRO A C 1
ATOM 2812 O O . PRO A 1 358 ? 2.569 -12.131 -25.997 1.00 80.50 358 PRO A O 1
ATOM 2815 N N . VAL A 1 359 ? 3.283 -10.746 -24.369 1.00 82.25 359 VAL A N 1
ATOM 2816 C CA . VAL A 1 359 ? 3.993 -9.819 -25.261 1.00 82.25 359 VAL A CA 1
ATOM 2817 C C . VAL A 1 359 ? 5.364 -10.380 -25.658 1.00 82.25 359 VAL A C 1
ATOM 2819 O O . VAL A 1 359 ? 6.141 -10.835 -24.814 1.00 82.25 359 VAL A O 1
ATOM 2822 N N . ALA A 1 360 ? 5.689 -10.344 -26.954 1.00 80.75 360 ALA A N 1
ATOM 2823 C CA . ALA A 1 360 ? 6.980 -10.810 -27.459 1.00 80.75 360 ALA A CA 1
ATOM 2824 C C . ALA A 1 360 ? 8.147 -9.983 -26.884 1.00 80.75 360 ALA A C 1
ATOM 2826 O O . ALA A 1 360 ? 8.048 -8.768 -26.744 1.00 80.75 360 ALA A O 1
ATOM 2827 N N . PHE A 1 361 ? 9.267 -10.646 -26.564 1.00 80.25 361 PHE A N 1
ATOM 2828 C CA . PHE A 1 361 ? 10.487 -10.035 -25.995 1.00 80.25 361 PHE A CA 1
ATOM 2829 C C . PHE A 1 361 ? 10.314 -9.351 -24.626 1.00 80.25 361 PHE A C 1
ATOM 2831 O O . PHE A 1 361 ? 11.242 -8.711 -24.124 1.00 80.25 361 PHE A O 1
ATOM 2838 N N . CYS A 1 362 ? 9.150 -9.506 -23.992 1.00 84.94 362 CYS A N 1
ATOM 2839 C CA . CYS A 1 362 ? 8.884 -8.944 -22.681 1.00 84.94 362 CYS A CA 1
ATOM 2840 C C . CYS A 1 362 ? 9.378 -9.871 -21.563 1.00 84.94 362 CYS A C 1
ATOM 2842 O O . CYS A 1 362 ? 8.912 -11.000 -21.418 1.00 84.94 362 CYS A O 1
ATOM 2844 N N . VAL A 1 363 ? 10.314 -9.386 -20.745 1.00 85.69 363 VAL A N 1
ATOM 2845 C CA . VAL A 1 363 ? 10.843 -10.117 -19.580 1.00 85.69 363 VAL A CA 1
ATOM 2846 C C . VAL A 1 363 ? 10.020 -9.828 -18.329 1.00 85.69 363 VAL A C 1
ATOM 2848 O O . VAL A 1 363 ? 9.809 -10.715 -17.499 1.00 85.69 363 VAL A O 1
ATOM 2851 N N . LEU A 1 364 ? 9.570 -8.580 -18.177 1.00 85.69 364 LEU A N 1
ATOM 2852 C CA . LEU A 1 364 ? 8.740 -8.137 -17.060 1.00 85.69 364 LEU A CA 1
ATOM 2853 C C . LEU A 1 364 ? 7.447 -7.532 -17.598 1.00 85.69 364 LEU A C 1
ATOM 2855 O O . LEU A 1 364 ? 7.388 -6.354 -17.946 1.00 85.69 364 LEU A O 1
ATOM 2859 N N . GLU A 1 365 ? 6.423 -8.371 -17.672 1.00 85.94 365 GLU A N 1
ATOM 2860 C CA . GLU A 1 365 ? 5.113 -8.002 -18.194 1.00 85.94 365 GLU A CA 1
ATOM 2861 C C . GLU A 1 365 ? 4.272 -7.267 -17.147 1.00 85.94 365 GLU A C 1
ATOM 2863 O O . GLU A 1 365 ? 4.244 -7.646 -15.974 1.00 85.94 365 GLU A O 1
ATOM 2868 N N . VAL A 1 366 ? 3.560 -6.229 -17.587 1.00 87.19 366 VAL A N 1
ATOM 2869 C CA . VAL A 1 366 ? 2.579 -5.497 -16.778 1.00 87.19 366 VAL A CA 1
ATOM 2870 C C . VAL A 1 366 ? 1.211 -5.586 -17.450 1.00 87.19 366 VAL A C 1
ATOM 2872 O O . VAL A 1 366 ? 1.101 -5.638 -18.670 1.00 87.19 366 VAL A O 1
ATOM 2875 N N . ARG A 1 367 ? 0.142 -5.654 -16.651 1.00 85.81 367 ARG A N 1
ATOM 2876 C CA . ARG A 1 367 ? -1.231 -5.872 -17.145 1.00 85.81 367 ARG A CA 1
ATOM 2877 C C . ARG A 1 367 ? -2.166 -4.785 -16.599 1.00 85.81 367 ARG A C 1
ATOM 2879 O O . ARG A 1 367 ? -2.921 -5.047 -15.654 1.00 85.81 367 ARG A O 1
ATOM 2886 N N . PRO A 1 368 ? -2.093 -3.562 -17.149 1.00 87.38 368 PRO A N 1
ATOM 2887 C CA . PRO A 1 368 ? -2.956 -2.452 -16.755 1.00 87.38 368 PRO A CA 1
ATOM 2888 C C . PRO A 1 368 ? -4.427 -2.720 -17.102 1.00 87.38 368 PRO A C 1
ATOM 2890 O O . PRO A 1 368 ? -4.748 -3.302 -18.131 1.00 87.38 368 PRO A O 1
ATOM 2893 N N . TRP A 1 369 ? -5.353 -2.271 -16.254 1.00 85.38 369 TRP A N 1
ATOM 2894 C CA . TRP A 1 369 ? -6.783 -2.597 -16.402 1.00 85.38 369 TRP A CA 1
ATOM 2895 C C . TRP A 1 369 ? -7.512 -1.868 -17.535 1.00 85.38 369 TRP A C 1
ATOM 2897 O O . TRP A 1 369 ? -8.528 -2.357 -18.022 1.00 85.38 369 TRP A O 1
ATOM 2907 N N . LEU A 1 370 ? -7.038 -0.681 -17.918 1.00 84.44 370 LEU A N 1
ATOM 2908 C CA . LEU A 1 370 ? -7.739 0.224 -18.842 1.00 84.44 370 LEU A CA 1
ATOM 2909 C C . LEU A 1 370 ? -6.936 0.542 -20.108 1.00 84.44 370 LEU A C 1
ATOM 2911 O O . LEU A 1 370 ? -7.408 1.290 -20.961 1.00 84.44 370 LEU A O 1
ATOM 2915 N N . ILE A 1 371 ? -5.741 -0.029 -20.239 1.00 80.38 371 ILE A N 1
ATOM 2916 C CA . ILE A 1 371 ? -4.886 0.130 -21.414 1.00 80.38 371 ILE A CA 1
ATOM 2917 C C . ILE A 1 371 ? -5.045 -1.139 -22.248 1.00 80.38 371 ILE A C 1
ATOM 2919 O O . ILE A 1 371 ? -4.929 -2.247 -21.733 1.00 80.38 371 ILE A O 1
ATOM 2923 N N . ARG A 1 372 ? -5.398 -0.965 -23.524 1.00 73.31 372 ARG A N 1
ATOM 2924 C CA . ARG A 1 372 ? -5.626 -2.075 -24.468 1.00 73.31 372 ARG A CA 1
ATOM 2925 C C . ARG A 1 372 ? -4.373 -2.489 -25.231 1.00 73.31 372 ARG A C 1
ATOM 2927 O O . ARG A 1 372 ? -4.384 -3.536 -25.862 1.00 73.31 372 ARG A O 1
ATOM 2934 N N . GLU A 1 373 ? -3.370 -1.628 -25.226 1.00 78.50 373 GLU A N 1
ATOM 2935 C CA . GLU A 1 373 ? -2.086 -1.847 -25.878 1.00 78.50 373 GLU A CA 1
ATOM 2936 C C . GLU A 1 373 ? -1.181 -2.751 -25.030 1.00 78.50 373 GLU A C 1
ATOM 2938 O O . GLU A 1 373 ? -1.393 -2.915 -23.822 1.00 78.50 373 GLU A O 1
ATOM 2943 N N . ASP A 1 374 ? -0.167 -3.326 -25.674 1.00 81.31 374 ASP A N 1
ATOM 2944 C CA . ASP A 1 374 ? 0.775 -4.233 -25.034 1.00 81.31 374 ASP A CA 1
ATOM 2945 C C . ASP A 1 374 ? 1.717 -3.451 -24.112 1.00 81.31 374 ASP A C 1
ATOM 2947 O O . ASP A 1 374 ? 2.435 -2.537 -24.526 1.00 81.31 374 ASP A O 1
ATOM 2951 N N . ALA A 1 375 ? 1.719 -3.817 -22.831 1.00 84.00 375 ALA A N 1
ATOM 2952 C CA . ALA A 1 375 ? 2.444 -3.103 -21.793 1.00 84.00 375 ALA A CA 1
ATOM 2953 C C . ALA A 1 375 ? 3.552 -3.988 -21.202 1.00 84.00 375 ALA A C 1
ATOM 2955 O O . ALA A 1 375 ? 3.307 -5.071 -20.667 1.00 84.00 375 ALA A O 1
ATOM 2956 N N . CYS A 1 376 ? 4.796 -3.517 -21.285 1.00 86.75 376 CYS A N 1
ATOM 2957 C CA . CYS A 1 376 ? 5.961 -4.245 -20.797 1.00 86.75 376 CYS A CA 1
ATOM 2958 C C . CYS A 1 376 ? 6.919 -3.314 -20.056 1.00 86.75 376 CYS A C 1
ATOM 2960 O O . CYS A 1 376 ? 7.370 -2.330 -20.630 1.00 86.75 376 CYS A O 1
ATOM 2962 N N . ALA A 1 377 ? 7.272 -3.652 -18.814 1.00 85.75 377 ALA A N 1
ATOM 2963 C CA . ALA A 1 377 ? 8.191 -2.856 -18.002 1.00 85.75 377 ALA A CA 1
ATOM 2964 C C . ALA A 1 377 ? 9.664 -3.068 -18.392 1.00 85.75 377 ALA A C 1
ATOM 2966 O O . ALA A 1 377 ? 10.452 -2.124 -18.337 1.00 85.75 377 ALA A O 1
ATOM 2967 N N . LEU A 1 378 ? 10.037 -4.289 -18.797 1.00 87.31 378 LEU A N 1
ATOM 2968 C CA . LEU A 1 378 ? 11.384 -4.629 -19.269 1.00 87.31 378 LEU A CA 1
ATOM 2969 C C . LEU A 1 378 ? 11.305 -5.439 -20.557 1.00 87.31 378 LEU A C 1
ATOM 2971 O O . LEU A 1 378 ? 10.911 -6.609 -20.530 1.00 87.31 378 LEU A O 1
ATOM 2975 N N . VAL A 1 379 ? 11.751 -4.831 -21.650 1.00 86.50 379 VAL A N 1
ATOM 2976 C CA . VAL A 1 379 ? 11.947 -5.513 -22.930 1.00 86.50 379 VAL A CA 1
ATOM 2977 C C . VAL A 1 379 ? 13.419 -5.871 -23.065 1.00 86.50 379 VAL A C 1
ATOM 2979 O O . VAL A 1 379 ? 14.285 -5.000 -22.961 1.00 86.50 379 VAL A O 1
ATOM 2982 N N . GLU A 1 380 ? 13.702 -7.148 -23.310 1.00 85.88 380 GLU A N 1
ATOM 2983 C CA . GLU A 1 380 ? 15.057 -7.626 -23.577 1.00 85.88 380 GLU A CA 1
ATOM 2984 C C . GLU A 1 380 ? 15.096 -8.343 -24.923 1.00 85.88 380 GLU A C 1
ATOM 2986 O O . GLU A 1 380 ? 14.511 -9.410 -25.113 1.00 85.88 380 GLU A O 1
ATOM 2991 N N . ILE A 1 381 ? 15.840 -7.766 -25.860 1.00 85.50 381 ILE A N 1
ATOM 2992 C CA . ILE A 1 381 ? 16.133 -8.391 -27.143 1.00 85.50 381 ILE A CA 1
ATOM 2993 C C . ILE A 1 381 ? 17.483 -9.082 -27.024 1.00 85.50 381 ILE A C 1
ATOM 2995 O O . ILE A 1 381 ? 18.528 -8.430 -26.963 1.00 85.50 381 ILE A O 1
ATOM 2999 N N . ASN A 1 382 ? 17.467 -10.413 -27.019 1.00 84.94 382 ASN A N 1
ATOM 3000 C CA . ASN A 1 382 ? 18.678 -11.208 -26.886 1.00 84.94 382 ASN A CA 1
ATOM 3001 C C . ASN A 1 382 ? 18.898 -12.081 -28.125 1.00 84.94 382 ASN A C 1
ATOM 3003 O O . ASN A 1 382 ? 18.108 -12.978 -28.405 1.00 84.94 382 ASN A O 1
ATOM 3007 N N . CYS A 1 383 ? 19.970 -11.834 -28.879 1.00 84.75 383 CYS A N 1
ATOM 3008 C CA . CYS A 1 383 ? 20.278 -12.590 -30.100 1.00 84.75 383 CYS A CA 1
ATOM 3009 C C . CYS A 1 383 ? 21.149 -13.834 -29.845 1.00 84.75 383 CYS A C 1
ATOM 3011 O O . CYS A 1 383 ? 21.657 -14.440 -30.787 1.00 84.75 383 CYS A O 1
ATOM 3013 N N . HIS A 1 384 ? 21.337 -14.244 -28.587 1.00 84.06 384 HIS A N 1
ATOM 3014 C CA . HIS A 1 384 ? 22.120 -15.437 -28.280 1.00 84.06 384 HIS A CA 1
ATOM 3015 C C . HIS A 1 384 ? 21.296 -16.726 -28.498 1.00 84.06 384 HIS A C 1
ATOM 3017 O O . HIS A 1 384 ? 20.253 -16.893 -27.865 1.00 84.06 384 HIS A O 1
ATOM 3023 N N . PRO A 1 385 ? 21.765 -17.694 -29.310 1.00 77.56 385 PRO A N 1
ATOM 3024 C CA . PRO A 1 385 ? 20.968 -18.855 -29.733 1.00 77.56 385 PRO A CA 1
ATOM 3025 C C . PRO A 1 385 ? 20.601 -19.831 -28.604 1.00 77.56 385 PRO A C 1
ATOM 3027 O O . PRO A 1 385 ? 19.717 -20.666 -28.768 1.00 77.56 385 PRO A O 1
ATOM 3030 N N . ARG A 1 386 ? 21.273 -19.752 -27.448 1.00 79.62 386 ARG A N 1
ATOM 3031 C CA . ARG A 1 386 ? 20.997 -20.611 -26.281 1.00 79.62 386 ARG A CA 1
ATOM 3032 C C . ARG A 1 386 ? 19.976 -20.023 -25.303 1.00 79.62 386 ARG A C 1
ATOM 3034 O O . ARG A 1 386 ? 19.671 -20.671 -24.306 1.00 79.62 386 ARG A O 1
ATOM 3041 N N . ILE A 1 387 ? 19.469 -18.814 -25.549 1.00 74.25 387 ILE A N 1
ATOM 3042 C CA . ILE A 1 387 ? 18.530 -18.139 -24.644 1.00 74.25 387 ILE A CA 1
ATOM 3043 C C . ILE A 1 387 ? 17.087 -18.380 -25.121 1.00 74.25 387 ILE A C 1
ATOM 3045 O O . ILE A 1 387 ? 16.809 -18.217 -26.307 1.00 74.25 387 ILE A O 1
ATOM 3049 N N . PRO A 1 388 ? 16.149 -18.796 -24.252 1.00 63.84 388 PRO A N 1
ATOM 3050 C CA . PRO A 1 388 ? 14.741 -18.937 -24.626 1.00 63.84 388 PRO A CA 1
ATOM 3051 C C . PRO A 1 388 ? 14.151 -17.595 -25.085 1.00 63.84 388 PRO A C 1
ATOM 3053 O O . PRO A 1 388 ? 14.376 -16.580 -24.435 1.00 63.84 388 PRO A O 1
ATOM 3056 N N . GLY A 1 389 ? 13.395 -17.581 -26.190 1.00 63.19 389 GLY A N 1
ATOM 3057 C CA . GLY A 1 389 ? 12.815 -16.342 -26.739 1.00 63.19 389 GLY A CA 1
ATOM 3058 C C . GLY A 1 389 ? 13.808 -15.450 -27.498 1.00 63.19 389 GLY A C 1
ATOM 3059 O O . GLY A 1 389 ? 13.563 -14.257 -27.657 1.00 63.19 389 GLY A O 1
ATOM 3060 N N . HIS A 1 390 ? 14.933 -16.012 -27.951 1.00 68.88 390 HIS A N 1
ATOM 3061 C CA . HIS A 1 390 ? 15.978 -15.274 -28.652 1.00 68.88 390 HIS A CA 1
ATOM 3062 C C . HIS A 1 390 ? 15.525 -14.689 -29.996 1.00 68.88 390 HIS A C 1
ATOM 3064 O O . HIS A 1 390 ? 14.812 -15.318 -30.775 1.00 68.88 390 HIS A O 1
ATOM 3070 N N . ALA A 1 391 ? 16.059 -13.512 -30.315 1.00 70.50 391 ALA A N 1
ATOM 3071 C CA . ALA A 1 391 ? 15.883 -12.830 -31.594 1.00 70.50 391 ALA A CA 1
ATOM 3072 C C . ALA A 1 391 ? 16.951 -13.222 -32.637 1.00 70.50 391 ALA A C 1
ATOM 3074 O O . ALA A 1 391 ? 17.094 -12.541 -33.646 1.00 70.50 391 ALA A O 1
ATOM 3075 N N . ALA A 1 392 ? 17.714 -14.304 -32.414 1.00 64.56 392 ALA A N 1
ATOM 3076 C CA . ALA A 1 392 ? 18.883 -14.656 -33.237 1.00 64.56 392 ALA A CA 1
ATOM 3077 C C . ALA A 1 392 ? 18.567 -14.807 -34.740 1.00 64.56 392 ALA A C 1
ATOM 3079 O O . ALA A 1 392 ? 19.416 -14.499 -35.569 1.00 64.56 392 ALA A O 1
ATOM 3080 N N . ASN A 1 393 ? 17.341 -15.230 -35.074 1.00 64.75 393 ASN A N 1
ATOM 3081 C CA . ASN A 1 393 ? 16.840 -15.360 -36.448 1.00 64.75 393 ASN A CA 1
ATOM 3082 C C . ASN A 1 393 ? 15.632 -14.443 -36.729 1.00 64.75 393 ASN A C 1
ATOM 3084 O O . ASN A 1 393 ? 14.906 -14.664 -37.696 1.00 64.75 393 ASN A O 1
ATOM 3088 N N . ALA A 1 394 ? 15.351 -13.468 -35.858 1.00 70.38 394 ALA A N 1
ATOM 3089 C CA . ALA A 1 394 ? 14.218 -12.571 -36.046 1.00 70.38 394 ALA A CA 1
ATOM 3090 C C . ALA A 1 394 ? 14.545 -11.549 -37.142 1.00 70.38 394 ALA A C 1
ATOM 3092 O O . ALA A 1 394 ? 15.574 -10.876 -37.103 1.00 70.38 394 ALA A O 1
ATOM 3093 N N . ASN A 1 395 ? 13.653 -11.420 -38.123 1.00 74.94 395 ASN A N 1
ATOM 3094 C CA . ASN A 1 395 ? 13.791 -10.419 -39.172 1.00 74.94 395 ASN A CA 1
ATOM 3095 C C . ASN A 1 395 ? 13.504 -9.021 -38.608 1.00 74.94 395 ASN A C 1
ATOM 3097 O O . ASN A 1 395 ? 12.684 -8.860 -37.699 1.00 74.94 395 ASN A O 1
ATOM 3101 N N . ALA A 1 396 ? 14.104 -7.990 -39.210 1.00 72.88 396 ALA A N 1
ATOM 3102 C CA . ALA A 1 396 ? 13.873 -6.599 -38.817 1.00 72.88 396 ALA A CA 1
ATOM 3103 C C . ALA A 1 396 ? 12.373 -6.253 -38.765 1.00 72.88 396 ALA A C 1
ATOM 3105 O O . ALA A 1 396 ? 11.918 -5.652 -37.801 1.00 72.88 396 ALA A O 1
ATOM 3106 N N . THR A 1 397 ? 11.584 -6.732 -39.731 1.00 74.50 397 THR A N 1
ATOM 3107 C CA . THR A 1 397 ? 10.128 -6.521 -39.786 1.00 74.50 397 THR A CA 1
ATOM 3108 C C . THR A 1 397 ? 9.390 -7.108 -38.585 1.00 74.50 397 THR A C 1
ATOM 3110 O O . THR A 1 397 ? 8.531 -6.439 -38.021 1.00 74.50 397 THR A O 1
ATOM 3113 N N . THR A 1 398 ? 9.750 -8.319 -38.150 1.00 75.44 398 THR A N 1
ATOM 3114 C CA . THR A 1 398 ? 9.135 -8.958 -36.975 1.00 75.44 398 THR A CA 1
ATOM 3115 C C . THR A 1 398 ? 9.480 -8.237 -35.676 1.00 75.44 398 THR A C 1
ATOM 3117 O O . THR A 1 398 ? 8.638 -8.132 -34.789 1.00 75.44 398 THR A O 1
ATOM 3120 N N . MET A 1 399 ? 10.692 -7.685 -35.574 1.00 76.12 399 MET A N 1
ATOM 3121 C CA . MET A 1 399 ? 11.105 -6.903 -34.409 1.00 76.12 399 MET A CA 1
ATOM 3122 C C . MET A 1 399 ? 10.427 -5.532 -34.396 1.00 76.12 399 MET A C 1
ATOM 3124 O O . MET A 1 399 ? 9.938 -5.111 -33.356 1.00 76.12 399 MET A O 1
ATOM 3128 N N . THR A 1 4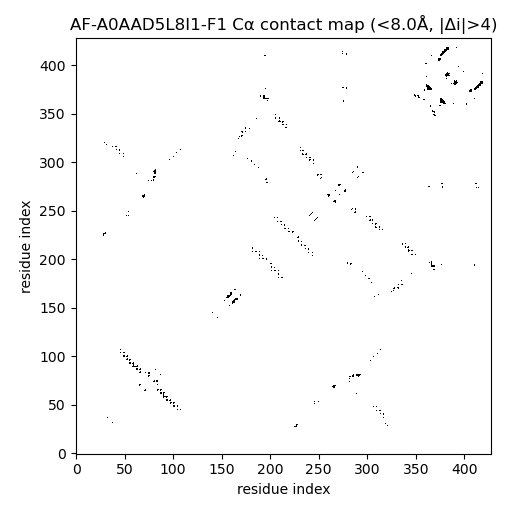00 ? 10.335 -4.855 -35.545 1.00 78.00 400 THR A N 1
ATOM 3129 C CA . THR A 1 400 ? 9.633 -3.571 -35.651 1.00 78.00 400 THR A CA 1
ATOM 3130 C C . THR A 1 400 ? 8.151 -3.722 -35.328 1.00 78.00 400 THR A C 1
ATOM 3132 O O . THR A 1 400 ? 7.648 -2.946 -34.529 1.00 78.00 400 THR A O 1
ATOM 3135 N N . GLN A 1 401 ? 7.477 -4.751 -35.852 1.00 78.75 401 GLN A N 1
ATOM 3136 C CA . GLN A 1 401 ? 6.070 -5.017 -35.529 1.00 78.75 401 GLN A CA 1
ATOM 3137 C C . GLN A 1 401 ? 5.859 -5.306 -34.039 1.00 78.75 401 GLN A C 1
ATOM 3139 O O . GLN A 1 401 ? 4.918 -4.790 -33.445 1.00 78.75 401 GLN A O 1
ATOM 3144 N N . ALA A 1 402 ? 6.748 -6.087 -33.416 1.00 74.50 402 ALA A N 1
ATOM 3145 C CA . ALA A 1 402 ? 6.662 -6.365 -31.984 1.00 74.50 402 ALA A CA 1
ATOM 3146 C C . ALA A 1 402 ? 6.865 -5.106 -31.124 1.00 74.50 402 ALA A C 1
ATOM 3148 O O . ALA A 1 402 ? 6.253 -4.986 -30.069 1.00 74.50 402 ALA A O 1
ATOM 3149 N N . LEU A 1 403 ? 7.710 -4.168 -31.566 1.00 78.50 403 LEU A N 1
ATOM 3150 C CA . LEU A 1 403 ? 7.991 -2.931 -30.836 1.00 78.50 403 LEU A CA 1
ATOM 3151 C C . LEU A 1 403 ? 6.972 -1.815 -31.108 1.00 78.50 403 LEU A C 1
ATOM 3153 O O . LEU A 1 403 ? 6.757 -0.977 -30.241 1.00 78.50 403 LEU A O 1
ATOM 3157 N N . GLU A 1 404 ? 6.340 -1.792 -32.282 1.00 81.44 404 GLU A N 1
ATOM 3158 C CA . GLU A 1 404 ? 5.363 -0.764 -32.670 1.00 81.44 404 GLU A CA 1
ATOM 3159 C C . GLU A 1 404 ? 4.056 -0.858 -31.868 1.00 81.44 404 GLU A C 1
ATOM 3161 O O . GLU A 1 404 ? 3.393 0.152 -31.648 1.00 81.44 404 GLU A O 1
ATOM 3166 N N . HIS A 1 405 ? 3.713 -2.052 -31.376 1.00 77.88 405 HIS A N 1
ATOM 3167 C CA . HIS A 1 405 ? 2.538 -2.275 -30.529 1.00 77.88 405 HIS A CA 1
ATOM 3168 C C . HIS A 1 405 ? 2.771 -2.001 -29.034 1.00 77.88 405 HIS A C 1
ATOM 3170 O O . HIS A 1 405 ? 1.812 -2.049 -28.260 1.00 77.88 405 HIS A O 1
ATOM 3176 N N . LEU A 1 406 ? 4.010 -1.710 -28.619 1.00 80.25 406 LEU A N 1
ATOM 3177 C CA . LEU A 1 406 ? 4.334 -1.446 -27.218 1.00 80.25 406 LEU A CA 1
ATOM 3178 C C . LEU A 1 406 ? 3.960 -0.023 -26.811 1.00 80.25 406 LEU A C 1
ATOM 3180 O O . LEU A 1 406 ? 4.410 0.952 -27.417 1.00 80.25 406 LEU A O 1
ATOM 3184 N N . THR A 1 407 ? 3.237 0.109 -25.700 1.00 79.75 407 THR A N 1
ATOM 3185 C CA . THR A 1 407 ? 2.953 1.428 -25.133 1.00 79.75 407 THR A CA 1
ATOM 3186 C C . THR A 1 407 ? 4.212 2.025 -24.497 1.00 79.75 407 THR A C 1
ATOM 3188 O O . THR A 1 407 ? 4.741 1.465 -23.528 1.00 79.75 407 THR A O 1
ATOM 3191 N N . PRO A 1 408 ? 4.661 3.220 -24.924 1.00 74.75 408 PRO A N 1
ATOM 3192 C CA . PRO A 1 408 ? 5.865 3.844 -24.379 1.00 74.75 408 PRO A CA 1
ATOM 3193 C C . PRO A 1 408 ? 5.717 4.253 -22.906 1.00 74.75 408 PRO A C 1
ATOM 3195 O O . PRO A 1 408 ? 6.713 4.378 -22.206 1.00 74.75 408 PRO A O 1
ATOM 3198 N N . THR A 1 409 ? 4.492 4.435 -22.401 1.00 74.81 409 THR A N 1
ATOM 3199 C CA . THR A 1 409 ? 4.249 4.822 -21.000 1.00 74.81 409 THR A CA 1
ATOM 3200 C C . THR A 1 409 ? 4.459 3.684 -20.004 1.00 74.81 409 THR A C 1
ATOM 3202 O O . THR A 1 409 ? 4.591 3.948 -18.814 1.00 74.81 409 THR A O 1
ATOM 3205 N N . ALA A 1 410 ? 4.442 2.430 -20.463 1.00 77.19 410 ALA A N 1
ATOM 3206 C CA . ALA A 1 410 ? 4.667 1.259 -19.618 1.00 77.19 410 ALA A CA 1
ATOM 3207 C C . ALA A 1 410 ? 6.130 0.787 -19.639 1.00 77.19 410 ALA A C 1
ATOM 3209 O O . ALA A 1 410 ? 6.540 0.035 -18.755 1.00 77.19 410 ALA A O 1
ATOM 3210 N N . LEU A 1 411 ? 6.909 1.227 -20.632 1.00 82.12 411 LEU A N 1
ATOM 3211 C CA . LEU A 1 411 ? 8.292 0.815 -20.831 1.00 82.12 411 LEU A CA 1
ATOM 3212 C C . LEU A 1 411 ? 9.228 1.560 -19.878 1.00 82.12 411 LEU A C 1
ATOM 3214 O O . LEU A 1 411 ? 9.492 2.747 -20.053 1.00 82.12 411 LEU A O 1
ATOM 3218 N N . ALA A 1 412 ? 9.764 0.846 -18.887 1.00 79.62 412 ALA A N 1
ATOM 3219 C CA . ALA A 1 412 ? 10.741 1.399 -17.951 1.00 79.62 412 ALA A CA 1
ATOM 3220 C C . ALA A 1 412 ? 12.183 1.175 -18.429 1.00 79.62 412 ALA A C 1
ATOM 3222 O O . ALA A 1 412 ? 13.044 2.034 -18.239 1.00 79.62 412 ALA A O 1
ATOM 3223 N N . HIS A 1 413 ? 12.461 0.021 -19.042 1.00 83.31 413 HIS A N 1
ATOM 3224 C CA . HIS A 1 413 ? 13.805 -0.321 -19.489 1.00 83.31 413 HIS A CA 1
ATOM 3225 C C . HIS A 1 413 ? 13.805 -1.147 -20.780 1.00 83.31 413 HIS A C 1
ATOM 3227 O O . HIS A 1 413 ? 12.964 -2.027 -20.980 1.00 83.31 413 HIS A O 1
ATOM 3233 N N . PHE A 1 414 ? 14.782 -0.866 -21.643 1.00 84.81 414 PHE A N 1
ATOM 3234 C CA . PHE A 1 414 ? 14.971 -1.529 -22.929 1.00 84.81 414 PHE A CA 1
ATOM 3235 C C . PHE A 1 414 ? 16.425 -1.982 -23.064 1.00 84.81 414 PHE A C 1
ATOM 3237 O O . PHE A 1 414 ? 17.339 -1.158 -23.062 1.00 84.81 414 PHE A O 1
ATOM 3244 N N . GLY A 1 415 ? 16.633 -3.293 -23.180 1.00 84.31 415 GLY A N 1
ATOM 3245 C CA . GLY A 1 415 ? 17.953 -3.907 -23.289 1.00 84.31 415 GLY A CA 1
ATOM 3246 C C . GLY A 1 415 ? 18.134 -4.650 -24.609 1.00 84.31 415 GLY A C 1
ATOM 3247 O O . GLY A 1 415 ? 17.263 -5.408 -25.032 1.00 84.31 415 GLY A O 1
ATOM 3248 N N . VAL A 1 416 ? 19.299 -4.484 -25.241 1.00 85.56 416 VAL A N 1
ATOM 3249 C CA . VAL A 1 416 ? 19.710 -5.271 -26.415 1.00 85.56 416 VAL A CA 1
ATOM 3250 C C . VAL A 1 416 ? 21.020 -5.978 -26.110 1.00 85.56 416 VAL A C 1
ATOM 3252 O O . VAL A 1 416 ? 21.995 -5.345 -25.708 1.00 85.56 416 VAL A O 1
ATOM 3255 N N . ARG A 1 417 ? 21.049 -7.300 -26.294 1.00 86.38 417 ARG A N 1
ATOM 3256 C CA . ARG A 1 417 ? 22.182 -8.153 -25.922 1.00 86.38 417 ARG A CA 1
ATOM 3257 C C . ARG A 1 417 ? 22.546 -9.121 -27.044 1.00 86.38 417 ARG A C 1
ATOM 3259 O O . ARG A 1 417 ? 21.683 -9.729 -27.672 1.00 86.38 417 ARG A O 1
ATOM 3266 N N . HIS A 1 418 ? 23.849 -9.297 -27.262 1.00 86.38 418 HIS A N 1
ATOM 3267 C CA . HIS A 1 418 ? 24.425 -10.265 -28.208 1.00 86.38 418 HIS A CA 1
ATOM 3268 C C . HIS A 1 418 ? 23.988 -10.107 -29.678 1.00 86.38 418 HIS A C 1
ATOM 3270 O O . HIS A 1 418 ? 24.175 -11.029 -30.468 1.00 86.38 418 HIS A O 1
ATOM 3276 N N . CYS A 1 419 ? 23.422 -8.961 -30.062 1.00 83.25 419 CYS A N 1
ATOM 3277 C CA . CYS A 1 419 ? 23.012 -8.668 -31.435 1.00 83.25 419 CYS A CA 1
ATOM 3278 C C . CYS A 1 419 ? 24.121 -7.884 -32.150 1.00 83.25 419 CYS A C 1
ATOM 3280 O O . CYS A 1 419 ? 24.379 -6.734 -31.809 1.00 83.25 419 CYS A O 1
ATOM 3282 N N . THR A 1 420 ? 24.787 -8.497 -33.130 1.00 81.25 420 THR A N 1
ATOM 3283 C CA . THR A 1 420 ? 25.940 -7.898 -33.833 1.00 81.25 420 THR A CA 1
ATOM 3284 C C . THR A 1 420 ? 25.555 -7.003 -35.014 1.00 81.25 420 THR A C 1
ATOM 3286 O O . THR A 1 420 ? 26.309 -6.098 -35.348 1.00 81.25 420 THR A O 1
ATOM 3289 N N . ASN A 1 421 ? 24.380 -7.218 -35.616 1.00 77.31 421 ASN A N 1
ATOM 3290 C CA . ASN A 1 421 ? 23.929 -6.542 -36.842 1.00 77.31 421 ASN A CA 1
ATOM 3291 C C . ASN A 1 421 ? 22.648 -5.713 -36.633 1.00 77.31 421 ASN A C 1
ATOM 3293 O O . ASN A 1 421 ? 21.779 -5.676 -37.502 1.00 77.31 421 ASN A O 1
ATOM 3297 N N . LEU A 1 422 ? 22.486 -5.085 -35.464 1.00 74.00 422 LEU A N 1
ATOM 3298 C CA . LEU A 1 422 ? 21.276 -4.324 -35.149 1.00 74.00 422 LEU A CA 1
ATOM 3299 C C . LEU A 1 422 ? 21.435 -2.849 -35.544 1.00 74.00 422 LEU A C 1
ATOM 3301 O O . LEU A 1 422 ? 22.330 -2.160 -35.058 1.00 74.00 422 LEU A O 1
ATOM 3305 N N . THR A 1 423 ? 20.561 -2.361 -36.423 1.00 74.50 423 THR A N 1
ATOM 3306 C CA . THR A 1 423 ? 20.561 -0.968 -36.888 1.00 74.50 423 THR A CA 1
ATOM 3307 C C . THR A 1 423 ? 19.387 -0.205 -36.284 1.00 74.50 423 THR A C 1
ATOM 3309 O O . THR A 1 423 ? 18.234 -0.532 -36.560 1.00 74.50 423 THR A O 1
ATOM 3312 N N . PHE A 1 424 ? 19.667 0.834 -35.495 1.00 69.81 424 PHE A N 1
ATOM 3313 C CA . PHE A 1 424 ? 18.640 1.729 -34.963 1.00 69.81 424 PHE A CA 1
ATOM 3314 C C . PHE A 1 424 ? 18.431 2.921 -35.895 1.00 69.81 424 PHE A C 1
ATOM 3316 O O . PHE A 1 424 ? 19.354 3.694 -36.145 1.00 69.81 424 PHE A O 1
ATOM 3323 N N . THR A 1 425 ? 17.203 3.114 -36.365 1.00 68.94 425 THR A N 1
ATOM 3324 C CA . THR A 1 425 ? 16.790 4.356 -37.024 1.00 68.94 425 THR A CA 1
ATOM 3325 C C . THR A 1 425 ? 16.006 5.200 -36.029 1.00 68.94 425 THR A C 1
ATOM 3327 O O . THR A 1 425 ? 14.842 4.915 -35.750 1.00 68.94 425 THR A O 1
ATOM 3330 N N . VAL A 1 426 ? 16.639 6.235 -35.478 1.00 62.22 426 VAL A N 1
ATOM 3331 C CA . VAL A 1 426 ? 15.962 7.196 -34.601 1.00 62.22 426 VAL A CA 1
ATOM 3332 C C . VAL A 1 426 ? 15.095 8.106 -35.474 1.00 62.22 426 VAL A C 1
ATOM 3334 O O . VAL A 1 426 ? 15.622 8.958 -36.190 1.00 62.22 426 VAL A O 1
ATOM 3337 N N . ARG A 1 427 ? 13.769 7.923 -35.446 1.00 57.84 427 ARG A N 1
ATOM 3338 C CA . ARG A 1 427 ? 12.840 8.940 -35.962 1.00 57.84 427 ARG A CA 1
ATOM 3339 C C . ARG A 1 427 ? 12.814 10.090 -34.959 1.00 57.84 427 ARG A C 1
ATOM 3341 O O . ARG A 1 427 ? 12.493 9.863 -33.796 1.00 57.84 427 ARG A O 1
ATOM 3348 N N . ARG A 1 428 ? 13.223 11.278 -35.408 1.00 39.09 428 ARG A N 1
ATOM 3349 C CA . ARG A 1 428 ? 13.012 12.528 -34.668 1.00 39.09 428 ARG A CA 1
ATOM 3350 C C . ARG A 1 428 ? 11.551 12.928 -34.694 1.00 39.09 428 ARG A C 1
ATOM 3352 O O . ARG A 1 428 ? 10.923 12.703 -35.755 1.00 39.09 428 ARG A O 1
#

Sequence (428 aa):
MTKPTPVVLPDGPSASRVKLPACPGDGPTAVYLSFGGYLLARATVVLILMACVAYLIAAGLVLCMIPGTNMVWPLRTYTTTLDPQYFTLVGNLHFAMAALYLAVTVKSLQLHERVLAILKQHFPTDRNATSQLGQMVQSFTASRRLRAVKTGYRLLWSRQGLFGIDGPHFDLLFAWREVVETVLQTYQAYQMSVLLPRAALNRIFVTLLVASCWSTPLVHRVIQRRAVQRLLCIFIDAVIDMTAAIVVPALIALSYLGDYDPNFKDFTLTLWYTDKWLVNFVNESSIVLFGSWLDVISRCIFLLGLLSSLNRALSLIKYRRVAVAQSTQLFVTWSHRLIALNGVVVLGLHVYATFGPPVAFCVLEVRPWLIREDACALVEINCHPRIPGHAANANATTMTQALEHLTPTALAHFGVRHCTNLTFTVRR

Mean predicted aligned error: 12.9 Å

Radius of gyration: 30.54 Å; Cα contacts (8 Å, |Δi|>4): 404; chains: 1; bounding box: 78×40×134 Å